Protein AF-A0A6B8M6V3-F1 (afdb_monomer)

Nearest PDB structures (foldseek):
  4bh6-assembly3_A  TM=4.498E-01  e=4.273E-04  Saccharomyces cerevisiae
  8a3t-assembly1_B  TM=7.143E-01  e=1.853E-02  Saccharomyces cerevisiae
  5a31-assembly1_R  TM=4.523E-01  e=7.810E-04  Homo sapiens
  8bbe-assembly1_C  TM=3.397E-01  e=4.102E-03  Homo sapiens
  7qpg-assembly1_S  TM=5.243E-01  e=2.427E+00  Homo sapiens

pLDDT: mean 83.76, std 19.43, range [22.36, 98.62]

Solvent-accessible surface area (backbone atoms only — not comparable to full-atom values): 31445 Å² total; per-residue (Å²): 130,92,88,88,79,87,88,83,91,80,87,81,81,86,75,100,62,63,67,64,57,51,52,56,55,55,66,57,63,73,73,74,65,47,73,68,54,50,51,48,51,47,52,52,53,49,47,57,59,53,76,52,43,63,66,49,54,49,29,54,52,47,33,52,50,43,44,69,69,32,22,70,58,40,26,48,44,11,51,34,47,33,56,59,65,45,72,85,42,62,65,36,50,56,36,59,47,63,71,95,80,58,51,72,69,55,42,55,52,33,40,59,54,43,50,58,39,51,42,43,41,69,93,39,71,32,34,34,42,36,27,10,55,68,28,45,29,22,23,74,61,60,37,80,54,63,46,70,42,44,38,72,84,71,59,77,49,31,36,54,28,73,43,59,31,67,73,59,34,78,51,28,38,41,33,16,14,62,48,11,33,30,37,18,72,65,65,41,48,42,32,40,81,52,20,52,77,71,38,37,20,45,24,54,30,47,24,27,50,59,48,28,31,31,34,22,41,64,21,43,41,46,32,39,25,42,69,95,41,46,62,65,56,44,74,49,75,61,51,58,64,51,76,90,55,46,62,63,56,45,36,41,46,57,50,46,48,25,48,56,60,15,43,35,56,32,59,46,69,62,15,32,52,51,41,33,52,28,12,48,45,38,23,51,40,23,54,33,50,52,46,57,66,42,48,76,49,53,51,60,50,42,62,69,69,72,47,89,67,79,53,75,64,54,52,51,48,53,53,51,48,37,47,38,52,30,52,68,41,50,48,52,74,42,36,69,46,46,44,52,45,29,54,33,46,48,58,58,73,31,41,88,80,46,35,70,60,27,62,69,40,70,40,52,52,92,77,55,40,63,36,59,60,53,80,53,48,65,68,50,40,47,18,45,42,42,35,71,78,39,67,45,25,36,36,41,16,14,74,79,17,35,36,37,23,65,62,48,29,65,52,62,47,58,41,48,29,79,80,80,42,73,40,65,30,24,49,30,58,50,73,54,88,91,32,41,40,36,42,15,55,93,81,48,72,31,34,36,28,47,99,84,65,34,44,48,80,43,63,86,59,81,63,91,88,72,76,81,82,77,80,91,77,85,89,80,90,79,81,90,79,87,90,74,78,86,75,75,85,74,78,61,76,92,62,59,64,49,60,33,63,26,52,38,92,89,15,30,34,33,35,32,69,61,32,31,40,33,24,39,85,85,37,55,66,74,52,77,46,78,45,65,70,58,79,65,91,66,31,28,32,48,59,51,42,48,25,55,59,56,25,51,73,81,34,90,67,31,38,65,57,51,39,52,45,27,52,37,46,45,50,37,44,56,26,44,49,56,52,41,53,41,80,75,75,111

Foldseek 3Di:
DDDDDDDDDDDDDDDPDPVVVVVVVVVVVVPPCDPVNVVVVVVVVVCVVPVCPPVLVVLVVLLLVLLVVQLVLLLLLLVLLLVLLVVVDLQLFAPFDDPVLFDPVLQVLQQLVQFLEKAAQAVQCQWIWTFFSQAIWIGNGNQPDIDGFAEPVNDRWGFQEKAAQLQCGQQKIWTFTQAAIWIDRPNRNYIYHQADGNWRWNEKEAAADSQWIWTDTQLAWIWIDGNVRRNPIDTFDAAFADQVQADQKDQLLRQLVCQQSQLAAAHSVVSSVLSSLLSVLSSLLSVLSVCLVCVVVVVVVCVVVVHPDDDPVVVVVSNVVSCCSRQVPSLVVSLVVLLSNLVSLLVVLCCLPCVVVSRVDIDGPVRGHNSRSRRGSNSFFLYKYHDHNQPLWIWGDGQQAIWIDSHVNHHIDFDDAPVRHGGHQQNYWDQDPNKIWGQHPDLDFIWIQDPVRHIDGADQDDPPPPDPDDDDDDDDDDDDDDDDDPDPPSSDDPWAGFSYWYDYPQAIWTDTSQKIFTDHPRRHTDDIDGDNDDGDDRRRSSSSSVCSSSVVSPPPVCSVVSSSSSVSSNSNSVSSVVNSCVVVPD

Organism: NCBI:txid134

Secondary structure (DSSP, 8-state):
-----------PPPPTTHHHHHHHHHHHHTS---HHHHHHHHHHHHHHHHHTHHHHHHHHHHHHHHHHHHHHHHHHHHHHHHHHTTTT-HHHHHSBPPGGG--HHHHHHHHTTS-SEEEE-SS-TT-EEEEETTEEEEESSTTSS-EE-EETT---PPEEEEEEETTTEEEEEEEEETTEEEEESSSSSEEEEEE-TT--EEEEEE-SSTTEEEEEETTTEEEEEETT-GGGPEEP-PPPPPGGGS-SEEEHHHHHHHHHTT-SSSSHHHHHHHHHHHHHHHHHHHHHHHHHHHHHHHHHHHTTTT--PPPHHHHHHHHHHHHIIIIIIIHHHTHHHHHHHHHHHHHHHTHHHHHHHHHHPEEEGGG--GGGS--S-TT--SEEEE-TT-TT-EEEEETTEEEEESSSSSS-EEPB-TTS-B----S-EEEETTEEEE---SSPPEEEE-TTS-EEEE--PPPTT--TTPPP----------------S---SS-PPP-EEEEETTEEEEEETTEEEEE-SS--EEEEEE------SS-BHHHHHHHHHTSTTT-TTTHHHHHHHHHHHHHHHHHHHHHHHHHHH-

Sequence (586 aa):
MISAGRETVCARRPSMSSIDQILRRVVRRERDVTPA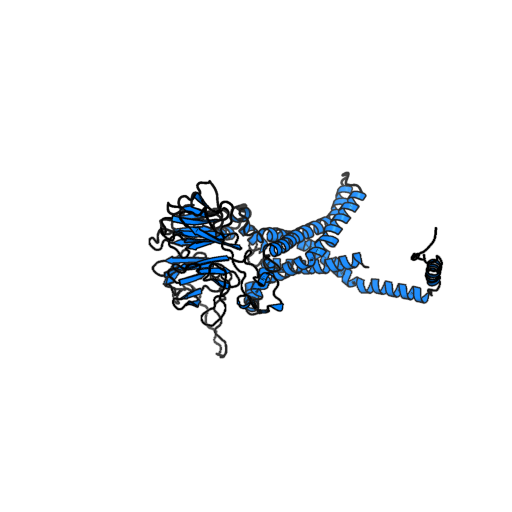EAAQGERRAQRRRSGSAPLYRWAFTIHKWAGLIGAGWLAILGLTGFFLNNDGWKSLQQGTAPHALVTQELEQNAARNVARYLQIDPDNASFRVAAGPRGLWRTTDAGAIWAPTRFEDGAHPQIFAVEPDPALGWGRLFIGSDNGVYVSTDRGETAHIAGLAGERVTALAAGAAQTEMLGVLGKSRVIRFDADMPGKAETLDLSPLPEEARPEDVRLHRFLRSLHFGRGLFDAPSSRLVNEAGGLAMFVLAMTGLTYWGFGKWWRMQAKAGVRGMSPEAKRSTTAWLYRTHAATIGVICSPILLYLAFTGVVIDHDREFGGWLRGVQMPKALLTPAFKLTSWEERIDSLIGYPGASGAFSVGNIFGMFTTADGGKSWAREEDGKGRPVNGINRMRRVGDRVVVISGNGAPALIRGDNFDFHEVTLAPPEGMGGGAHHMEAGKRSEAEGAAPRSAAQFSGGGSPSDVSAYEGGLLWRMGAKLVVTDLDGAPKKMLDATQPSEPGVPIFMWLRSIHTGTLFWKEWRWVNDVFATLALFLVLSGLVRWWRQKWM

Radius of gyration: 32.34 Å; Cα contacts (8 Å, |Δi|>4): 1089; chains: 1; bounding box: 93×119×83 Å

Mean predicted aligned error: 10.82 Å

InterPro domains:
  IPR005625 PepSY-associated TM protein [PF03929] (60-582)
  IPR005625 PepSY-associated TM protein [PTHR34219] (55-583)
  IPR015943 WD40/YVTN repeat-like-containing domain superfamily [G3DSA:2.130.10.10] (65-233)

Structure (mmCIF, N/CA/C/O backbone):
data_AF-A0A6B8M6V3-F1
#
_entry.id   AF-A0A6B8M6V3-F1
#
loop_
_atom_site.group_PDB
_atom_site.id
_atom_site.type_symbol
_atom_site.label_atom_id
_atom_site.label_alt_id
_atom_site.label_comp_id
_atom_site.label_asym_id
_atom_site.label_entity_id
_atom_site.label_seq_id
_atom_site.pdbx_PDB_ins_code
_atom_site.Cartn_x
_atom_site.Cartn_y
_atom_site.Cartn_z
_atom_site.occupancy
_atom_site.B_iso_or_equiv
_atom_site.auth_seq_id
_atom_site.auth_comp_id
_atom_site.auth_asym_id
_atom_site.auth_atom_id
_atom_site.pdbx_PDB_model_num
ATOM 1 N N . MET A 1 1 ? 55.430 72.656 12.386 1.00 35.25 1 MET A N 1
ATOM 2 C CA . MET A 1 1 ? 56.813 72.122 12.418 1.00 35.25 1 MET A CA 1
ATOM 3 C C . MET A 1 1 ? 56.755 70.660 12.853 1.00 35.25 1 MET A C 1
ATOM 5 O O . MET A 1 1 ? 55.894 70.398 13.673 1.00 35.25 1 MET A O 1
ATOM 9 N N . ILE A 1 2 ? 57.626 69.790 12.303 1.00 35.88 2 ILE A N 1
ATOM 10 C CA . ILE A 1 2 ? 58.384 68.680 12.960 1.00 35.88 2 ILE A CA 1
ATOM 11 C C . ILE A 1 2 ? 57.605 67.716 13.909 1.00 35.88 2 ILE A C 1
ATOM 13 O O . ILE A 1 2 ? 56.929 68.192 14.804 1.00 35.88 2 ILE A O 1
ATOM 17 N N . SER A 1 3 ? 57.747 66.378 13.959 1.00 33.72 3 SER A N 1
ATOM 18 C CA . SER A 1 3 ? 58.347 65.255 13.175 1.00 33.72 3 SER A CA 1
ATOM 19 C C . SER A 1 3 ? 58.310 64.023 14.130 1.00 33.72 3 SER A C 1
ATOM 21 O O . SER A 1 3 ? 58.486 64.251 15.322 1.00 33.72 3 SER A O 1
ATOM 23 N N . ALA A 1 4 ? 58.171 62.722 13.828 1.00 37.44 4 ALA A N 1
ATOM 24 C CA . ALA A 1 4 ? 57.768 61.832 12.714 1.00 37.44 4 ALA A CA 1
ATOM 25 C C . ALA A 1 4 ? 57.555 60.417 13.367 1.00 37.44 4 ALA A C 1
ATOM 27 O O . ALA A 1 4 ? 57.800 60.284 14.561 1.00 37.44 4 ALA A O 1
ATOM 28 N N . GLY A 1 5 ? 57.145 59.296 12.750 1.00 33.06 5 GLY A N 1
ATOM 29 C CA . GLY A 1 5 ? 56.831 58.885 11.372 1.00 33.06 5 GLY A CA 1
ATOM 30 C C . GLY A 1 5 ? 56.857 57.336 11.263 1.00 33.06 5 GLY A C 1
ATOM 31 O O . GLY A 1 5 ? 57.033 56.672 12.281 1.00 33.06 5 GLY A O 1
ATOM 32 N N . ARG A 1 6 ? 56.789 56.779 10.034 1.00 33.69 6 ARG A N 1
ATOM 33 C CA . ARG A 1 6 ? 56.752 55.322 9.693 1.00 33.69 6 ARG A CA 1
ATOM 34 C C . ARG A 1 6 ? 55.451 54.591 10.116 1.00 33.69 6 ARG A C 1
ATOM 36 O O . ARG A 1 6 ? 54.747 55.065 10.992 1.00 33.69 6 ARG A O 1
ATOM 43 N N . GLU A 1 7 ? 55.029 53.481 9.497 1.00 30.66 7 GLU A N 1
ATOM 44 C CA . GLU A 1 7 ? 55.618 52.640 8.430 1.00 30.66 7 GLU A CA 1
ATOM 45 C C . GLU A 1 7 ? 54.742 52.565 7.158 1.00 30.66 7 GLU A C 1
ATOM 47 O O . GLU A 1 7 ? 53.553 52.866 7.183 1.00 30.66 7 GLU A O 1
ATOM 52 N N . THR A 1 8 ? 55.323 52.125 6.031 1.00 36.03 8 THR A N 1
ATOM 53 C CA . THR A 1 8 ? 54.586 51.777 4.798 1.00 36.03 8 THR A CA 1
ATOM 54 C C . THR A 1 8 ? 55.097 50.458 4.215 1.00 36.03 8 THR A C 1
ATOM 56 O O . THR A 1 8 ? 56.272 50.332 3.873 1.00 36.03 8 THR A O 1
ATOM 59 N N . VAL A 1 9 ? 54.214 49.464 4.071 1.00 34.06 9 VAL A N 1
ATOM 60 C CA . VAL A 1 9 ? 54.543 48.172 3.446 1.00 34.06 9 VAL A CA 1
ATOM 61 C C . VAL A 1 9 ? 54.189 48.224 1.960 1.00 34.06 9 VAL A C 1
ATOM 63 O O . VAL A 1 9 ? 53.020 48.292 1.590 1.00 34.06 9 VAL A O 1
ATOM 66 N N . CYS A 1 10 ? 55.205 48.189 1.095 1.00 32.06 10 CYS A N 1
ATOM 67 C CA . CYS A 1 10 ? 55.037 48.245 -0.359 1.00 32.06 10 CYS A CA 1
ATOM 68 C C . CYS A 1 10 ? 55.214 46.855 -0.995 1.00 32.06 10 CYS A C 1
ATOM 70 O O . CYS A 1 10 ? 56.283 46.245 -0.902 1.00 32.06 10 CYS A O 1
ATOM 72 N N . ALA A 1 11 ? 54.172 46.347 -1.658 1.00 35.88 11 ALA A N 1
ATOM 73 C CA . ALA A 1 11 ? 54.180 45.022 -2.276 1.00 35.88 11 ALA A CA 1
ATOM 74 C C . ALA A 1 11 ? 55.010 44.996 -3.577 1.00 35.88 11 ALA A C 1
ATOM 76 O O . ALA A 1 11 ? 54.652 45.615 -4.582 1.00 35.88 11 ALA A O 1
ATOM 77 N N . ARG A 1 12 ? 56.113 44.235 -3.587 1.00 33.59 12 ARG A N 1
ATOM 78 C CA . ARG A 1 12 ? 56.942 44.029 -4.788 1.00 33.59 12 ARG A CA 1
ATOM 79 C C . ARG A 1 12 ? 56.227 43.139 -5.813 1.00 33.59 12 ARG A C 1
ATOM 81 O O . ARG A 1 12 ? 55.849 42.013 -5.499 1.00 33.59 12 ARG A O 1
ATOM 88 N N . ARG A 1 13 ? 56.136 43.596 -7.067 1.00 37.19 13 ARG A N 1
ATOM 89 C CA . ARG A 1 13 ? 55.800 42.734 -8.217 1.00 37.19 13 ARG A CA 1
ATOM 90 C C . ARG A 1 13 ? 56.985 41.807 -8.556 1.00 37.19 13 ARG A C 1
ATOM 92 O O . ARG A 1 13 ? 58.114 42.300 -8.595 1.00 37.19 13 ARG A O 1
ATOM 99 N N . PRO A 1 14 ? 56.763 40.517 -8.873 1.00 36.25 14 PRO A N 1
ATOM 100 C CA . PRO A 1 14 ? 57.764 39.677 -9.536 1.00 36.25 14 PRO A CA 1
ATOM 101 C C . PRO A 1 14 ? 58.048 40.157 -10.970 1.00 36.25 14 PRO A C 1
ATOM 103 O O . PRO A 1 14 ? 57.191 40.770 -11.608 1.00 36.25 14 PRO A O 1
ATOM 106 N N . SER A 1 15 ? 59.241 39.867 -11.494 1.00 41.34 15 SER A N 1
ATOM 107 C CA . SER A 1 15 ? 59.690 40.308 -12.822 1.00 41.34 15 SER A CA 1
ATOM 108 C C . SER A 1 15 ? 59.348 39.325 -13.955 1.00 41.34 15 SER A C 1
ATOM 110 O O . SER A 1 15 ? 59.276 38.107 -13.773 1.00 41.34 15 SER A O 1
ATOM 112 N N . MET A 1 16 ? 59.167 39.859 -15.168 1.00 43.28 16 MET A N 1
ATOM 113 C CA . MET A 1 16 ? 58.868 39.093 -16.387 1.00 43.28 16 MET A CA 1
ATOM 114 C C . MET A 1 16 ? 60.111 38.382 -16.963 1.00 43.28 16 MET A C 1
ATOM 116 O O . MET A 1 16 ? 60.620 38.764 -18.011 1.00 43.28 16 MET A O 1
ATOM 120 N N . SER A 1 17 ? 60.604 37.331 -16.301 1.00 53.81 17 SER A N 1
ATOM 121 C CA . SER A 1 17 ? 61.653 36.453 -16.869 1.00 53.81 17 SER A CA 1
ATOM 122 C C . SER A 1 17 ? 61.397 34.946 -16.721 1.00 53.81 17 SER A C 1
ATOM 124 O O . SER A 1 17 ? 61.997 34.151 -17.442 1.00 53.81 17 SER A O 1
ATOM 126 N N . SER A 1 18 ? 60.477 34.530 -15.842 1.00 55.06 18 SER A N 1
ATOM 127 C CA . SER A 1 18 ? 60.210 33.106 -15.575 1.00 55.06 18 SER A CA 1
ATOM 128 C C . SER A 1 18 ? 59.437 32.400 -16.702 1.00 55.06 18 SER A C 1
ATOM 130 O O . SER A 1 18 ? 59.823 31.314 -17.135 1.00 55.06 18 SER A O 1
ATOM 132 N N . ILE A 1 19 ? 58.371 33.023 -17.222 1.00 49.50 19 ILE A N 1
ATOM 133 C CA . ILE A 1 19 ? 57.445 32.383 -18.179 1.00 49.50 19 ILE A CA 1
ATOM 134 C C . ILE A 1 19 ? 58.143 32.035 -19.503 1.00 49.50 19 ILE A C 1
ATOM 136 O O . ILE A 1 19 ? 57.951 30.942 -20.034 1.00 49.50 19 ILE A O 1
ATOM 140 N N . ASP A 1 20 ? 59.005 32.919 -20.006 1.00 48.16 20 ASP A N 1
ATOM 141 C CA . ASP A 1 20 ? 59.667 32.722 -21.299 1.00 48.16 20 ASP A CA 1
ATOM 142 C C . ASP A 1 20 ? 60.720 31.594 -21.258 1.00 48.16 20 ASP A C 1
ATOM 144 O O . ASP A 1 20 ? 60.889 30.853 -22.227 1.00 48.16 20 ASP A O 1
ATOM 148 N N . GLN A 1 21 ? 61.361 31.361 -20.103 1.00 50.75 21 GLN A N 1
ATOM 149 C CA . GLN A 1 21 ? 62.217 30.183 -19.904 1.00 50.75 21 GLN A CA 1
ATOM 150 C C . GLN A 1 21 ? 61.416 28.872 -19.849 1.00 50.75 21 GLN A C 1
ATOM 152 O O . GLN A 1 21 ? 61.891 27.841 -20.333 1.00 50.75 21 GLN A O 1
ATOM 157 N N . ILE A 1 22 ? 60.202 28.894 -19.287 1.00 53.28 22 ILE A N 1
ATOM 158 C CA . ILE A 1 22 ? 59.321 27.719 -19.218 1.00 53.28 22 ILE A CA 1
ATOM 159 C C . ILE A 1 22 ? 58.813 27.353 -20.618 1.00 53.28 22 ILE A C 1
ATOM 161 O O . ILE A 1 22 ? 58.948 26.200 -21.028 1.00 53.28 22 ILE A O 1
ATOM 165 N N . LEU A 1 23 ? 58.322 28.326 -21.393 1.00 46.16 23 LEU A N 1
ATOM 166 C CA . LEU A 1 23 ? 57.854 28.096 -22.765 1.00 46.16 23 LEU A CA 1
ATOM 167 C C . LEU A 1 23 ? 58.978 27.575 -23.674 1.00 46.16 23 LEU A C 1
ATOM 169 O O . LEU A 1 23 ? 58.787 26.580 -24.376 1.00 46.16 23 LEU A O 1
ATOM 173 N N . ARG A 1 24 ? 60.188 28.149 -23.591 1.00 47.41 24 ARG A N 1
ATOM 174 C CA . ARG A 1 24 ? 61.359 27.642 -24.332 1.00 47.41 24 ARG A CA 1
ATOM 175 C C . ARG A 1 24 ? 61.756 26.215 -23.926 1.00 47.41 24 ARG A C 1
ATOM 177 O O . ARG A 1 24 ? 62.228 25.470 -24.781 1.00 47.41 24 ARG A O 1
ATOM 184 N N . ARG A 1 25 ? 61.545 25.794 -22.669 1.00 47.97 25 ARG A N 1
ATOM 185 C CA . ARG A 1 25 ? 61.767 24.397 -22.235 1.00 47.97 25 ARG A CA 1
ATOM 186 C C . ARG A 1 25 ? 60.716 23.420 -22.767 1.00 47.97 25 ARG A C 1
ATOM 188 O O . ARG A 1 25 ? 61.078 22.283 -23.054 1.00 47.97 25 ARG A O 1
ATOM 195 N N . VAL A 1 26 ? 59.459 23.840 -22.925 1.00 46.84 26 VAL A N 1
ATOM 196 C CA . VAL A 1 26 ? 58.407 22.999 -23.529 1.00 46.84 26 VAL A CA 1
ATOM 197 C C . VAL A 1 26 ? 58.666 22.816 -25.026 1.00 46.84 26 VAL A C 1
ATOM 199 O O . VAL A 1 26 ? 58.812 21.685 -25.477 1.00 46.84 26 VAL A O 1
ATOM 202 N N . VAL A 1 27 ? 58.851 23.912 -25.771 1.00 44.59 27 VAL A N 1
ATOM 203 C CA . VAL A 1 27 ? 59.052 23.888 -27.236 1.00 44.59 27 VAL A CA 1
ATOM 204 C C . VAL A 1 27 ? 60.324 23.133 -27.653 1.00 44.59 27 VAL A C 1
ATOM 206 O O . VAL A 1 27 ? 60.369 22.542 -28.732 1.00 44.59 27 VAL A O 1
ATOM 209 N N . ARG A 1 28 ? 61.365 23.087 -26.806 1.00 39.72 28 ARG A N 1
ATOM 210 C CA . ARG A 1 28 ? 62.561 22.274 -27.093 1.00 39.72 28 ARG A CA 1
ATOM 211 C C . ARG A 1 28 ? 62.322 20.769 -26.919 1.00 39.72 28 ARG A C 1
ATOM 213 O O . ARG A 1 28 ? 63.009 19.986 -27.559 1.00 39.72 28 ARG A O 1
ATOM 220 N N . ARG A 1 29 ? 61.345 20.356 -26.101 1.00 42.12 29 ARG A N 1
ATOM 221 C CA . ARG A 1 29 ? 61.081 18.940 -25.786 1.00 42.12 29 ARG A CA 1
ATOM 222 C C . ARG A 1 29 ? 60.281 18.200 -26.865 1.00 42.12 29 ARG A C 1
ATOM 224 O O . ARG A 1 29 ? 60.205 16.979 -26.819 1.00 42.12 29 ARG A O 1
ATOM 231 N N . GLU A 1 30 ? 59.718 18.918 -27.835 1.00 43.47 30 GLU A N 1
ATOM 232 C CA . GLU A 1 30 ? 58.977 18.340 -28.968 1.00 43.47 30 GLU A CA 1
ATOM 233 C C . GLU A 1 30 ? 59.859 18.033 -30.193 1.00 43.47 30 GLU A C 1
ATOM 235 O O . GLU A 1 30 ? 59.379 17.419 -31.143 1.00 43.47 30 GLU A O 1
ATOM 240 N N . ARG A 1 31 ? 61.144 18.430 -30.196 1.00 48.16 31 ARG A N 1
ATOM 241 C CA . ARG A 1 31 ? 62.065 18.179 -31.326 1.00 48.16 31 ARG A CA 1
ATOM 242 C C . ARG A 1 31 ? 62.944 16.936 -31.178 1.00 48.16 31 ARG A C 1
ATOM 244 O O . ARG A 1 31 ? 63.398 16.419 -32.191 1.00 48.16 31 ARG A O 1
ATOM 251 N N . ASP A 1 32 ? 63.117 16.438 -29.955 1.00 51.97 32 ASP A N 1
ATOM 252 C CA . ASP A 1 32 ? 64.005 15.309 -29.641 1.00 51.97 32 ASP A CA 1
ATOM 253 C C . ASP A 1 32 ? 63.234 14.000 -29.356 1.00 51.97 32 ASP A C 1
ATOM 255 O O . ASP A 1 32 ? 63.733 13.116 -28.665 1.00 51.97 32 ASP A O 1
ATOM 259 N N . VAL A 1 33 ? 62.008 13.851 -29.879 1.00 56.00 33 VAL A N 1
ATOM 260 C CA . VAL A 1 33 ? 61.307 12.553 -29.880 1.00 56.00 33 VAL A CA 1
ATOM 261 C C . VAL A 1 33 ? 61.895 11.705 -31.003 1.00 56.00 33 VAL A C 1
ATOM 263 O O . VAL A 1 33 ? 61.651 11.975 -32.181 1.00 56.00 33 VAL A O 1
ATOM 266 N N . THR A 1 34 ? 62.669 10.673 -30.667 1.00 69.56 34 THR A N 1
ATOM 267 C CA . THR A 1 34 ? 63.275 9.822 -31.700 1.00 69.56 34 THR A CA 1
ATOM 268 C C . THR A 1 34 ? 62.199 9.076 -32.506 1.00 69.56 34 THR A C 1
ATOM 270 O O . THR A 1 34 ? 61.134 8.752 -31.969 1.00 69.56 34 THR A O 1
ATOM 273 N N . PRO A 1 35 ? 62.459 8.696 -33.775 1.00 67.25 35 PRO A N 1
ATOM 274 C CA . PRO A 1 35 ? 61.527 7.870 -34.548 1.00 67.25 35 PRO A CA 1
ATOM 275 C C . PRO A 1 35 ? 61.162 6.549 -33.849 1.00 67.25 35 PRO A C 1
ATOM 277 O O . PRO A 1 35 ? 60.059 6.037 -34.028 1.00 67.25 35 PRO A O 1
ATOM 280 N N . ALA A 1 36 ? 62.058 6.018 -33.007 1.00 68.25 36 ALA A N 1
ATOM 281 C CA . ALA A 1 36 ? 61.803 4.845 -32.178 1.00 68.25 36 ALA A CA 1
ATOM 282 C C . ALA A 1 36 ? 60.799 5.124 -31.044 1.00 68.25 36 ALA A C 1
ATOM 284 O O . ALA A 1 36 ? 59.922 4.298 -30.798 1.00 68.25 36 ALA A O 1
ATOM 285 N N . GLU A 1 37 ? 60.880 6.277 -30.377 1.00 67.25 37 GLU A N 1
ATOM 286 C CA . GLU A 1 37 ? 59.930 6.685 -29.332 1.00 67.25 37 GLU A CA 1
ATOM 287 C C . GLU A 1 37 ? 58.574 7.085 -29.910 1.00 67.25 37 GLU A C 1
ATOM 289 O O . GLU A 1 37 ? 57.546 6.684 -29.363 1.00 67.25 37 GLU A O 1
ATOM 294 N N . ALA A 1 38 ? 58.553 7.779 -31.053 1.00 64.56 38 ALA A N 1
ATOM 295 C CA . ALA A 1 38 ? 57.331 8.033 -31.811 1.00 64.56 38 ALA A CA 1
ATOM 296 C C . ALA A 1 38 ? 56.651 6.705 -32.191 1.00 64.56 38 ALA A C 1
ATOM 298 O O . ALA A 1 38 ? 55.491 6.481 -31.844 1.00 64.56 38 ALA A O 1
ATOM 299 N N . ALA A 1 39 ? 57.401 5.761 -32.775 1.00 67.25 39 ALA A N 1
ATOM 300 C CA . ALA A 1 39 ? 56.896 4.431 -33.103 1.00 67.25 39 ALA A CA 1
ATOM 301 C C . ALA A 1 39 ? 56.506 3.600 -31.863 1.00 67.25 39 ALA A C 1
ATOM 303 O O . ALA A 1 39 ? 55.588 2.787 -31.948 1.00 67.25 39 ALA A O 1
ATOM 304 N N . GLN A 1 40 ? 57.139 3.778 -30.696 1.00 69.19 40 GLN A N 1
ATOM 305 C CA . GLN A 1 40 ? 56.679 3.160 -29.444 1.00 69.19 40 GLN A CA 1
ATOM 306 C C . GLN A 1 40 ? 55.391 3.804 -28.917 1.00 69.19 40 GLN A C 1
ATOM 308 O O . GLN A 1 40 ? 54.516 3.086 -28.426 1.00 69.19 40 GLN A O 1
ATOM 313 N N . GLY A 1 41 ? 55.247 5.125 -29.035 1.00 67.62 41 GLY A N 1
ATOM 314 C CA . GLY A 1 41 ? 54.029 5.867 -28.716 1.00 67.62 41 GLY A CA 1
ATOM 315 C C . GLY A 1 41 ? 52.860 5.407 -29.582 1.00 67.62 41 GLY A C 1
ATOM 316 O O . GLY A 1 41 ? 51.819 5.008 -29.053 1.00 67.62 41 GLY A O 1
ATOM 317 N N . GLU A 1 42 ? 53.066 5.337 -30.897 1.00 59.06 42 GLU A N 1
ATOM 318 C CA . GLU A 1 42 ? 52.104 4.776 -31.843 1.00 59.06 42 GLU A CA 1
ATOM 319 C C . GLU A 1 42 ? 51.810 3.305 -31.551 1.00 59.06 42 GLU A C 1
ATOM 321 O O . GLU A 1 42 ? 50.645 2.954 -31.400 1.00 59.06 42 GLU A O 1
ATOM 326 N N . ARG A 1 43 ? 52.815 2.438 -31.356 1.00 59.34 43 ARG A N 1
ATOM 327 C CA . ARG A 1 43 ? 52.588 1.020 -31.008 1.00 59.34 43 ARG A CA 1
ATOM 328 C C . ARG A 1 43 ? 51.851 0.853 -29.674 1.00 59.34 43 ARG A C 1
ATOM 330 O O . ARG A 1 43 ? 51.049 -0.073 -29.547 1.00 59.34 43 ARG A O 1
ATOM 337 N N . ARG A 1 44 ? 52.040 1.744 -28.689 1.00 58.06 44 ARG A N 1
ATOM 338 C CA . ARG A 1 44 ? 51.248 1.784 -27.440 1.00 58.06 44 ARG A CA 1
ATOM 339 C C . ARG A 1 44 ? 49.812 2.255 -27.687 1.00 58.06 44 ARG A C 1
ATOM 341 O O . ARG A 1 44 ? 48.884 1.628 -27.174 1.00 58.06 44 ARG A O 1
ATOM 348 N N . ALA A 1 45 ? 49.601 3.296 -28.491 1.00 55.88 45 ALA A N 1
ATOM 349 C CA . ALA A 1 45 ? 48.270 3.775 -28.869 1.00 55.88 45 ALA A CA 1
ATOM 350 C C . ALA A 1 45 ? 47.502 2.739 -29.714 1.00 55.88 45 ALA A C 1
ATOM 352 O O . ALA A 1 45 ? 46.318 2.494 -29.489 1.00 55.88 45 ALA A O 1
ATOM 353 N N . GLN A 1 46 ? 48.190 2.064 -30.632 1.00 53.78 46 GLN A N 1
ATOM 354 C CA . GLN A 1 46 ? 47.672 1.011 -31.498 1.00 53.78 46 GLN A CA 1
ATOM 355 C C . GLN A 1 46 ? 47.375 -0.268 -30.700 1.00 53.78 46 GLN A C 1
ATOM 357 O O . GLN A 1 46 ? 46.309 -0.847 -30.895 1.00 53.78 46 GLN A O 1
ATOM 362 N N . ARG A 1 47 ? 48.214 -0.647 -29.715 1.00 53.03 47 ARG A N 1
ATOM 363 C CA . ARG A 1 47 ? 47.891 -1.701 -28.726 1.00 53.03 47 ARG A CA 1
ATOM 364 C C . ARG A 1 47 ? 46.680 -1.342 -27.852 1.00 53.03 47 ARG A C 1
ATOM 366 O O . ARG A 1 47 ? 45.825 -2.19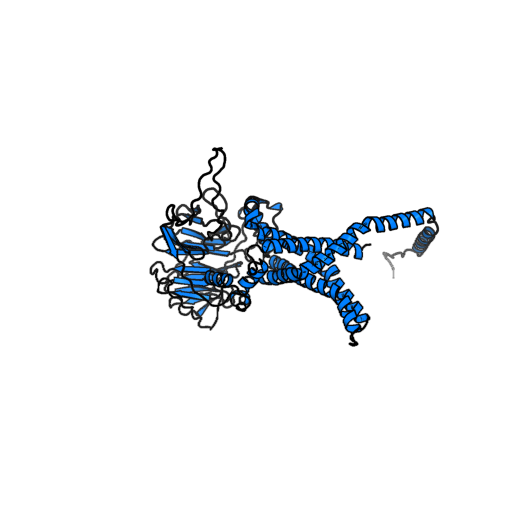7 -27.642 1.00 53.03 47 ARG A O 1
ATOM 373 N N . ARG A 1 48 ? 46.542 -0.090 -27.389 1.00 53.47 48 ARG A N 1
ATOM 374 C CA . ARG A 1 48 ? 45.328 0.380 -26.679 1.00 53.47 48 ARG A CA 1
ATOM 375 C C . ARG A 1 48 ? 44.075 0.311 -27.568 1.00 53.47 48 ARG A C 1
ATOM 377 O O . ARG A 1 48 ? 43.011 -0.114 -27.111 1.00 53.47 48 ARG A O 1
ATOM 384 N N . ARG A 1 49 ? 44.200 0.672 -28.850 1.00 51.16 49 ARG A N 1
ATOM 385 C CA . ARG A 1 49 ? 43.122 0.573 -29.850 1.00 51.16 49 ARG A CA 1
ATOM 386 C C . ARG A 1 49 ? 42.753 -0.877 -30.192 1.00 51.16 49 ARG A C 1
ATOM 388 O O . ARG A 1 49 ? 41.569 -1.137 -30.391 1.00 51.16 49 ARG A O 1
ATOM 395 N N . SER A 1 50 ? 43.710 -1.811 -30.229 1.00 51.47 50 SER A N 1
ATOM 396 C CA . SER A 1 50 ? 43.457 -3.220 -30.573 1.00 51.47 50 SER A CA 1
ATOM 397 C C . SER A 1 50 ? 42.951 -4.057 -29.394 1.00 51.47 50 SER A C 1
ATOM 399 O O . SER A 1 50 ? 41.933 -4.732 -29.536 1.00 51.47 50 SER A O 1
ATOM 401 N N . GLY A 1 51 ? 43.575 -3.967 -28.213 1.00 52.94 51 GLY A N 1
ATOM 402 C CA . GLY A 1 51 ? 43.195 -4.763 -27.035 1.00 52.94 51 GLY A CA 1
ATOM 403 C C . GLY A 1 51 ? 41.773 -4.493 -26.526 1.00 52.94 51 GLY A C 1
ATOM 404 O O . GLY A 1 51 ? 41.137 -5.368 -25.951 1.00 52.94 51 GLY A O 1
ATOM 405 N N . SER A 1 52 ? 41.232 -3.302 -26.802 1.00 56.50 52 SER A N 1
ATOM 406 C CA . SER A 1 52 ? 39.857 -2.910 -26.458 1.00 56.50 52 SER A CA 1
ATOM 407 C C . SER A 1 52 ? 38.822 -3.195 -27.560 1.00 56.50 52 SER A C 1
ATOM 409 O O . SER A 1 52 ? 37.639 -2.888 -27.386 1.00 56.50 52 SER A O 1
ATOM 411 N N . ALA A 1 53 ? 39.227 -3.721 -28.722 1.00 67.00 53 ALA A N 1
ATOM 412 C CA . ALA A 1 53 ? 38.339 -3.880 -29.875 1.00 67.00 53 ALA A CA 1
ATOM 413 C C . ALA A 1 53 ? 37.289 -5.007 -29.730 1.00 67.00 53 ALA A C 1
ATOM 415 O O . ALA A 1 53 ? 36.135 -4.749 -30.088 1.00 67.00 53 ALA A O 1
ATOM 416 N N . PRO A 1 54 ? 37.603 -6.213 -29.201 1.00 80.38 54 PRO A N 1
ATOM 417 C CA . PRO A 1 54 ? 36.624 -7.302 -29.108 1.00 80.38 54 PRO A CA 1
ATOM 418 C C . PRO A 1 54 ? 35.469 -6.974 -28.155 1.00 80.38 54 PRO A C 1
ATOM 420 O O . PRO A 1 54 ? 34.310 -6.997 -28.566 1.00 80.38 54 PRO A O 1
ATOM 423 N N . LEU A 1 55 ? 35.786 -6.569 -26.918 1.00 78.62 55 LEU A N 1
ATOM 424 C CA . LEU A 1 55 ? 34.801 -6.259 -25.874 1.00 78.62 55 LEU A CA 1
ATOM 425 C C . LEU A 1 55 ? 33.826 -5.151 -26.299 1.00 78.62 55 LEU A C 1
ATOM 427 O O . LEU A 1 55 ? 32.627 -5.254 -26.060 1.00 78.62 55 LEU A O 1
ATOM 431 N N . TYR A 1 56 ? 34.312 -4.110 -26.983 1.00 82.19 56 TYR A N 1
ATOM 432 C CA . TYR A 1 56 ? 33.444 -3.039 -27.476 1.00 82.19 56 TYR A CA 1
ATOM 433 C C . TYR A 1 56 ? 32.554 -3.480 -28.649 1.00 82.19 56 TYR A C 1
ATOM 435 O O . TYR A 1 56 ? 31.382 -3.110 -28.685 1.00 82.19 56 TYR A O 1
ATOM 443 N N . ARG A 1 57 ? 33.065 -4.290 -29.590 1.00 85.25 57 ARG A N 1
ATOM 444 C CA . ARG A 1 57 ? 32.251 -4.857 -30.685 1.00 85.25 57 ARG A CA 1
ATOM 445 C C . ARG A 1 57 ? 31.151 -5.773 -30.142 1.00 85.25 57 ARG A C 1
ATOM 447 O O . ARG A 1 57 ? 30.011 -5.686 -30.598 1.00 85.25 57 ARG A O 1
ATOM 454 N N . TRP A 1 58 ? 31.477 -6.586 -29.139 1.00 87.75 58 TRP A N 1
ATOM 455 C CA . TRP A 1 58 ? 30.534 -7.420 -28.393 1.00 87.75 58 TRP A CA 1
ATOM 456 C C . TRP A 1 58 ? 29.473 -6.564 -27.683 1.00 87.75 58 TRP A C 1
ATOM 458 O O . TRP A 1 58 ? 28.286 -6.707 -27.972 1.00 87.75 58 TRP A O 1
ATOM 468 N N . ALA A 1 59 ? 29.888 -5.584 -26.872 1.00 87.12 59 ALA A N 1
ATOM 469 C CA . ALA A 1 59 ? 28.982 -4.695 -26.140 1.00 87.12 59 ALA A CA 1
ATOM 470 C C . ALA A 1 59 ? 28.072 -3.874 -27.070 1.00 87.12 59 ALA A C 1
ATOM 472 O O . ALA A 1 59 ? 26.883 -3.742 -26.803 1.00 87.12 59 ALA A O 1
ATOM 473 N N . PHE A 1 60 ? 28.589 -3.360 -28.192 1.00 88.50 60 PHE A N 1
ATOM 474 C CA . PHE A 1 60 ? 27.785 -2.684 -29.216 1.00 88.50 60 PHE A CA 1
ATOM 475 C C . PHE A 1 60 ? 26.732 -3.616 -29.833 1.00 88.50 60 PHE A C 1
ATOM 477 O O . PHE A 1 60 ? 25.581 -3.217 -30.013 1.00 88.50 60 PHE A O 1
ATOM 484 N N . THR A 1 61 ? 27.117 -4.856 -30.141 1.00 90.50 61 THR A N 1
ATOM 485 C CA . THR A 1 61 ? 26.242 -5.843 -30.787 1.00 90.50 61 THR A CA 1
ATOM 486 C C . THR A 1 61 ? 25.133 -6.305 -29.847 1.00 90.50 61 THR A C 1
ATOM 488 O O . THR A 1 61 ? 23.966 -6.280 -30.241 1.00 90.50 61 THR A O 1
ATOM 491 N N . ILE A 1 62 ? 25.471 -6.650 -28.600 1.00 90.38 62 ILE A N 1
ATOM 492 C CA . ILE A 1 62 ? 24.488 -7.039 -27.582 1.00 90.38 62 ILE A CA 1
ATOM 493 C C . ILE A 1 62 ? 23.579 -5.868 -27.239 1.00 90.38 62 ILE A C 1
ATOM 495 O O . ILE A 1 62 ? 22.372 -6.025 -27.347 1.00 90.38 62 ILE A O 1
ATOM 499 N N . HIS A 1 63 ? 24.109 -4.681 -26.927 1.00 95.00 63 HIS A N 1
ATOM 500 C CA . HIS A 1 63 ? 23.273 -3.527 -26.580 1.00 95.00 63 HIS A CA 1
ATOM 501 C C . HIS A 1 63 ? 22.255 -3.198 -27.682 1.00 95.00 63 HIS A C 1
ATOM 503 O O . HIS A 1 63 ? 21.093 -2.918 -27.404 1.00 95.00 63 HIS A O 1
ATOM 509 N N . LYS A 1 64 ? 22.673 -3.268 -28.953 1.00 93.69 64 LYS A N 1
ATOM 510 C CA . LYS A 1 64 ? 21.774 -3.085 -30.097 1.00 93.69 64 LYS A CA 1
ATOM 511 C C . LYS A 1 64 ? 20.661 -4.138 -30.111 1.00 93.69 64 LYS A C 1
ATOM 513 O O . LYS A 1 64 ? 19.500 -3.771 -30.247 1.00 93.69 64 LYS A O 1
ATOM 518 N N . TRP A 1 65 ? 20.988 -5.428 -30.032 1.00 94.38 65 TRP A N 1
ATOM 519 C CA . TRP A 1 65 ? 19.986 -6.487 -30.192 1.00 94.38 65 TRP A CA 1
ATOM 520 C C . TRP A 1 65 ? 19.127 -6.696 -28.941 1.00 94.38 65 TRP A C 1
ATOM 522 O O . TRP A 1 65 ? 17.909 -6.733 -29.072 1.00 94.38 65 TRP A O 1
ATOM 532 N N . ALA A 1 66 ? 19.719 -6.708 -27.745 1.00 93.75 66 ALA A N 1
ATOM 533 C CA . ALA A 1 66 ? 18.996 -6.686 -26.473 1.00 93.75 66 ALA A CA 1
ATOM 534 C C . ALA A 1 66 ? 18.055 -5.476 -26.378 1.00 93.75 66 ALA A C 1
ATOM 536 O O . ALA A 1 66 ? 16.934 -5.612 -25.907 1.00 93.75 66 ALA A O 1
ATOM 537 N N . GLY A 1 67 ? 18.472 -4.310 -26.887 1.00 94.81 67 GLY A N 1
ATOM 538 C CA . GLY A 1 67 ? 17.639 -3.109 -26.926 1.00 94.81 67 GLY A CA 1
ATOM 539 C C . GLY A 1 67 ? 16.455 -3.247 -27.881 1.00 94.81 67 GLY A C 1
ATOM 540 O O . GLY A 1 67 ? 15.336 -2.915 -27.514 1.00 94.81 67 GLY A O 1
ATOM 541 N N . LEU A 1 68 ? 16.671 -3.780 -29.087 1.00 94.88 68 LEU A N 1
ATOM 542 C CA . LEU A 1 68 ? 15.599 -3.972 -30.075 1.00 94.88 68 LEU A CA 1
ATOM 543 C C . LEU A 1 68 ? 14.599 -5.064 -29.679 1.00 94.88 68 LEU A C 1
ATOM 545 O O . LEU A 1 68 ? 13.415 -4.916 -29.961 1.00 94.88 68 LEU A O 1
ATOM 549 N N . ILE A 1 69 ? 15.068 -6.136 -29.037 1.00 94.75 69 ILE A N 1
ATOM 550 C CA . ILE A 1 69 ? 14.224 -7.217 -28.511 1.00 94.75 69 ILE A CA 1
ATOM 551 C C . ILE A 1 69 ? 13.490 -6.739 -27.248 1.00 94.75 69 ILE A C 1
ATOM 553 O O . ILE A 1 69 ? 12.290 -6.948 -27.108 1.00 94.75 69 ILE A O 1
ATOM 557 N N . GLY A 1 70 ? 14.204 -6.069 -26.340 1.00 95.25 70 GLY A N 1
ATOM 558 C CA . GLY A 1 70 ? 13.710 -5.689 -25.019 1.00 95.25 70 GLY A CA 1
ATOM 559 C C . GLY A 1 70 ? 12.816 -4.456 -24.974 1.00 95.25 70 GLY A C 1
ATOM 560 O O . GLY A 1 70 ? 11.926 -4.404 -24.133 1.00 95.25 70 GLY A O 1
ATOM 561 N N . ALA A 1 71 ? 13.014 -3.460 -25.843 1.00 95.94 71 ALA A N 1
ATOM 562 C CA . ALA A 1 71 ? 12.420 -2.134 -25.647 1.00 95.94 71 ALA A CA 1
ATOM 563 C C . ALA A 1 71 ? 10.884 -2.121 -25.558 1.00 95.94 71 ALA A C 1
ATOM 565 O O . ALA A 1 71 ? 10.349 -1.329 -24.790 1.00 95.94 71 ALA A O 1
ATOM 566 N N . GLY A 1 72 ? 10.173 -2.998 -26.276 1.00 96.31 72 GLY A N 1
ATOM 567 C CA . GLY A 1 72 ? 8.712 -3.093 -26.158 1.00 96.31 72 GLY A CA 1
ATOM 568 C C . GLY A 1 72 ? 8.265 -3.471 -24.742 1.00 96.31 72 GLY A C 1
ATOM 569 O O . GLY A 1 72 ? 7.459 -2.769 -24.136 1.00 96.31 72 GLY A O 1
ATOM 570 N N . TRP A 1 73 ? 8.841 -4.537 -24.179 1.00 97.00 73 TRP A N 1
ATOM 571 C CA . TRP A 1 73 ? 8.488 -4.997 -22.835 1.00 97.00 73 TRP A CA 1
ATOM 572 C C . TRP A 1 73 ? 9.110 -4.140 -21.726 1.00 97.00 73 TRP A C 1
ATOM 574 O O . TRP A 1 73 ? 8.456 -3.862 -20.730 1.00 97.00 73 TRP A O 1
ATOM 584 N N . LEU A 1 74 ? 10.330 -3.628 -21.911 1.00 97.62 74 LEU A N 1
ATOM 585 C CA . LEU A 1 74 ? 10.964 -2.704 -20.962 1.00 97.62 74 LEU A CA 1
ATOM 586 C C . LEU A 1 74 ? 10.222 -1.360 -20.873 1.00 97.62 74 LEU A C 1
ATOM 588 O O . LEU A 1 74 ? 10.147 -0.776 -19.794 1.00 97.62 74 LEU A O 1
ATOM 592 N N . ALA A 1 75 ? 9.613 -0.890 -21.967 1.00 98.19 75 ALA A N 1
ATOM 593 C CA . ALA A 1 75 ? 8.701 0.250 -21.919 1.00 98.19 75 ALA A CA 1
ATOM 594 C C . ALA A 1 75 ? 7.442 -0.066 -21.091 1.00 98.19 75 ALA A C 1
ATOM 596 O O . ALA A 1 75 ? 7.038 0.754 -20.267 1.00 98.19 75 ALA A O 1
ATOM 597 N N . ILE A 1 76 ? 6.863 -1.260 -21.260 1.00 97.81 76 ILE A N 1
ATOM 598 C CA . ILE A 1 76 ? 5.710 -1.723 -20.475 1.00 97.81 76 ILE A CA 1
ATOM 599 C C . ILE A 1 76 ? 6.071 -1.839 -18.987 1.00 97.81 76 ILE A C 1
ATOM 601 O O . ILE A 1 76 ? 5.395 -1.227 -18.164 1.00 97.81 76 ILE A O 1
ATOM 605 N N . LEU A 1 77 ? 7.147 -2.546 -18.624 1.00 97.31 77 LEU A N 1
ATOM 606 C CA . LEU A 1 77 ? 7.595 -2.701 -17.233 1.00 97.31 77 LEU A CA 1
ATOM 607 C C . LEU A 1 77 ? 7.909 -1.353 -16.572 1.00 97.31 77 LEU A C 1
ATOM 609 O O . LEU A 1 77 ? 7.460 -1.107 -15.454 1.00 97.31 77 LEU A O 1
ATOM 613 N N . GLY A 1 78 ? 8.613 -0.456 -17.269 1.00 97.75 78 GLY A N 1
ATOM 614 C CA . GLY A 1 78 ? 8.938 0.877 -16.760 1.00 97.75 78 GLY A CA 1
ATOM 615 C C . GLY A 1 78 ? 7.702 1.738 -16.487 1.00 97.75 78 GLY A C 1
ATOM 616 O O . GLY A 1 78 ? 7.564 2.307 -15.403 1.00 97.75 78 GLY A O 1
ATOM 617 N N . LEU A 1 79 ? 6.774 1.794 -17.449 1.00 97.94 79 LEU A N 1
ATOM 618 C CA . LEU A 1 79 ? 5.557 2.601 -17.340 1.00 97.94 79 LEU A CA 1
ATOM 619 C C . LEU A 1 79 ? 4.567 2.027 -16.316 1.00 97.94 79 LEU A C 1
ATOM 621 O O . LEU A 1 79 ? 4.019 2.769 -15.505 1.00 97.94 79 LEU A O 1
ATOM 625 N N . THR A 1 80 ? 4.358 0.708 -16.313 1.00 97.62 80 THR A N 1
ATOM 626 C CA . THR A 1 80 ? 3.496 0.051 -15.315 1.00 97.62 80 THR A CA 1
ATOM 627 C C . THR A 1 80 ? 4.093 0.142 -13.909 1.00 97.62 80 THR A C 1
ATOM 629 O O . THR A 1 80 ? 3.360 0.444 -12.973 1.00 97.62 80 THR A O 1
ATOM 632 N N . GLY A 1 81 ? 5.412 -0.017 -13.752 1.00 96.00 81 GLY A N 1
ATOM 633 C CA . GLY A 1 81 ? 6.104 0.125 -12.467 1.00 96.00 81 GLY A CA 1
ATOM 634 C C . GLY A 1 81 ? 5.950 1.519 -11.849 1.00 96.00 81 GLY A C 1
ATOM 635 O O . GLY A 1 81 ? 5.683 1.630 -10.655 1.00 96.00 81 GLY A O 1
ATOM 636 N N . PHE A 1 82 ? 6.021 2.581 -12.662 1.00 97.12 82 PHE A N 1
ATOM 637 C CA . PHE A 1 82 ? 5.756 3.957 -12.218 1.00 97.12 82 PHE A CA 1
ATOM 638 C C . PHE A 1 82 ? 4.361 4.113 -11.578 1.00 97.12 82 PHE A C 1
ATOM 640 O O . PHE A 1 82 ? 4.243 4.632 -10.466 1.00 97.12 82 PHE A O 1
ATOM 647 N N . PHE A 1 83 ? 3.310 3.609 -12.235 1.00 96.81 83 PHE A N 1
ATOM 648 C CA . PHE A 1 83 ? 1.949 3.648 -11.685 1.00 96.81 83 PHE A CA 1
ATOM 649 C C . PHE A 1 83 ? 1.766 2.716 -10.476 1.00 96.81 83 PHE A C 1
ATOM 651 O O . PHE A 1 83 ? 1.031 3.051 -9.552 1.00 96.81 83 PHE A O 1
ATOM 658 N N . LEU A 1 84 ? 2.435 1.559 -10.442 1.00 94.38 84 LEU A N 1
ATOM 659 C CA . LEU A 1 84 ? 2.300 0.586 -9.349 1.00 94.38 84 LEU A CA 1
ATOM 660 C C . LEU A 1 84 ? 2.987 1.022 -8.046 1.00 94.38 84 LEU A C 1
ATOM 662 O O . LEU A 1 84 ? 2.524 0.637 -6.974 1.00 94.38 84 LEU A O 1
ATOM 666 N N . ASN A 1 85 ? 4.013 1.877 -8.115 1.00 92.44 85 ASN A N 1
ATOM 667 C CA . ASN A 1 85 ? 4.567 2.563 -6.937 1.00 92.44 85 ASN A CA 1
ATOM 668 C C . ASN A 1 85 ? 3.568 3.550 -6.298 1.00 92.44 85 ASN A C 1
ATOM 670 O O . ASN A 1 85 ? 3.720 3.915 -5.135 1.00 92.44 85 ASN A O 1
ATOM 674 N N . ASN A 1 86 ? 2.532 3.952 -7.040 1.00 91.81 86 ASN A N 1
ATOM 675 C CA . ASN A 1 86 ? 1.500 4.900 -6.627 1.00 91.81 86 ASN A CA 1
ATOM 676 C C . ASN A 1 86 ? 0.188 4.198 -6.228 1.00 91.81 86 ASN A C 1
ATOM 678 O O . ASN A 1 86 ? -0.915 4.635 -6.559 1.00 91.81 86 ASN A O 1
ATOM 682 N N . ASP A 1 87 ? 0.308 3.104 -5.469 1.00 85.81 87 ASP A N 1
ATOM 683 C CA . ASP A 1 87 ? -0.814 2.264 -5.023 1.00 85.81 87 ASP A CA 1
ATOM 684 C C . ASP A 1 87 ? -1.930 3.024 -4.270 1.00 85.81 87 ASP A C 1
ATOM 686 O O . ASP A 1 87 ? -3.086 2.602 -4.307 1.00 85.81 87 ASP A O 1
ATOM 690 N N . GLY A 1 88 ? -1.629 4.172 -3.658 1.00 86.75 88 GLY A N 1
ATOM 691 C CA . GLY A 1 88 ? -2.600 5.039 -2.986 1.00 86.75 88 GLY A CA 1
ATOM 692 C C . GLY A 1 88 ? -3.449 5.960 -3.882 1.00 86.75 88 GLY A C 1
ATOM 693 O O . GLY A 1 88 ? -4.329 6.638 -3.336 1.00 86.75 88 GLY A O 1
ATOM 694 N N . TRP A 1 89 ? -3.201 6.029 -5.200 1.00 93.00 89 TRP A N 1
ATOM 695 C CA . TRP A 1 89 ? -3.931 6.909 -6.129 1.00 93.00 89 TRP A CA 1
ATOM 696 C C . TRP A 1 89 ? -5.362 6.422 -6.393 1.00 93.00 89 TRP A C 1
ATOM 698 O O . TRP A 1 89 ? -5.588 5.349 -6.957 1.00 93.00 89 TRP A O 1
ATOM 708 N N . LYS A 1 90 ? -6.333 7.284 -6.075 1.00 93.44 90 LYS A N 1
ATOM 709 C CA . LYS A 1 90 ? -7.776 7.045 -6.227 1.00 93.44 90 LYS A CA 1
ATOM 710 C C . LYS A 1 90 ? -8.174 6.592 -7.635 1.00 93.44 90 LYS A C 1
ATOM 712 O O . LYS A 1 90 ? -8.870 5.594 -7.792 1.00 93.44 90 LYS A O 1
ATOM 717 N N . SER A 1 91 ? -7.651 7.263 -8.662 1.00 94.88 91 SER A N 1
ATOM 718 C CA . SER A 1 91 ? -7.907 6.952 -10.075 1.00 94.88 91 SER A CA 1
ATOM 719 C C . SER A 1 91 ? -7.447 5.553 -10.498 1.00 94.88 91 SER A C 1
ATOM 721 O O . SER A 1 91 ? -8.086 4.947 -11.353 1.00 94.88 91 SER A O 1
ATOM 723 N N . LEU A 1 92 ? -6.389 5.005 -9.887 1.00 94.88 92 LEU A N 1
ATOM 724 C CA . LEU A 1 92 ? -5.926 3.643 -10.169 1.00 94.88 92 LEU A CA 1
ATOM 725 C C . LEU A 1 92 ? -6.781 2.585 -9.452 1.00 94.88 92 LEU A C 1
ATOM 727 O O . LEU A 1 92 ? -6.937 1.478 -9.963 1.00 94.88 92 LEU A O 1
ATOM 731 N N . GLN A 1 93 ? -7.326 2.902 -8.276 1.00 92.88 93 GLN A N 1
ATOM 732 C CA . GLN A 1 93 ? -8.126 1.963 -7.483 1.00 92.88 93 GLN A CA 1
ATOM 733 C C . GLN A 1 93 ? -9.619 1.947 -7.863 1.00 92.88 93 GLN A C 1
ATOM 735 O O . GLN A 1 93 ? -10.259 0.907 -7.724 1.00 92.88 93 GLN A O 1
ATOM 740 N N . GLN A 1 94 ? -10.162 3.075 -8.334 1.00 92.81 94 GLN A N 1
ATOM 741 C CA . GLN A 1 94 ? -11.585 3.245 -8.668 1.00 92.81 94 GLN A CA 1
ATOM 742 C C . GLN A 1 94 ? -11.854 3.287 -10.177 1.00 92.81 94 GLN A C 1
ATOM 744 O O . GLN A 1 94 ? -12.896 2.822 -10.629 1.00 92.81 94 GLN A O 1
ATOM 749 N N . GLY A 1 95 ? -10.914 3.801 -10.978 1.00 94.12 95 GLY A N 1
ATOM 750 C CA . GLY A 1 95 ? -11.022 3.736 -12.433 1.00 94.12 95 GLY A CA 1
ATOM 751 C C . GLY A 1 95 ? -10.926 2.289 -12.916 1.00 94.12 95 GLY A C 1
ATOM 752 O O . GLY A 1 95 ? -10.059 1.536 -12.466 1.00 94.12 95 GLY A O 1
ATOM 753 N N . THR A 1 96 ? -11.804 1.896 -13.837 1.00 95.75 96 THR A N 1
ATOM 754 C CA . THR A 1 96 ? -11.867 0.533 -14.381 1.00 95.75 96 THR A CA 1
ATOM 755 C C . THR A 1 96 ? -11.104 0.397 -15.698 1.00 95.75 96 THR A C 1
ATOM 757 O O . THR A 1 96 ? -11.167 1.273 -16.561 1.00 95.75 96 THR A O 1
ATOM 760 N N . ALA A 1 97 ? -10.414 -0.727 -15.887 1.00 96.19 97 ALA A N 1
ATOM 761 C CA . ALA A 1 97 ? -9.790 -1.084 -17.156 1.00 96.19 97 ALA A CA 1
ATOM 762 C C . ALA A 1 97 ? -10.854 -1.401 -18.233 1.00 96.19 97 ALA A C 1
ATOM 764 O O . ALA A 1 97 ? -11.910 -1.945 -17.896 1.00 96.19 97 ALA A O 1
ATOM 765 N N . PRO A 1 98 ? -10.601 -1.112 -19.526 1.00 94.50 98 PRO A N 1
ATOM 766 C CA . PRO A 1 98 ? -11.539 -1.439 -20.599 1.00 94.50 98 PRO A CA 1
ATOM 767 C C . PRO A 1 98 ? -11.828 -2.944 -20.657 1.00 94.50 98 PRO A C 1
ATOM 769 O O . PRO A 1 98 ? -10.899 -3.745 -20.736 1.00 94.50 98 PRO A O 1
ATOM 772 N N . HIS A 1 99 ? -13.107 -3.330 -20.689 1.00 90.81 99 HIS A N 1
ATOM 773 C CA . HIS A 1 99 ? -13.541 -4.738 -20.666 1.00 90.81 99 HIS A CA 1
ATOM 774 C C . HIS A 1 99 ? -12.905 -5.590 -21.785 1.00 90.81 99 HIS A C 1
ATOM 776 O O . HIS A 1 99 ? -12.612 -6.764 -21.584 1.00 90.81 99 HIS A O 1
ATOM 782 N N . ALA A 1 100 ? -12.625 -5.006 -22.955 1.00 93.75 100 ALA A N 1
ATOM 783 C CA . ALA A 1 100 ? -11.948 -5.691 -24.063 1.00 93.75 100 ALA A CA 1
ATOM 784 C C . ALA A 1 100 ? -10.467 -6.052 -23.790 1.00 93.75 100 ALA A C 1
ATOM 786 O O . ALA A 1 100 ? -9.852 -6.744 -24.596 1.00 93.75 100 ALA A O 1
ATOM 787 N N . LEU A 1 101 ? -9.884 -5.575 -22.684 1.00 94.19 101 LEU A N 1
ATOM 788 C CA . LEU A 1 101 ? -8.492 -5.803 -22.271 1.00 94.19 101 LEU A CA 1
ATOM 789 C C . LEU A 1 101 ? -8.393 -6.597 -20.952 1.00 94.19 101 LEU A C 1
ATOM 791 O O . LEU A 1 101 ? -7.324 -6.646 -20.341 1.00 94.19 101 LEU A O 1
ATOM 795 N N . VAL A 1 102 ? -9.502 -7.187 -20.497 1.00 94.44 102 VAL A N 1
ATOM 796 C CA . VAL A 1 102 ? -9.644 -7.899 -19.219 1.00 94.44 102 VAL A CA 1
ATOM 797 C C . VAL A 1 102 ? -9.988 -9.368 -19.474 1.00 94.44 102 VAL A C 1
ATOM 799 O O . VAL A 1 102 ? -10.805 -9.682 -20.335 1.00 94.44 102 VAL A O 1
ATOM 802 N N . THR A 1 103 ? -9.381 -10.279 -18.709 1.00 92.38 103 THR A N 1
ATOM 803 C CA . THR A 1 103 ? -9.749 -11.703 -18.701 1.00 92.38 103 THR A CA 1
ATOM 804 C C . THR A 1 103 ? -10.770 -11.996 -17.600 1.00 92.38 103 THR A C 1
ATOM 806 O O . THR A 1 103 ? -10.761 -11.356 -16.548 1.00 92.38 103 THR A O 1
ATOM 809 N N . GLN A 1 104 ? -11.615 -13.013 -17.799 1.00 91.12 104 GLN A N 1
ATOM 810 C CA . GLN A 1 104 ? -12.601 -13.443 -16.798 1.00 91.12 104 GLN A CA 1
ATOM 811 C C . GLN A 1 104 ? -11.943 -13.824 -15.456 1.00 91.12 104 GLN A C 1
ATOM 813 O O . GLN A 1 104 ? -12.482 -13.534 -14.391 1.00 91.12 104 GLN A O 1
ATOM 818 N N . GLU A 1 105 ? -10.746 -14.421 -15.485 1.00 89.38 105 GLU A N 1
ATOM 819 C CA . GLU A 1 105 ? -9.971 -14.713 -14.272 1.00 89.38 105 GLU A CA 1
ATOM 820 C C . GLU A 1 105 ? -9.565 -13.427 -13.530 1.00 89.38 105 GLU A C 1
ATOM 822 O O . GLU A 1 105 ? -9.661 -13.361 -12.302 1.00 89.38 105 GLU A O 1
ATOM 827 N N . LEU A 1 106 ? -9.134 -12.387 -14.252 1.00 90.56 106 LEU A N 1
ATOM 828 C CA . LEU A 1 106 ? -8.774 -11.100 -13.659 1.00 90.56 106 LEU A CA 1
ATOM 829 C C . LEU A 1 106 ? -10.003 -10.372 -13.087 1.00 90.56 106 LEU A C 1
ATOM 831 O O . LEU A 1 106 ? -9.898 -9.766 -12.021 1.00 90.56 106 LEU A O 1
ATOM 835 N N . GLU A 1 107 ? -11.164 -10.482 -13.734 1.00 90.31 107 GLU A N 1
ATOM 836 C CA . GLU A 1 107 ? -12.436 -9.950 -13.231 1.00 90.31 107 GLU A CA 1
ATOM 837 C C . GLU A 1 107 ? -12.903 -10.660 -11.954 1.00 90.31 107 GLU A C 1
ATOM 839 O O . GLU A 1 107 ? -13.154 -10.007 -10.940 1.00 90.31 107 GLU A O 1
ATOM 844 N N . GLN A 1 108 ? -12.907 -11.996 -11.936 1.00 86.69 108 GLN A N 1
ATOM 845 C CA . GLN A 1 108 ? -13.188 -12.764 -10.719 1.00 86.69 108 GLN A CA 1
ATOM 846 C C . GLN A 1 108 ? -12.187 -12.451 -9.593 1.0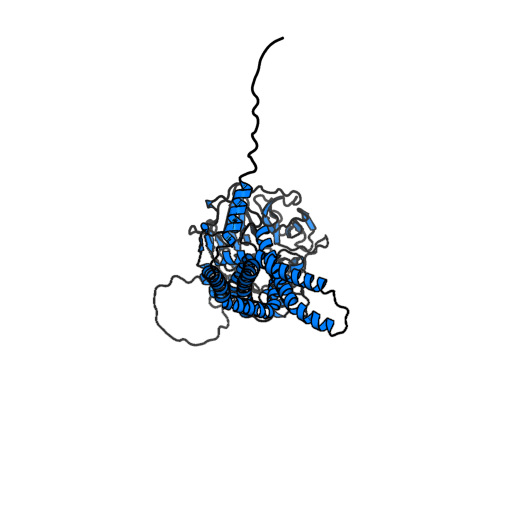0 86.69 108 GLN A C 1
ATOM 848 O O . GLN A 1 108 ? -12.558 -12.386 -8.419 1.00 86.69 108 GLN A O 1
ATOM 853 N N . ASN A 1 109 ? -10.910 -12.238 -9.927 1.00 84.62 109 ASN A N 1
ATOM 854 C CA . ASN A 1 109 ? -9.905 -11.801 -8.962 1.00 84.62 109 ASN A CA 1
ATOM 855 C C . ASN A 1 109 ? -10.169 -10.380 -8.446 1.00 84.62 109 ASN A C 1
ATOM 857 O O . ASN A 1 109 ? -9.941 -10.138 -7.262 1.00 84.62 109 ASN A O 1
ATOM 861 N N . ALA A 1 110 ? -10.662 -9.458 -9.275 1.00 87.25 110 ALA A N 1
ATOM 862 C CA . ALA A 1 110 ? -11.060 -8.122 -8.836 1.00 87.25 110 ALA A CA 1
ATOM 863 C C . ALA A 1 110 ? -12.272 -8.170 -7.898 1.00 87.25 110 ALA A C 1
ATOM 865 O O . ALA A 1 110 ? -12.198 -7.597 -6.813 1.00 87.25 110 ALA A O 1
ATOM 866 N N . ALA A 1 111 ? -13.318 -8.929 -8.243 1.00 83.56 111 ALA A N 1
ATOM 867 C CA . ALA A 1 111 ? -14.496 -9.128 -7.394 1.00 83.56 111 ALA A CA 1
ATOM 868 C C . ALA A 1 111 ? -14.114 -9.630 -5.985 1.00 83.56 111 ALA A C 1
ATOM 870 O O . ALA A 1 111 ? -14.505 -9.035 -4.984 1.00 83.56 111 ALA A O 1
ATOM 871 N N . ARG A 1 112 ? -13.229 -10.638 -5.892 1.00 79.62 112 ARG A N 1
ATOM 872 C CA . ARG A 1 112 ? -12.681 -11.163 -4.618 1.00 79.62 112 ARG A CA 1
ATOM 873 C C . ARG A 1 112 ? -11.801 -10.173 -3.823 1.00 79.62 112 ARG A C 1
ATOM 875 O O . ARG A 1 112 ? -11.316 -10.520 -2.745 1.00 79.62 112 ARG A O 1
ATOM 882 N N . ASN A 1 113 ? -11.542 -8.972 -4.343 1.00 79.38 113 ASN A N 1
ATOM 883 C CA . ASN A 1 113 ? -10.683 -7.950 -3.731 1.00 79.38 113 ASN A CA 1
ATOM 884 C C . ASN A 1 113 ? -11.339 -6.554 -3.631 1.00 79.38 113 ASN A C 1
ATOM 886 O O . ASN A 1 113 ? -10.652 -5.603 -3.249 1.00 79.38 113 ASN A O 1
ATOM 890 N N . VAL A 1 114 ? -12.643 -6.427 -3.924 1.00 84.69 114 VAL A N 1
ATOM 891 C CA . VAL A 1 114 ? -13.430 -5.198 -3.683 1.00 84.69 114 VAL A CA 1
ATOM 892 C C . VAL A 1 114 ? -13.421 -4.867 -2.186 1.00 84.69 114 VAL A C 1
ATOM 894 O O . VAL A 1 114 ? -12.967 -3.795 -1.780 1.00 84.69 114 VAL A O 1
ATOM 897 N N . ALA A 1 115 ? -13.819 -5.837 -1.358 1.00 87.88 115 ALA A N 1
ATOM 898 C CA . ALA A 1 115 ? -13.695 -5.766 0.092 1.00 87.88 115 ALA A CA 1
ATOM 899 C C . ALA A 1 115 ? -12.252 -6.073 0.542 1.00 87.88 115 ALA A C 1
ATOM 901 O O . ALA A 1 115 ? -11.742 -7.179 0.350 1.00 87.88 115 ALA A O 1
ATOM 902 N N . ARG A 1 116 ? -11.600 -5.100 1.188 1.00 85.75 116 ARG A N 1
ATOM 903 C CA . ARG A 1 116 ? -10.343 -5.266 1.949 1.00 85.75 116 ARG A CA 1
ATOM 904 C C . ARG A 1 116 ? -10.564 -5.308 3.463 1.00 85.75 116 ARG A C 1
ATOM 906 O O . ARG A 1 116 ? -9.637 -5.642 4.202 1.00 85.75 116 ARG A O 1
ATOM 913 N N . TYR A 1 117 ? -11.763 -4.958 3.909 1.00 89.19 117 TYR A N 1
ATOM 914 C CA . TYR A 1 117 ? -12.209 -4.982 5.297 1.00 89.19 117 TYR A CA 1
ATOM 915 C C . TYR A 1 117 ? -13.587 -5.646 5.337 1.00 89.19 117 TYR A C 1
ATOM 917 O O . TYR A 1 117 ? -14.371 -5.469 4.401 1.00 89.19 117 TYR A O 1
ATOM 925 N N . LEU A 1 118 ? -13.864 -6.415 6.386 1.00 90.94 118 LEU A N 1
ATOM 926 C CA . LEU A 1 118 ? -15.144 -7.081 6.624 1.00 90.94 118 LEU A CA 1
ATOM 927 C C . LEU A 1 118 ? -15.363 -7.188 8.131 1.00 90.94 118 LEU A C 1
ATOM 929 O O . LEU A 1 118 ? -14.571 -7.823 8.822 1.00 90.94 118 LEU A O 1
ATOM 933 N N . GLN A 1 119 ? -16.447 -6.593 8.613 1.00 91.75 119 GLN A N 1
ATOM 934 C CA . GLN A 1 119 ? -16.812 -6.570 10.025 1.00 91.75 119 GLN A CA 1
ATOM 935 C C . GLN A 1 119 ? -18.275 -6.946 10.203 1.00 91.75 119 GLN A C 1
ATOM 937 O O . GLN A 1 119 ? -19.103 -6.688 9.328 1.00 91.75 119 GLN A O 1
ATOM 942 N N . ILE A 1 120 ? -18.576 -7.559 11.340 1.00 92.44 120 ILE A N 1
ATOM 943 C CA . ILE A 1 120 ? -19.896 -8.071 11.699 1.00 92.44 120 ILE A CA 1
ATOM 944 C C . ILE A 1 120 ? -20.276 -7.491 13.058 1.00 92.44 120 ILE A C 1
ATOM 946 O O . ILE A 1 120 ? -19.446 -7.478 13.967 1.00 92.44 120 ILE A O 1
ATOM 950 N N . ASP A 1 121 ? -21.522 -7.040 13.182 1.00 93.50 121 ASP A N 1
ATOM 951 C CA . ASP A 1 121 ? -22.105 -6.647 14.464 1.00 93.50 121 ASP A CA 1
ATOM 952 C C . ASP A 1 121 ? -22.198 -7.902 15.362 1.00 93.50 121 ASP A C 1
ATOM 954 O O . ASP A 1 121 ? -22.853 -8.877 14.976 1.00 93.50 121 ASP A O 1
ATOM 958 N N . PRO A 1 122 ? -21.496 -7.946 16.515 1.00 90.31 122 PRO A N 1
ATOM 959 C CA . PRO A 1 122 ? -21.439 -9.139 17.356 1.00 90.31 122 PRO A CA 1
ATOM 960 C C . PRO A 1 122 ? -22.801 -9.471 17.978 1.00 90.31 122 PRO A C 1
ATOM 962 O O . PRO A 1 122 ? -23.071 -10.646 18.226 1.00 90.31 122 PRO A O 1
ATOM 965 N N . ASP A 1 123 ? -23.660 -8.464 18.160 1.00 91.12 123 ASP A N 1
ATOM 966 C CA . ASP A 1 123 ? -25.013 -8.598 18.698 1.00 91.12 123 ASP A CA 1
ATOM 967 C C . ASP A 1 123 ? -26.039 -8.879 17.582 1.00 91.12 123 ASP A C 1
ATOM 969 O O . ASP A 1 123 ? -27.136 -9.381 17.836 1.00 91.12 123 ASP A O 1
ATOM 973 N N . ASN A 1 124 ? -25.681 -8.610 16.320 1.00 93.19 124 ASN A N 1
ATOM 974 C CA . ASN A 1 124 ? -26.493 -8.907 15.143 1.00 93.19 124 ASN A CA 1
ATOM 975 C C . ASN A 1 124 ? -25.653 -9.426 13.963 1.00 93.19 124 ASN A C 1
ATOM 977 O O . ASN A 1 124 ? -25.373 -8.707 13.005 1.00 93.19 124 ASN A O 1
ATOM 981 N N . ALA A 1 125 ? -25.369 -10.731 13.962 1.00 89.94 125 ALA A N 1
ATOM 982 C CA . ALA A 1 125 ? -24.608 -11.430 12.919 1.00 89.94 125 ALA A CA 1
ATOM 983 C C . ALA A 1 125 ? -25.132 -11.279 11.467 1.00 89.94 125 ALA A C 1
ATOM 985 O O . ALA A 1 125 ? -24.422 -11.641 10.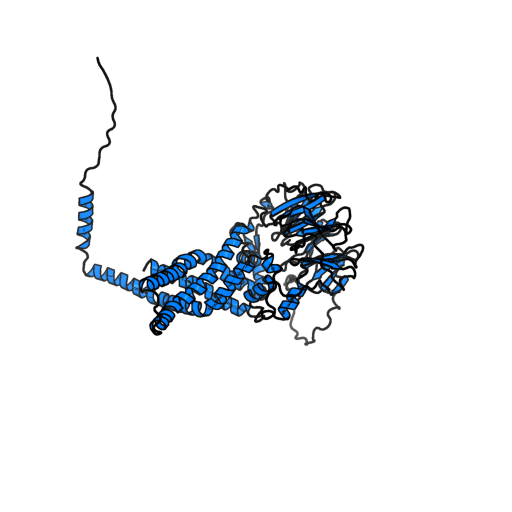512 1.00 89.94 125 ALA A O 1
ATOM 986 N N . SER A 1 126 ? -26.364 -10.784 11.292 1.00 92.50 126 SER A N 1
ATOM 987 C CA . SER A 1 126 ? -26.967 -10.467 9.991 1.00 92.50 126 SER A CA 1
ATOM 988 C C . SER A 1 126 ? -26.553 -9.088 9.475 1.00 92.50 126 SER A C 1
ATOM 990 O O . SER A 1 126 ? -26.493 -8.904 8.259 1.00 92.50 126 SER A O 1
ATOM 992 N N . PHE A 1 127 ? -26.232 -8.140 10.364 1.00 94.94 127 PHE A N 1
ATOM 993 C CA . PHE A 1 127 ? -25.668 -6.850 9.986 1.00 94.94 127 PHE A CA 1
ATOM 994 C C . PHE A 1 127 ? -24.147 -6.934 9.833 1.00 94.94 127 PHE A C 1
ATOM 996 O O . PHE A 1 127 ? -23.428 -7.393 10.723 1.00 94.94 127 PHE A O 1
ATOM 1003 N N . ARG A 1 128 ? -23.643 -6.501 8.673 1.00 94.44 128 ARG A N 1
ATOM 1004 C CA . ARG A 1 128 ? -22.208 -6.513 8.357 1.00 94.44 128 ARG A CA 1
ATOM 1005 C C . ARG A 1 128 ? -21.851 -5.309 7.501 1.00 94.44 128 ARG A C 1
ATOM 1007 O O . ARG A 1 128 ? -22.657 -4.866 6.681 1.00 94.44 128 ARG A O 1
ATOM 1014 N N . VAL A 1 129 ? -20.614 -4.845 7.633 1.00 95.62 129 VAL A N 1
ATOM 1015 C CA . VAL A 1 129 ? -20.020 -3.844 6.740 1.00 95.62 129 VAL A CA 1
ATOM 1016 C C . VAL A 1 129 ? -18.778 -4.407 6.067 1.00 95.62 129 VAL A C 1
ATOM 1018 O O . VAL A 1 129 ? -17.941 -5.058 6.694 1.00 95.62 129 VAL A O 1
ATOM 1021 N N . ALA A 1 130 ? -18.652 -4.149 4.773 1.00 94.56 130 ALA A N 1
ATOM 1022 C CA . ALA A 1 130 ? -17.480 -4.465 3.976 1.00 94.56 130 ALA A CA 1
ATOM 1023 C C . ALA A 1 130 ? -16.965 -3.173 3.350 1.00 94.56 130 ALA A C 1
ATOM 1025 O O . ALA A 1 130 ? -17.758 -2.342 2.919 1.00 94.56 130 ALA A O 1
ATOM 1026 N N . ALA A 1 131 ? -15.650 -2.983 3.298 1.00 94.44 131 ALA A N 1
ATOM 1027 C CA . ALA A 1 131 ? -15.069 -1.724 2.836 1.00 94.44 131 ALA A CA 1
ATOM 1028 C C . ALA A 1 131 ? -13.796 -1.934 2.019 1.00 94.44 131 ALA A C 1
ATOM 1030 O O . ALA A 1 131 ? -13.139 -2.975 2.114 1.00 94.44 131 ALA A O 1
ATOM 1031 N N . GLY A 1 132 ? -13.410 -0.926 1.242 1.00 93.12 132 GLY A N 1
ATOM 1032 C CA . GLY A 1 132 ? -12.160 -0.925 0.497 1.00 93.12 132 GLY A CA 1
ATOM 1033 C C . GLY A 1 132 ? -11.961 0.337 -0.345 1.00 93.12 132 GLY A C 1
ATOM 1034 O O . GLY A 1 132 ? -12.669 1.328 -0.180 1.00 93.12 132 GLY A O 1
ATOM 1035 N N . PRO A 1 133 ? -11.014 0.318 -1.298 1.00 92.50 133 PRO A N 1
ATOM 1036 C CA . PRO A 1 133 ? -10.689 1.491 -2.109 1.00 92.50 133 PRO A CA 1
ATOM 1037 C C . PRO A 1 133 ? -11.823 1.997 -3.006 1.00 92.50 133 PRO A C 1
ATOM 1039 O O . PRO A 1 133 ? -11.756 3.128 -3.474 1.00 92.50 133 PRO A O 1
ATOM 1042 N N . ARG A 1 134 ? -12.841 1.178 -3.287 1.00 91.62 134 ARG A N 1
ATOM 1043 C CA . ARG A 1 134 ? -13.975 1.588 -4.126 1.00 91.62 134 ARG A CA 1
ATOM 1044 C C . ARG A 1 134 ? -15.200 2.060 -3.333 1.00 91.62 134 ARG A C 1
ATOM 1046 O O . ARG A 1 134 ? -16.105 2.633 -3.924 1.00 91.62 134 ARG A O 1
ATOM 1053 N N . GLY A 1 135 ? -15.199 1.899 -2.006 1.00 94.06 135 GLY A N 1
ATOM 1054 C CA . GLY A 1 135 ? -16.253 2.422 -1.138 1.00 94.06 135 GLY A CA 1
ATOM 1055 C C . GLY A 1 135 ? -16.512 1.584 0.115 1.00 94.06 135 GLY A C 1
ATOM 1056 O O . GLY A 1 135 ? -15.642 0.856 0.606 1.00 94.06 135 GLY A O 1
ATOM 1057 N N . LEU A 1 136 ? -17.737 1.724 0.617 1.00 96.38 136 LEU A N 1
ATOM 1058 C CA . LEU A 1 136 ? -18.312 1.025 1.762 1.00 96.38 136 LEU A CA 1
ATOM 1059 C C . LEU A 1 136 ? -19.626 0.368 1.317 1.00 96.38 136 LEU A C 1
ATOM 1061 O O . LEU A 1 136 ? -20.379 0.956 0.539 1.00 96.38 136 LEU A O 1
ATOM 1065 N N . TRP A 1 137 ? -19.901 -0.833 1.817 1.00 96.81 137 TRP A N 1
ATOM 1066 C CA . TRP A 1 137 ? -21.157 -1.551 1.612 1.00 96.81 137 TRP A CA 1
ATOM 1067 C C . TRP A 1 137 ? -21.664 -2.102 2.938 1.00 96.81 137 TRP A C 1
ATOM 1069 O O . TRP A 1 137 ? -20.879 -2.603 3.748 1.00 96.81 137 TRP A O 1
ATOM 1079 N N . ARG A 1 138 ? -22.985 -2.089 3.114 1.00 96.06 138 ARG A N 1
ATOM 1080 C CA . ARG A 1 138 ? -23.685 -2.751 4.216 1.00 96.06 138 ARG A CA 1
ATOM 1081 C C . ARG A 1 138 ? -24.502 -3.943 3.728 1.00 96.06 138 ARG A C 1
ATOM 1083 O O . ARG A 1 138 ? -24.914 -4.008 2.571 1.00 96.06 138 ARG A O 1
ATOM 1090 N N . THR A 1 139 ? -24.801 -4.849 4.643 1.00 95.94 139 THR A N 1
ATOM 1091 C CA . THR A 1 139 ? -25.793 -5.920 4.489 1.00 95.94 139 THR A CA 1
ATOM 1092 C C . THR A 1 139 ? -26.599 -6.033 5.780 1.00 95.94 139 THR A C 1
ATOM 1094 O O . THR A 1 139 ? -26.106 -5.692 6.853 1.00 95.94 139 THR A O 1
ATOM 1097 N N . THR A 1 140 ? -27.843 -6.491 5.667 1.00 95.75 140 THR A N 1
ATOM 1098 C CA . THR A 1 140 ? -28.744 -6.817 6.787 1.00 95.75 140 THR A CA 1
ATOM 1099 C C . THR A 1 140 ? -29.215 -8.276 6.747 1.00 95.75 140 THR A C 1
ATOM 1101 O O . THR A 1 140 ? -30.074 -8.659 7.534 1.00 95.75 140 THR A O 1
ATOM 1104 N N . ASP A 1 141 ? -28.672 -9.088 5.835 1.00 94.44 141 ASP A N 1
ATOM 1105 C CA . ASP A 1 141 ? -29.091 -10.464 5.534 1.00 94.44 141 ASP A CA 1
ATOM 1106 C C . ASP A 1 141 ? -27.912 -11.455 5.567 1.00 94.44 141 ASP A C 1
ATOM 1108 O O . ASP A 1 141 ? -27.835 -12.408 4.793 1.00 94.44 141 ASP A O 1
ATOM 1112 N N . ALA A 1 142 ? -26.957 -11.204 6.469 1.00 90.50 142 ALA A N 1
ATOM 1113 C CA . ALA A 1 142 ? -25.712 -11.960 6.613 1.00 90.50 142 ALA A CA 1
ATOM 1114 C C . ALA A 1 142 ? -24.809 -11.944 5.358 1.00 90.50 142 ALA A C 1
ATOM 1116 O O . ALA A 1 142 ? -23.889 -12.755 5.233 1.00 90.50 142 ALA A O 1
ATOM 1117 N N . GLY A 1 143 ? -25.003 -10.973 4.464 1.00 90.75 143 GLY A N 1
ATOM 1118 C CA . GLY A 1 143 ? -24.215 -10.782 3.250 1.00 90.75 143 GLY A CA 1
ATOM 1119 C C . GLY A 1 143 ? -24.755 -11.512 2.029 1.00 90.75 143 GLY A C 1
ATOM 1120 O O . GLY A 1 143 ? -23.988 -11.688 1.084 1.00 90.75 143 GLY A O 1
ATOM 1121 N N . ALA A 1 144 ? -26.013 -11.958 2.024 1.00 91.06 144 ALA A N 1
ATOM 1122 C CA . ALA A 1 144 ? -26.645 -12.480 0.813 1.00 91.06 144 ALA A CA 1
ATOM 1123 C C . ALA A 1 144 ? -26.842 -11.363 -0.231 1.00 91.06 144 ALA A C 1
ATOM 1125 O O . ALA A 1 144 ? -26.597 -11.585 -1.418 1.00 91.06 144 ALA A O 1
ATOM 1126 N N . ILE A 1 145 ? -27.183 -10.149 0.215 1.00 93.12 145 ILE A N 1
ATOM 1127 C CA . ILE A 1 145 ? -27.258 -8.929 -0.592 1.00 93.12 145 ILE A CA 1
ATOM 1128 C C . ILE A 1 145 ? -26.417 -7.829 0.071 1.00 93.12 145 ILE A C 1
ATOM 1130 O O . ILE A 1 145 ? -26.429 -7.643 1.289 1.00 93.12 145 ILE A O 1
ATOM 1134 N N . TRP A 1 146 ? -25.687 -7.071 -0.751 1.00 95.12 146 TRP A N 1
ATOM 1135 C CA . TRP A 1 146 ? -24.866 -5.936 -0.328 1.00 95.12 146 TRP A CA 1
ATOM 1136 C C . TRP A 1 146 ? -25.355 -4.644 -0.985 1.00 95.12 146 TRP A C 1
ATOM 1138 O O . TRP A 1 146 ? -25.444 -4.568 -2.210 1.00 95.12 146 TRP A O 1
ATOM 1148 N N . ALA A 1 147 ? -25.625 -3.620 -0.177 1.00 95.81 147 ALA A N 1
ATOM 1149 C CA . ALA A 1 147 ? -25.997 -2.281 -0.630 1.00 95.81 147 ALA A CA 1
ATOM 1150 C C . ALA A 1 147 ? -24.815 -1.313 -0.415 1.00 95.81 147 ALA A C 1
ATOM 1152 O O . ALA A 1 147 ? -24.224 -1.337 0.667 1.00 95.81 147 ALA A O 1
ATOM 1153 N N . PRO A 1 148 ? -24.440 -0.471 -1.395 1.00 96.12 148 PRO A N 1
ATOM 1154 C CA . PRO A 1 148 ? -23.404 0.543 -1.202 1.00 96.12 148 PRO A CA 1
ATOM 1155 C C . PRO A 1 148 ? -23.891 1.659 -0.266 1.00 96.12 148 PRO A C 1
ATOM 1157 O O . PRO A 1 148 ? -25.052 2.062 -0.328 1.00 96.12 148 PRO A O 1
ATOM 1160 N N . THR A 1 149 ? -22.994 2.191 0.564 1.00 97.44 149 THR A N 1
ATOM 1161 C CA . THR A 1 149 ? -23.264 3.381 1.383 1.00 97.44 149 THR A CA 1
ATOM 1162 C C . THR A 1 149 ? -23.349 4.630 0.504 1.00 97.44 149 THR A C 1
ATOM 1164 O O . THR A 1 149 ? -22.513 4.856 -0.374 1.00 97.44 149 THR A O 1
ATOM 1167 N N . ARG A 1 150 ? -24.360 5.461 0.760 1.00 97.62 150 ARG A N 1
ATOM 1168 C CA . ARG A 1 150 ? -24.638 6.731 0.086 1.00 97.62 150 ARG A CA 1
ATOM 1169 C C . ARG A 1 150 ? -23.943 7.877 0.824 1.00 97.62 150 ARG A C 1
ATOM 1171 O O . ARG A 1 150 ? -24.445 8.363 1.834 1.00 97.62 150 ARG A O 1
ATOM 1178 N N . PHE A 1 151 ? -22.797 8.320 0.319 1.00 97.31 151 PHE A N 1
ATOM 1179 C CA . PHE A 1 151 ? -22.118 9.496 0.862 1.00 97.31 151 PHE A CA 1
ATOM 1180 C C . PHE A 1 151 ? -22.887 10.772 0.482 1.00 97.31 151 PHE A C 1
ATOM 1182 O O . PHE A 1 151 ? -23.207 10.991 -0.687 1.00 97.31 151 PHE A O 1
ATOM 1189 N N . GLU A 1 152 ? -23.240 11.585 1.478 1.00 97.06 152 GLU A N 1
ATOM 1190 C CA . GLU A 1 152 ? -24.181 12.712 1.331 1.00 97.06 152 GLU A CA 1
ATOM 1191 C C . GLU A 1 152 ? -23.585 13.912 0.576 1.00 97.06 152 GLU A C 1
ATOM 1193 O O . GLU A 1 152 ? -24.313 14.698 -0.024 1.00 97.06 152 GLU A O 1
ATOM 1198 N N . ASP A 1 153 ? -22.255 14.012 0.541 1.00 94.69 153 ASP A N 1
ATOM 1199 C CA . ASP A 1 153 ? -21.489 14.954 -0.283 1.00 94.69 153 ASP A CA 1
ATOM 1200 C C . ASP A 1 153 ? -21.360 14.509 -1.757 1.00 94.69 153 ASP A C 1
ATOM 1202 O O . ASP A 1 153 ? -20.749 15.207 -2.568 1.00 94.69 153 ASP A O 1
ATOM 1206 N N . GLY A 1 154 ? -21.912 13.343 -2.115 1.00 93.19 154 GLY A N 1
ATOM 1207 C CA . GLY A 1 154 ? -21.767 12.731 -3.436 1.00 93.19 154 GLY A CA 1
ATOM 1208 C C . GLY A 1 154 ? -20.369 12.163 -3.710 1.00 93.19 154 GLY A C 1
ATOM 1209 O O . GLY A 1 154 ? -20.048 11.863 -4.862 1.00 93.19 154 GLY A O 1
ATOM 1210 N N . ALA A 1 155 ? -19.514 12.027 -2.691 1.00 91.81 155 ALA A N 1
ATOM 1211 C CA . ALA A 1 155 ? -18.174 11.489 -2.863 1.00 91.81 155 ALA A CA 1
ATOM 1212 C C . ALA A 1 155 ? -18.165 9.957 -2.999 1.00 91.81 155 ALA A C 1
ATOM 1214 O O . ALA A 1 155 ? -19.005 9.232 -2.477 1.00 91.81 155 ALA A O 1
ATOM 1215 N N . HIS A 1 156 ? -17.111 9.448 -3.635 1.00 92.62 156 HIS A N 1
ATOM 1216 C CA . HIS A 1 156 ? -16.746 8.031 -3.593 1.00 92.62 156 HIS A CA 1
ATOM 1217 C C . HIS A 1 156 ? -15.383 7.887 -2.894 1.00 92.62 156 HIS A C 1
ATOM 1219 O O . HIS A 1 156 ? -14.351 7.806 -3.564 1.00 92.62 156 HIS A O 1
ATOM 1225 N N . PRO A 1 157 ? -15.300 7.977 -1.555 1.00 96.00 157 PRO A N 1
ATOM 1226 C CA . PRO A 1 157 ? -14.036 7.861 -0.826 1.00 96.00 157 PRO A CA 1
ATOM 1227 C C . PRO A 1 157 ? -13.394 6.465 -0.944 1.00 96.00 157 PRO A C 1
ATOM 1229 O O . PRO A 1 157 ? -14.083 5.447 -0.993 1.00 96.00 157 PRO A O 1
ATOM 1232 N N . GLN A 1 158 ? -12.058 6.404 -0.955 1.00 96.25 158 GLN A N 1
ATOM 1233 C CA . GLN A 1 158 ? -11.339 5.159 -0.655 1.00 96.25 158 GLN A CA 1
ATOM 1234 C C . GLN A 1 158 ? -11.413 4.923 0.854 1.00 96.25 158 GLN A C 1
ATOM 1236 O O . GLN A 1 158 ? -11.028 5.813 1.612 1.00 96.25 158 GLN A O 1
ATOM 1241 N N . ILE A 1 159 ? -11.848 3.742 1.297 1.00 97.00 159 ILE A N 1
ATOM 1242 C CA . ILE A 1 159 ? -11.954 3.424 2.727 1.00 97.00 159 ILE A CA 1
ATOM 1243 C C . ILE A 1 159 ? -10.737 2.626 3.206 1.00 97.00 159 ILE A C 1
ATOM 1245 O O . ILE A 1 159 ? -10.331 1.642 2.574 1.00 97.00 159 ILE A O 1
ATOM 1249 N N . PHE A 1 160 ? -10.170 3.050 4.339 1.00 95.19 160 PHE A N 1
ATOM 1250 C CA . PHE A 1 160 ? -9.006 2.436 4.994 1.00 95.19 160 PHE A CA 1
ATOM 1251 C C . PHE A 1 160 ? -9.288 1.964 6.425 1.00 95.19 160 PHE A C 1
ATOM 1253 O O . PHE A 1 160 ? -8.563 1.110 6.933 1.00 95.19 160 PHE A O 1
ATOM 1260 N N . ALA A 1 161 ? -10.337 2.484 7.060 1.00 95.56 161 ALA A N 1
ATOM 1261 C CA . ALA A 1 161 ? -10.849 1.994 8.332 1.00 95.56 161 ALA A CA 1
ATOM 1262 C C . ALA A 1 161 ? -12.364 2.192 8.412 1.00 95.56 161 ALA A C 1
ATOM 1264 O O . ALA A 1 161 ? -12.911 3.124 7.825 1.00 95.56 161 ALA A O 1
ATOM 1265 N N . VAL A 1 162 ? -13.019 1.333 9.180 1.00 96.50 162 VAL A N 1
ATOM 1266 C CA . VAL A 1 162 ? -14.374 1.539 9.697 1.00 96.50 162 VAL A CA 1
ATOM 1267 C C . VAL A 1 162 ? -14.312 1.059 11.133 1.00 96.50 162 VAL A C 1
ATOM 1269 O O . VAL A 1 162 ? -13.811 -0.037 11.331 1.00 96.50 162 VAL A O 1
ATOM 1272 N N . GLU A 1 163 ? -14.779 1.815 12.113 1.00 95.62 163 GLU A N 1
ATOM 1273 C CA . GLU A 1 163 ? -14.835 1.352 13.504 1.00 95.62 163 GLU A CA 1
ATOM 1274 C C . GLU A 1 163 ? -16.177 1.769 14.129 1.00 95.62 163 GLU A C 1
ATOM 1276 O O . GLU A 1 163 ? -16.638 2.890 13.870 1.00 95.62 163 GLU A O 1
ATOM 1281 N N . PRO A 1 164 ? -16.832 0.894 14.915 1.00 95.31 164 PRO A N 1
ATOM 1282 C CA . PRO A 1 164 ? -17.989 1.270 15.719 1.00 95.31 164 PRO A CA 1
ATOM 1283 C C . PRO A 1 164 ? -17.634 2.328 16.765 1.00 95.31 164 PRO A C 1
ATOM 1285 O O . PRO A 1 164 ? -16.484 2.453 17.188 1.00 95.31 164 PRO A O 1
ATOM 1288 N N . ASP A 1 165 ? -18.638 3.074 17.205 1.00 96.31 165 ASP A N 1
ATOM 1289 C CA . ASP A 1 165 ? -18.479 4.084 18.241 1.00 96.31 165 ASP A CA 1
ATOM 1290 C C . ASP A 1 165 ? -18.187 3.455 19.623 1.00 96.31 165 ASP A C 1
ATOM 1292 O O . ASP A 1 165 ? -18.829 2.467 19.990 1.00 96.31 165 ASP A O 1
ATOM 1296 N N . PRO A 1 166 ? -17.256 4.008 20.421 1.00 94.12 166 PRO A N 1
ATOM 1297 C CA . PRO A 1 166 ? -16.881 3.435 21.715 1.00 94.12 166 PRO A CA 1
ATOM 1298 C C . PRO A 1 166 ? -17.969 3.525 22.806 1.00 94.12 166 PRO A C 1
ATOM 1300 O O . PRO A 1 166 ? -17.898 2.761 23.769 1.00 94.12 166 PRO A O 1
ATOM 1303 N N . ALA A 1 167 ? -18.986 4.384 22.651 1.00 95.31 167 ALA A N 1
ATOM 1304 C CA . ALA A 1 167 ? -20.131 4.510 23.561 1.00 95.31 167 ALA A CA 1
ATOM 1305 C C . ALA A 1 167 ? -21.455 4.012 22.945 1.00 95.31 167 ALA A C 1
ATOM 1307 O O . ALA A 1 167 ? -22.273 3.410 23.638 1.00 95.31 167 ALA A O 1
ATOM 1308 N N . LEU A 1 168 ? -21.678 4.259 21.649 1.00 95.56 168 LEU A N 1
ATOM 1309 C CA . LEU A 1 168 ? -22.909 3.924 20.916 1.00 95.56 168 LEU A CA 1
ATOM 1310 C C . LEU A 1 168 ? -22.816 2.610 20.120 1.00 95.56 168 LEU A C 1
ATOM 1312 O O . LEU A 1 168 ? -23.800 2.186 19.505 1.00 95.56 168 LEU A O 1
ATOM 1316 N N . GLY A 1 169 ? -21.643 1.971 20.096 1.00 93.94 169 GLY A N 1
ATOM 1317 C CA . GLY A 1 169 ? -21.391 0.725 19.379 1.00 93.94 169 GLY A CA 1
ATOM 1318 C C . GLY A 1 169 ? -21.782 0.816 17.905 1.00 93.94 169 GLY A C 1
ATOM 1319 O O . GLY A 1 169 ? -21.543 1.811 17.225 1.00 93.94 169 GLY A O 1
ATOM 1320 N N . TRP A 1 170 ? -22.457 -0.219 17.410 1.00 94.75 170 TRP A N 1
ATOM 1321 C CA . TRP A 1 170 ? -22.940 -0.301 16.028 1.00 94.75 170 TRP A CA 1
ATOM 1322 C C . TRP A 1 170 ? -24.131 0.626 15.705 1.00 94.75 170 TRP A C 1
ATOM 1324 O O . TRP A 1 170 ? -24.689 0.542 14.610 1.00 94.75 170 TRP A O 1
ATOM 1334 N N . GLY A 1 171 ? -24.530 1.514 16.625 1.00 94.38 171 GLY A N 1
ATOM 1335 C CA . GLY A 1 171 ? -25.457 2.615 16.350 1.00 94.38 171 GLY A CA 1
ATOM 1336 C C . GLY A 1 171 ? -24.810 3.797 15.615 1.00 94.38 171 GLY A C 1
ATOM 1337 O O . GLY A 1 171 ? -25.494 4.492 14.866 1.00 94.38 171 GLY A O 1
ATOM 1338 N N . ARG A 1 172 ? -23.494 4.004 15.773 1.00 97.38 172 ARG A N 1
ATOM 1339 C CA . ARG A 1 172 ? -22.719 5.039 15.067 1.00 97.38 172 ARG A CA 1
ATOM 1340 C C . ARG A 1 172 ? -21.407 4.441 14.555 1.00 97.38 172 ARG A C 1
ATOM 1342 O O . ARG A 1 172 ? -20.704 3.771 15.297 1.00 97.38 172 ARG A O 1
ATOM 1349 N N . LEU A 1 173 ? -21.081 4.652 13.281 1.00 98.06 173 LEU A N 1
ATOM 1350 C CA . LEU A 1 173 ? -19.874 4.113 12.644 1.00 98.06 173 LEU A CA 1
ATOM 1351 C C . LEU A 1 173 ? -18.976 5.253 12.162 1.00 98.06 173 LEU A C 1
ATOM 1353 O O . LEU A 1 173 ? -19.429 6.100 11.390 1.00 98.06 173 LEU A O 1
ATOM 1357 N N . PHE A 1 174 ? -17.701 5.242 12.552 1.00 98.25 174 PHE A N 1
ATOM 1358 C CA . PHE A 1 174 ? -16.677 6.124 11.989 1.00 98.25 174 PHE A CA 1
ATOM 1359 C C . PHE A 1 174 ? -15.959 5.449 10.828 1.00 98.25 174 PHE A C 1
ATOM 1361 O O . PHE A 1 174 ? -15.670 4.256 10.866 1.00 98.25 174 PHE A O 1
ATOM 1368 N N . ILE A 1 175 ? -15.657 6.220 9.788 1.00 98.44 175 ILE A N 1
ATOM 1369 C CA . ILE A 1 175 ? -15.148 5.727 8.508 1.00 98.44 175 ILE A CA 1
ATOM 1370 C C . ILE A 1 175 ? -13.906 6.550 8.136 1.00 98.44 175 ILE A C 1
ATOM 1372 O O . ILE A 1 175 ? -14.002 7.724 7.775 1.00 98.44 175 ILE A O 1
ATOM 1376 N N . GLY A 1 176 ? -12.726 5.933 8.236 1.00 98.12 176 GLY A N 1
ATOM 1377 C CA . GLY A 1 176 ? -11.437 6.537 7.891 1.00 98.12 176 GLY A CA 1
ATOM 1378 C C . GLY A 1 176 ? -11.143 6.393 6.398 1.00 98.12 176 GLY A C 1
ATOM 1379 O O . GLY A 1 176 ? -11.156 5.276 5.867 1.00 98.12 176 GLY A O 1
ATOM 1380 N N . SER A 1 177 ? -10.906 7.517 5.714 1.00 97.81 177 SER A N 1
ATOM 1381 C CA . SER A 1 177 ? -10.919 7.587 4.248 1.00 97.81 177 SER A CA 1
ATOM 1382 C C . SER A 1 177 ? -9.758 8.367 3.610 1.00 97.81 177 SER A C 1
ATOM 1384 O O . SER A 1 177 ? -8.895 8.917 4.295 1.00 97.81 177 SER A O 1
ATOM 1386 N N . ASP A 1 178 ? -9.748 8.458 2.273 1.00 96.75 178 ASP A N 1
ATOM 1387 C CA . ASP A 1 178 ? -8.869 9.368 1.522 1.00 96.75 178 ASP A CA 1
ATOM 1388 C C . ASP A 1 178 ? -9.297 10.846 1.506 1.00 96.75 178 ASP A C 1
ATOM 1390 O O . ASP A 1 178 ? -8.643 11.634 0.828 1.00 96.75 178 ASP A O 1
ATOM 1394 N N . ASN A 1 179 ? -10.345 11.222 2.250 1.00 96.06 179 ASN A N 1
ATOM 1395 C CA . ASN A 1 179 ? -10.865 12.593 2.321 1.00 96.06 179 ASN A CA 1
ATOM 1396 C C . ASN A 1 179 ? -11.277 13.040 3.746 1.00 96.06 179 ASN A C 1
ATOM 1398 O O . ASN A 1 179 ? -11.952 14.054 3.891 1.00 96.06 179 ASN A O 1
ATOM 1402 N N . GLY A 1 180 ? -10.893 12.302 4.793 1.00 97.25 180 GLY A N 1
ATOM 1403 C CA . GLY A 1 180 ? -11.181 12.626 6.196 1.00 97.25 180 GLY A CA 1
ATOM 1404 C C . GLY A 1 180 ? -11.888 11.509 6.964 1.00 97.25 180 GLY A C 1
ATOM 1405 O O . GLY A 1 180 ? -11.836 10.336 6.571 1.00 97.25 180 GLY A O 1
ATOM 1406 N N . VAL A 1 181 ? -12.550 11.881 8.064 1.00 98.38 181 VAL A N 1
ATOM 1407 C CA . VAL A 1 181 ? -13.455 11.002 8.824 1.00 98.38 181 VAL A CA 1
ATOM 1408 C C . VAL A 1 181 ? -14.889 11.273 8.384 1.00 98.38 181 VAL A C 1
ATOM 1410 O O . VAL A 1 181 ? -15.409 12.373 8.585 1.00 98.38 181 VAL A O 1
ATOM 1413 N N . TYR A 1 182 ? -15.536 10.254 7.828 1.00 98.62 182 TYR A N 1
ATOM 1414 C CA . TYR A 1 182 ? -16.987 10.227 7.657 1.00 98.62 182 TYR A CA 1
ATOM 1415 C C . TYR A 1 182 ? -17.635 9.538 8.864 1.00 98.62 182 TYR A C 1
ATOM 1417 O O . TYR A 1 182 ? -17.010 8.694 9.511 1.00 98.62 182 TYR A O 1
ATOM 1425 N N . VAL A 1 183 ? -18.886 9.880 9.155 1.00 98.38 183 VAL A N 1
ATOM 1426 C CA . VAL A 1 183 ? -19.709 9.216 10.170 1.00 98.38 183 VAL A CA 1
ATOM 1427 C C . VAL A 1 183 ? -21.029 8.760 9.557 1.00 98.38 183 VAL A C 1
ATOM 1429 O O . VAL A 1 183 ? -21.561 9.405 8.654 1.00 98.38 183 VAL A O 1
ATOM 1432 N N . SER A 1 184 ? -21.552 7.645 10.057 1.00 98.25 184 SER A N 1
ATOM 1433 C CA . SER A 1 184 ? -22.900 7.152 9.780 1.00 98.25 184 SER A CA 1
ATOM 1434 C C . SER A 1 184 ? -23.623 6.881 11.096 1.00 98.25 184 SER A C 1
ATOM 1436 O O . SER A 1 184 ? -23.036 6.310 12.015 1.00 98.25 184 SER A O 1
ATOM 1438 N N . THR A 1 185 ? -24.894 7.268 11.181 1.00 97.31 185 THR A N 1
ATOM 1439 C CA . THR A 1 185 ? -25.787 7.042 12.334 1.00 97.31 185 THR A CA 1
ATOM 1440 C C . THR A 1 185 ? -26.990 6.154 11.986 1.00 97.31 185 THR A C 1
ATOM 1442 O O . THR A 1 185 ? -27.893 5.975 12.798 1.00 97.31 185 THR A O 1
ATOM 1445 N N . ASP A 1 186 ? -27.002 5.577 10.780 1.00 96.31 186 ASP A N 1
ATOM 1446 C CA . ASP A 1 186 ? -28.093 4.768 10.222 1.00 96.31 186 ASP A CA 1
ATOM 1447 C C . ASP A 1 186 ? -27.634 3.353 9.816 1.00 96.31 186 ASP A C 1
ATOM 1449 O O . ASP A 1 186 ? -28.231 2.699 8.960 1.00 96.31 186 ASP A O 1
ATOM 1453 N N . ARG A 1 187 ? -26.559 2.868 10.456 1.00 93.88 187 ARG A N 1
ATOM 1454 C CA . ARG A 1 187 ? -25.890 1.590 10.148 1.00 93.88 187 ARG A CA 1
ATOM 1455 C C . ARG A 1 187 ? -25.362 1.523 8.707 1.00 93.88 187 ARG A C 1
ATOM 1457 O O . ARG A 1 187 ? -25.483 0.509 8.020 1.00 93.88 187 ARG A O 1
ATOM 1464 N N . GLY A 1 188 ? -24.709 2.593 8.265 1.00 95.12 188 GLY A N 1
ATOM 1465 C CA . GLY A 1 188 ? -23.970 2.651 7.006 1.00 95.12 188 GLY A CA 1
ATOM 1466 C C . GLY A 1 188 ? -24.852 2.720 5.764 1.00 95.12 188 GLY A C 1
ATOM 1467 O O . GLY A 1 188 ? -24.405 2.279 4.703 1.00 95.12 188 GLY A O 1
ATOM 1468 N N . GLU A 1 189 ? -26.094 3.208 5.864 1.00 96.56 189 GLU A N 1
ATOM 1469 C CA . GLU A 1 189 ? -26.875 3.528 4.668 1.00 96.56 189 GLU A CA 1
ATOM 1470 C C . GLU A 1 189 ? -26.436 4.873 4.088 1.00 96.56 189 GLU A C 1
ATOM 1472 O O . GLU A 1 189 ? -26.065 4.909 2.913 1.00 96.56 189 GLU A O 1
ATOM 1477 N N . THR A 1 190 ? -26.406 5.940 4.886 1.00 98.06 190 THR A N 1
ATOM 1478 C CA . THR A 1 190 ? -25.731 7.192 4.539 1.00 98.06 190 THR A CA 1
ATOM 1479 C C . THR A 1 190 ? -24.464 7.401 5.352 1.00 98.06 190 THR A C 1
ATOM 1481 O O . THR A 1 190 ? -24.228 6.764 6.381 1.00 98.06 190 THR A O 1
ATOM 1484 N N . ALA A 1 191 ? -23.607 8.288 4.852 1.00 98.44 191 ALA A N 1
ATOM 1485 C CA . ALA A 1 191 ? -22.494 8.822 5.615 1.00 98.44 191 ALA A CA 1
ATOM 1486 C C . ALA A 1 191 ? -22.203 10.266 5.192 1.00 98.44 191 ALA A C 1
ATOM 1488 O O . ALA A 1 191 ? -22.174 10.578 4.000 1.00 98.44 191 ALA A O 1
ATOM 1489 N N . HIS A 1 192 ? -21.918 11.133 6.158 1.00 97.75 192 HIS A N 1
ATOM 1490 C CA . HIS A 1 192 ? -21.484 12.511 5.920 1.00 97.75 192 HIS A CA 1
ATOM 1491 C C . HIS A 1 192 ? -20.126 12.771 6.566 1.00 97.75 192 HIS A C 1
ATOM 1493 O O . HIS A 1 192 ? -19.675 12.033 7.444 1.00 97.75 192 HIS A O 1
ATOM 1499 N N . ILE A 1 193 ? -19.441 13.813 6.101 1.00 97.38 193 ILE A N 1
ATOM 1500 C CA . ILE A 1 193 ? -18.117 14.166 6.604 1.00 97.38 193 ILE A CA 1
ATOM 1501 C C . ILE A 1 193 ? -18.228 14.821 7.988 1.00 97.38 193 ILE A C 1
ATOM 1503 O O . ILE A 1 193 ? -18.965 15.785 8.174 1.00 97.38 193 ILE A O 1
ATOM 1507 N N . ALA A 1 194 ? -17.510 14.271 8.967 1.00 96.75 194 ALA A N 1
ATOM 1508 C CA . ALA A 1 194 ? -17.615 14.651 10.378 1.00 96.75 194 ALA A CA 1
ATOM 1509 C C . ALA A 1 194 ? -16.389 15.437 10.874 1.00 96.75 194 ALA A C 1
ATOM 1511 O O . ALA A 1 194 ? -16.478 16.238 11.805 1.00 96.75 194 ALA A O 1
ATOM 1512 N N . GLY A 1 195 ? -15.231 15.233 10.242 1.00 96.44 195 GLY A N 1
ATOM 1513 C CA . GLY A 1 195 ? -14.003 15.952 10.559 1.00 96.44 195 GLY A CA 1
ATOM 1514 C C . GLY A 1 195 ? -12.869 15.643 9.587 1.00 96.44 195 GLY A C 1
ATOM 1515 O O . GLY A 1 195 ? -12.967 14.735 8.760 1.00 96.44 195 GLY A O 1
ATOM 1516 N N . LEU A 1 196 ? -11.768 16.390 9.722 1.00 96.56 196 LEU A N 1
ATOM 151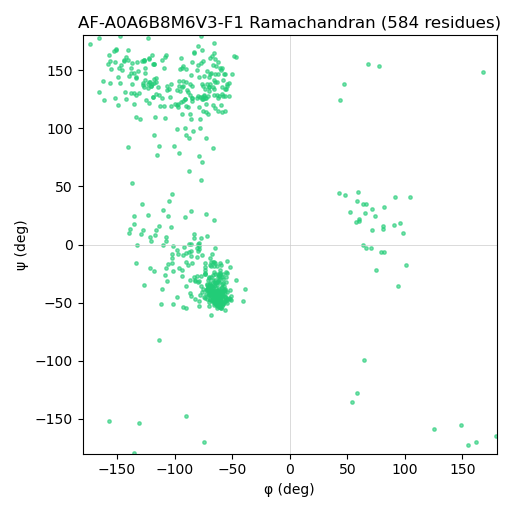7 C CA . LEU A 1 196 ? -10.501 16.134 9.019 1.00 96.56 196 LEU A CA 1
ATOM 1518 C C . LEU A 1 196 ? -10.626 16.139 7.481 1.00 96.56 196 LEU A C 1
ATOM 1520 O O . LEU A 1 196 ? -9.983 15.351 6.793 1.00 96.56 196 LEU A O 1
ATOM 1524 N N . ALA A 1 197 ? -11.461 17.024 6.931 1.00 96.12 197 ALA A N 1
ATOM 1525 C CA . ALA A 1 197 ? -11.704 17.099 5.492 1.00 96.12 197 ALA A CA 1
ATOM 1526 C C . ALA A 1 197 ? -10.411 17.313 4.682 1.00 96.12 197 ALA A C 1
ATOM 1528 O O . ALA A 1 197 ? -9.639 18.231 4.956 1.00 96.12 197 ALA A O 1
ATOM 1529 N N . GLY A 1 198 ? -10.184 16.453 3.686 1.00 94.38 198 GLY A N 1
ATOM 1530 C CA . GLY A 1 198 ? -8.976 16.441 2.853 1.00 94.38 198 GLY A CA 1
ATOM 1531 C C . GLY A 1 198 ? -7.753 15.732 3.459 1.00 94.38 198 GLY A C 1
ATOM 1532 O O . GLY A 1 198 ? -6.762 15.547 2.754 1.00 94.38 198 GLY A O 1
ATOM 1533 N N . GLU A 1 199 ? -7.797 15.291 4.721 1.00 96.75 199 GLU A N 1
ATOM 1534 C CA . GLU A 1 199 ? -6.734 14.477 5.330 1.00 96.75 199 GLU A CA 1
ATOM 1535 C C . GLU A 1 199 ? -6.923 12.980 5.030 1.00 96.75 199 GLU A C 1
ATOM 1537 O O . GLU A 1 199 ? -8.037 12.457 4.981 1.00 96.75 199 GLU A O 1
ATOM 1542 N N . ARG A 1 200 ? -5.818 12.244 4.865 1.00 96.94 200 ARG A N 1
ATOM 1543 C CA . ARG A 1 200 ? -5.861 10.803 4.564 1.00 96.94 200 ARG A CA 1
ATOM 1544 C C . ARG A 1 200 ? -5.855 9.981 5.856 1.00 96.94 200 ARG A C 1
ATOM 1546 O O . ARG A 1 200 ? -4.784 9.665 6.372 1.00 96.94 200 ARG A O 1
ATOM 1553 N N . VAL A 1 201 ? -7.026 9.599 6.355 1.00 98.06 201 VAL A N 1
ATOM 1554 C CA . VAL A 1 201 ? -7.194 8.839 7.607 1.00 98.06 201 VAL A CA 1
ATOM 1555 C C . VAL A 1 201 ? -7.028 7.340 7.337 1.00 98.06 201 VAL A C 1
ATOM 1557 O O . VAL A 1 201 ? -7.944 6.669 6.869 1.00 98.06 201 VAL A O 1
ATOM 1560 N N . THR A 1 202 ? -5.833 6.800 7.588 1.00 96.62 202 THR A N 1
ATOM 1561 C CA . THR A 1 202 ? -5.441 5.437 7.182 1.00 96.62 202 THR A CA 1
ATOM 1562 C C . THR A 1 202 ? -5.739 4.339 8.201 1.00 96.62 202 THR A C 1
ATOM 1564 O O . THR A 1 202 ? -5.705 3.170 7.831 1.00 96.62 202 THR A O 1
ATOM 1567 N N . ALA A 1 203 ? -6.022 4.695 9.455 1.00 97.00 203 ALA A N 1
ATOM 1568 C CA . ALA A 1 203 ? -6.508 3.789 10.495 1.00 97.00 203 ALA A CA 1
ATOM 1569 C C . ALA A 1 203 ? -7.361 4.565 11.515 1.00 97.00 203 ALA A C 1
ATOM 1571 O O . ALA A 1 203 ? -7.193 5.780 11.651 1.00 97.00 203 ALA A O 1
ATOM 1572 N N . LEU A 1 204 ? -8.238 3.855 12.225 1.00 97.56 204 LEU A N 1
ATOM 1573 C CA . LEU A 1 204 ? -9.033 4.324 13.364 1.00 97.56 204 LEU A CA 1
ATOM 1574 C C . LEU A 1 204 ? -9.016 3.245 14.457 1.00 97.56 204 LEU A C 1
ATOM 1576 O O . LEU A 1 204 ? -8.811 2.074 14.141 1.00 97.56 204 LEU A O 1
ATOM 1580 N N . ALA A 1 205 ? -9.238 3.636 15.711 1.00 96.69 205 ALA A N 1
ATOM 1581 C CA . ALA A 1 205 ? -9.487 2.737 16.837 1.00 96.69 205 ALA A CA 1
ATOM 1582 C C . ALA A 1 205 ? -10.226 3.476 17.965 1.00 96.69 205 ALA A C 1
ATOM 1584 O O . ALA A 1 205 ? -10.068 4.687 18.113 1.00 96.69 205 ALA A O 1
ATOM 1585 N N . ALA A 1 206 ? -10.954 2.746 18.812 1.00 95.56 206 ALA A N 1
ATOM 1586 C CA . ALA A 1 206 ? -11.353 3.256 20.124 1.00 95.56 206 ALA A CA 1
ATOM 1587 C C . ALA A 1 206 ? -10.113 3.524 21.003 1.00 95.56 206 ALA A C 1
ATOM 1589 O O . ALA A 1 206 ? -9.155 2.744 20.980 1.00 95.56 206 ALA A O 1
ATOM 1590 N N . GLY A 1 207 ? -10.142 4.623 21.757 1.00 95.06 207 GLY A N 1
ATOM 1591 C CA . GLY A 1 207 ? -9.111 5.038 22.707 1.00 95.06 207 GLY A CA 1
ATOM 1592 C C . GLY A 1 207 ? -9.334 4.497 24.122 1.00 95.06 207 GLY A C 1
ATOM 1593 O O . GLY A 1 207 ? -9.839 3.389 24.315 1.00 95.06 207 GLY A O 1
ATOM 1594 N N . ALA A 1 208 ? -8.927 5.287 25.115 1.00 94.62 208 ALA A N 1
ATOM 1595 C CA . ALA A 1 208 ? -8.986 4.937 26.529 1.00 94.62 208 ALA A CA 1
ATOM 1596 C C . ALA A 1 208 ? -10.297 5.349 27.223 1.00 94.62 208 ALA A C 1
ATOM 1598 O O . ALA A 1 208 ? -10.770 4.628 28.104 1.00 94.62 208 ALA A O 1
ATOM 1599 N N . ALA A 1 209 ? -10.888 6.490 26.855 1.00 95.12 209 ALA A N 1
ATOM 1600 C CA . ALA A 1 209 ? -12.168 6.952 27.406 1.00 95.12 209 ALA A CA 1
ATOM 1601 C C . ALA A 1 209 ? -13.363 6.536 26.528 1.00 95.12 209 ALA A C 1
ATOM 1603 O O . ALA A 1 209 ? -13.202 6.246 25.346 1.00 95.12 209 ALA A O 1
ATOM 1604 N N . GLN A 1 210 ? -14.574 6.545 27.098 1.00 94.31 210 GLN A N 1
ATOM 1605 C CA . GLN A 1 210 ? -15.798 6.054 26.438 1.00 94.31 210 GLN A CA 1
ATOM 1606 C C . GLN A 1 210 ? -16.165 6.787 25.137 1.00 94.31 210 GLN A C 1
ATOM 1608 O O . GLN A 1 210 ? -16.827 6.199 24.294 1.00 94.31 210 GLN A O 1
ATOM 1613 N N . THR A 1 211 ? -15.730 8.036 24.954 1.00 96.19 211 THR A N 1
ATOM 1614 C CA . THR A 1 211 ? -15.897 8.819 23.716 1.00 96.19 211 THR A CA 1
ATOM 1615 C C . THR A 1 211 ? -14.574 9.044 22.976 1.00 96.19 211 THR A C 1
ATOM 1617 O O . THR A 1 211 ? -14.567 9.682 21.928 1.00 96.19 211 THR A O 1
ATOM 1620 N N . GLU A 1 212 ? -13.436 8.554 23.482 1.00 97.12 212 GLU A N 1
ATOM 1621 C CA . GLU A 1 212 ? -12.135 8.812 22.855 1.00 97.12 212 GLU A CA 1
ATOM 1622 C C . GLU A 1 212 ? -11.944 7.910 21.634 1.00 97.12 212 GLU A C 1
ATOM 1624 O O . GLU A 1 212 ? -12.026 6.684 21.714 1.00 97.12 212 GLU A O 1
ATOM 1629 N N . MET A 1 213 ? -11.632 8.530 20.503 1.00 97.94 213 MET A N 1
ATOM 1630 C CA . MET A 1 213 ? -11.229 7.874 19.269 1.00 97.94 213 MET A CA 1
ATOM 1631 C C . MET A 1 213 ? -9.793 8.260 18.932 1.00 97.94 213 MET A C 1
ATOM 1633 O O . MET A 1 213 ? -9.388 9.419 19.043 1.00 97.94 213 MET A O 1
ATOM 1637 N N . LEU A 1 214 ? -9.027 7.282 18.467 1.00 98.38 214 LEU A N 1
ATOM 1638 C CA . LEU A 1 214 ? -7.691 7.469 17.923 1.00 98.38 214 LEU A CA 1
ATOM 1639 C C . LEU A 1 214 ? -7.716 7.233 16.409 1.00 98.38 214 LEU A C 1
ATOM 1641 O O . LEU A 1 214 ? -8.513 6.449 15.892 1.00 98.38 214 LEU A O 1
ATOM 1645 N N . GLY A 1 215 ? -6.816 7.887 15.681 1.00 98.06 215 GLY A N 1
ATOM 1646 C CA . GLY A 1 215 ? -6.690 7.724 14.235 1.00 98.06 215 GLY A CA 1
ATOM 1647 C C . GLY A 1 215 ? -5.273 7.950 13.729 1.00 98.06 215 GLY A C 1
ATOM 1648 O O . GLY A 1 215 ? -4.418 8.460 14.447 1.00 98.06 215 GLY A O 1
ATOM 1649 N N . VAL A 1 216 ? -5.018 7.579 12.475 1.00 98.56 216 VAL A N 1
ATOM 1650 C CA . VAL A 1 216 ? -3.708 7.755 11.826 1.00 98.56 216 VAL A CA 1
ATOM 1651 C C . VAL A 1 216 ? -3.856 8.596 10.567 1.00 98.56 216 VAL A C 1
ATOM 1653 O O . VAL A 1 216 ? -4.562 8.196 9.644 1.00 98.56 216 VAL A O 1
ATOM 1656 N N . LEU A 1 217 ? -3.149 9.725 10.492 1.00 97.94 217 LEU A N 1
ATOM 1657 C CA . LEU A 1 217 ? -3.085 10.566 9.296 1.00 97.94 217 LEU A CA 1
ATOM 1658 C C . LEU A 1 217 ? -1.861 10.207 8.450 1.00 97.94 217 LEU A C 1
ATOM 1660 O O . LEU A 1 217 ? -0.721 10.266 8.920 1.00 97.94 217 LEU A O 1
ATOM 1664 N N . GLY A 1 218 ? -2.100 9.848 7.188 1.00 95.06 218 GLY A N 1
ATOM 1665 C CA . GLY A 1 218 ? -1.076 9.632 6.164 1.00 95.06 218 GLY A CA 1
ATOM 1666 C C . GLY A 1 218 ? -0.060 8.528 6.476 1.00 95.06 218 GLY A C 1
ATOM 1667 O O . GLY A 1 218 ? 1.036 8.573 5.933 1.00 95.06 218 GLY A O 1
ATOM 1668 N N . LYS A 1 219 ? -0.390 7.572 7.358 1.00 95.56 219 LYS A N 1
ATOM 1669 C CA . LYS A 1 219 ? 0.563 6.625 7.979 1.00 95.56 219 LYS A CA 1
ATOM 1670 C C . LYS A 1 219 ? 1.720 7.272 8.767 1.00 95.56 219 LYS A C 1
ATOM 1672 O O . LYS A 1 219 ? 2.725 6.604 8.995 1.00 95.56 219 LYS A O 1
ATOM 1677 N N . SER A 1 220 ? 1.598 8.537 9.176 1.00 96.19 220 SER A N 1
ATOM 1678 C CA . SER A 1 220 ? 2.716 9.328 9.728 1.00 96.19 220 SER A CA 1
ATOM 1679 C C . SER A 1 220 ? 2.447 9.958 11.094 1.00 96.19 220 SER A C 1
ATOM 1681 O O . SER A 1 220 ? 3.367 10.085 11.894 1.00 96.19 220 SER A O 1
ATOM 1683 N N . ARG A 1 221 ? 1.206 10.385 11.359 1.00 97.25 221 ARG A N 1
ATOM 1684 C CA . ARG A 1 221 ? 0.807 11.076 12.598 1.00 97.25 221 ARG A CA 1
ATOM 1685 C C . ARG A 1 221 ? -0.318 10.301 13.271 1.00 97.25 221 ARG A C 1
ATOM 1687 O O . ARG A 1 221 ? -1.238 9.885 12.570 1.00 97.25 221 ARG A O 1
ATOM 1694 N N . VAL A 1 222 ? -0.286 10.156 14.595 1.00 98.50 222 VAL A N 1
ATOM 1695 C CA . VAL A 1 222 ? -1.468 9.725 15.359 1.00 98.50 222 VAL A CA 1
ATOM 1696 C C . VAL A 1 222 ? -2.254 10.962 15.780 1.00 98.50 222 VAL A C 1
ATOM 1698 O O . VAL A 1 222 ? -1.677 11.983 16.155 1.00 98.50 222 VAL A O 1
ATOM 1701 N N . ILE A 1 223 ? -3.573 10.866 15.695 1.00 98.25 223 ILE A N 1
ATOM 1702 C CA . ILE A 1 223 ? -4.520 11.857 16.193 1.00 98.25 223 ILE A CA 1
ATOM 1703 C C . ILE A 1 223 ? -5.410 11.249 17.272 1.00 98.25 223 ILE A C 1
ATOM 1705 O O . ILE A 1 223 ? -5.657 10.042 17.278 1.00 98.25 223 ILE A O 1
ATOM 1709 N N . ARG A 1 224 ? -5.936 12.117 18.129 1.00 97.94 224 ARG A N 1
ATOM 1710 C CA . ARG A 1 224 ? -6.998 11.840 19.092 1.00 97.94 224 ARG A CA 1
ATOM 1711 C C . ARG A 1 224 ? -8.174 12.773 18.824 1.00 97.94 224 ARG A C 1
ATOM 1713 O O . ARG A 1 224 ? -7.967 13.955 18.570 1.00 97.94 224 ARG A O 1
ATOM 1720 N N . PHE A 1 225 ? -9.399 12.278 18.926 1.00 97.75 225 PHE A N 1
ATOM 1721 C CA . PHE A 1 225 ? -10.606 13.101 18.927 1.00 97.75 225 PHE A CA 1
ATOM 1722 C C . PHE A 1 225 ? -11.662 12.532 19.874 1.00 97.75 225 PHE A C 1
ATOM 1724 O O . PHE A 1 225 ? -11.635 11.352 20.213 1.00 97.75 225 PHE A O 1
ATOM 1731 N N . ASP A 1 226 ? -12.593 13.382 20.294 1.00 97.44 226 ASP A N 1
ATOM 1732 C CA . ASP A 1 226 ? -13.826 12.937 20.936 1.00 97.44 226 ASP A CA 1
ATOM 1733 C C . ASP A 1 226 ? -14.857 12.581 19.851 1.00 97.44 226 ASP A C 1
ATOM 1735 O O . ASP A 1 226 ? -14.997 13.308 18.863 1.00 97.44 226 ASP A O 1
ATOM 1739 N N . ALA A 1 227 ? -15.557 11.462 20.018 1.00 97.12 227 ALA A N 1
ATOM 1740 C CA . ALA A 1 227 ? -16.522 10.908 19.074 1.00 97.12 227 ALA A CA 1
ATOM 1741 C C . ALA A 1 227 ? -17.714 11.841 18.774 1.00 97.12 227 ALA A C 1
ATOM 1743 O O . ALA A 1 227 ? -18.251 11.807 17.665 1.00 97.12 227 ALA A O 1
ATOM 1744 N N . ASP A 1 228 ? -18.094 12.722 19.703 1.00 96.69 228 ASP A N 1
ATOM 1745 C CA . ASP A 1 228 ? -19.123 13.744 19.480 1.00 96.69 228 ASP A CA 1
ATOM 1746 C C . ASP A 1 228 ? -18.550 15.025 18.840 1.00 96.69 228 ASP A C 1
ATOM 1748 O O . ASP A 1 228 ? -19.296 15.900 18.396 1.00 96.69 228 ASP A O 1
ATOM 1752 N N . MET A 1 229 ? -17.219 15.151 18.754 1.00 96.19 229 MET A N 1
ATOM 1753 C CA . MET A 1 229 ? -16.516 16.302 18.171 1.00 96.19 229 MET A CA 1
ATOM 1754 C C . MET A 1 229 ? -15.322 15.913 17.259 1.00 96.19 229 MET A C 1
ATOM 1756 O O . MET A 1 229 ? -14.234 16.477 17.417 1.00 96.19 229 MET A O 1
ATOM 1760 N N . PRO A 1 230 ? -15.488 15.035 16.245 1.00 93.38 230 PRO A N 1
ATOM 1761 C CA . PRO A 1 230 ? -14.396 14.576 15.368 1.00 93.38 230 PRO A CA 1
ATOM 1762 C C . PRO A 1 230 ? -13.699 15.693 14.573 1.00 93.38 230 PRO A C 1
ATOM 1764 O O . PRO A 1 230 ? -12.542 15.554 14.178 1.00 93.38 230 PRO A O 1
ATOM 1767 N N . GLY A 1 231 ? -14.358 16.840 14.376 1.00 93.69 231 GLY A N 1
ATOM 1768 C CA . GLY A 1 231 ? -13.743 18.048 13.817 1.00 93.69 231 GLY A CA 1
ATOM 1769 C C . GLY A 1 231 ? -12.711 18.741 14.726 1.00 93.69 231 GLY A C 1
ATOM 1770 O O . GLY A 1 231 ? -11.997 19.618 14.249 1.00 93.69 231 GLY A O 1
ATOM 1771 N N . LYS A 1 232 ? -12.603 18.366 16.011 1.00 96.69 232 LYS A N 1
ATOM 1772 C CA . LYS A 1 232 ? -11.662 18.934 17.000 1.00 96.69 232 LYS A CA 1
ATOM 1773 C C . LYS A 1 232 ? -10.485 17.994 17.306 1.00 96.69 232 LYS A C 1
ATOM 1775 O O . LYS A 1 232 ? -10.055 17.890 18.451 1.00 96.69 232 LYS A O 1
ATOM 1780 N N . ALA A 1 233 ? -9.988 17.284 16.296 1.00 97.38 233 ALA A N 1
ATOM 1781 C CA . ALA A 1 233 ? -8.900 16.328 16.468 1.00 97.38 233 ALA A CA 1
ATOM 1782 C C . ALA A 1 233 ? -7.568 16.996 16.870 1.00 97.38 233 ALA A C 1
ATOM 1784 O O . ALA A 1 233 ? -7.076 17.909 16.206 1.00 97.38 233 ALA A O 1
ATOM 1785 N N . GLU A 1 234 ? -6.959 16.486 17.936 1.00 97.00 234 GLU A N 1
ATOM 1786 C CA . GLU A 1 234 ? -5.608 16.796 18.395 1.00 97.00 234 GLU A CA 1
ATOM 1787 C C . GLU A 1 234 ? -4.600 15.888 17.672 1.00 97.00 234 GLU A C 1
ATOM 1789 O O . GLU A 1 234 ? -4.838 14.691 17.523 1.00 97.00 234 GLU A O 1
ATOM 1794 N N . THR A 1 235 ? -3.455 16.423 17.239 1.00 98.06 235 THR A N 1
ATOM 1795 C CA . THR A 1 235 ? -2.328 15.595 16.768 1.00 98.06 235 THR A CA 1
ATOM 1796 C C . THR A 1 235 ? -1.406 15.282 17.936 1.00 98.06 235 THR A C 1
ATOM 1798 O O . THR A 1 235 ? -0.910 16.201 18.583 1.00 98.06 235 THR A O 1
ATOM 1801 N N . LEU A 1 236 ? -1.144 13.997 18.178 1.00 97.81 236 LEU A N 1
ATOM 1802 C CA . LEU A 1 236 ? -0.205 13.571 19.209 1.00 97.81 236 LEU A CA 1
ATOM 1803 C C . LEU A 1 236 ? 1.235 13.780 18.720 1.00 97.81 236 LEU A C 1
ATOM 1805 O O . LEU A 1 236 ? 1.622 13.311 17.649 1.00 97.81 236 LEU A O 1
ATOM 1809 N N . ASP A 1 237 ? 2.030 14.490 19.518 1.00 96.25 237 ASP A N 1
ATOM 1810 C CA . ASP A 1 237 ? 3.464 14.686 19.293 1.00 96.25 237 ASP A CA 1
ATOM 1811 C C . ASP A 1 237 ? 4.228 13.422 19.726 1.00 96.25 237 ASP A C 1
ATOM 1813 O O . ASP A 1 237 ? 4.417 13.181 20.921 1.00 96.25 237 ASP A O 1
ATOM 1817 N N . LEU A 1 238 ? 4.606 12.588 18.754 1.00 96.75 238 LEU A N 1
ATOM 1818 C CA . LEU A 1 238 ? 5.220 11.280 18.985 1.00 96.75 238 LEU A CA 1
ATOM 1819 C C . LEU A 1 238 ? 6.750 11.374 19.000 1.00 96.75 238 LEU A C 1
ATOM 1821 O O . LEU A 1 238 ? 7.365 11.735 17.993 1.00 96.75 238 LEU A O 1
ATOM 1825 N N . SER A 1 239 ? 7.373 10.926 20.089 1.00 95.56 239 SER A N 1
ATOM 1826 C CA . SER A 1 239 ? 8.810 10.644 20.119 1.00 95.56 239 SER A CA 1
ATOM 1827 C C . SER A 1 239 ? 9.186 9.617 19.040 1.00 95.56 239 SER A C 1
ATOM 1829 O O . SER A 1 239 ? 8.400 8.700 18.766 1.00 95.56 239 SER A O 1
ATOM 1831 N N . PRO A 1 240 ? 10.391 9.695 18.445 1.00 93.00 240 PRO A N 1
ATOM 1832 C CA . PRO A 1 240 ? 10.920 8.609 17.625 1.00 93.00 240 PRO A CA 1
ATOM 1833 C C . PRO A 1 240 ? 11.164 7.357 18.484 1.00 93.00 240 PRO A C 1
ATOM 1835 O O . PRO A 1 240 ? 11.345 7.453 19.698 1.00 93.00 240 PRO A O 1
ATOM 1838 N N . LEU A 1 241 ? 11.235 6.181 17.853 1.00 92.56 241 LEU A N 1
ATOM 1839 C CA . LEU A 1 241 ? 11.617 4.953 18.558 1.00 92.56 241 LEU A CA 1
ATOM 1840 C C . LEU A 1 241 ? 13.021 5.092 19.180 1.00 92.56 241 LEU A C 1
ATOM 1842 O O . LEU A 1 241 ? 13.932 5.549 18.471 1.00 92.56 241 LEU A O 1
ATOM 1846 N N . PRO A 1 242 ? 13.235 4.669 20.442 1.00 91.75 242 PRO A N 1
ATOM 1847 C CA . PRO A 1 242 ? 14.570 4.578 21.038 1.00 91.75 242 PRO A CA 1
ATOM 1848 C C . PRO A 1 242 ? 15.404 3.505 20.310 1.00 91.75 242 PRO A C 1
ATOM 1850 O O . PRO A 1 242 ? 14.859 2.743 19.509 1.00 91.75 242 PRO A O 1
ATOM 1853 N N . GLU A 1 243 ? 16.730 3.472 20.480 1.00 89.25 243 GLU A N 1
ATOM 1854 C CA . GLU A 1 243 ? 17.571 2.644 19.596 1.00 89.25 243 GLU A CA 1
ATOM 1855 C C . GLU A 1 243 ? 17.380 1.140 19.826 1.00 89.25 243 GLU A C 1
ATOM 1857 O O . GLU A 1 243 ? 17.261 0.387 18.864 1.00 89.25 243 GLU A O 1
ATOM 1862 N N . GLU A 1 244 ? 17.248 0.736 21.081 1.00 88.50 244 GLU A N 1
ATOM 1863 C CA . GLU A 1 244 ? 16.938 -0.611 21.550 1.00 88.50 244 GLU A CA 1
ATOM 1864 C C . GLU A 1 244 ? 15.606 -1.166 21.009 1.00 88.50 244 GLU A C 1
ATOM 1866 O O . GLU A 1 244 ? 15.461 -2.375 20.849 1.00 88.50 244 GLU A O 1
ATOM 1871 N N . ALA A 1 245 ? 14.652 -0.299 20.649 1.00 88.12 245 ALA A N 1
ATOM 1872 C CA . ALA A 1 245 ? 13.387 -0.701 20.033 1.00 88.12 245 ALA A CA 1
ATOM 1873 C C . ALA A 1 245 ? 13.474 -0.844 18.499 1.00 88.12 245 ALA A C 1
ATOM 1875 O O . ALA A 1 245 ? 12.500 -1.252 17.864 1.00 88.12 245 ALA A O 1
ATOM 1876 N N . ARG A 1 246 ? 14.597 -0.494 17.858 1.00 88.81 246 ARG A N 1
ATOM 1877 C CA . ARG A 1 246 ? 14.726 -0.527 16.389 1.00 88.81 246 ARG A CA 1
ATOM 1878 C C . ARG A 1 246 ? 15.081 -1.936 15.872 1.00 88.81 246 ARG A C 1
ATOM 1880 O O . ARG A 1 246 ? 15.455 -2.824 16.635 1.00 88.81 246 ARG A O 1
ATOM 1887 N N . PRO A 1 247 ? 14.947 -2.191 14.557 1.00 83.25 247 PRO A N 1
ATOM 1888 C CA . PRO A 1 247 ? 15.354 -3.462 13.962 1.00 83.25 247 PRO A CA 1
ATOM 1889 C C . PRO A 1 247 ? 16.885 -3.598 13.880 1.00 83.25 247 PRO A C 1
ATOM 1891 O O . PRO A 1 247 ? 17.534 -2.895 13.105 1.00 83.25 247 PRO A O 1
ATOM 1894 N N . GLU A 1 248 ? 17.455 -4.548 14.627 1.00 83.00 248 GLU A N 1
ATOM 1895 C CA . GLU A 1 248 ? 18.868 -4.950 14.491 1.00 83.00 248 GLU A CA 1
ATOM 1896 C C . GLU A 1 248 ? 19.136 -5.778 13.219 1.00 83.00 248 GLU A C 1
ATOM 1898 O O . GLU A 1 248 ? 20.247 -5.772 12.680 1.00 83.00 248 GLU A O 1
ATOM 1903 N N . ASP A 1 249 ? 18.114 -6.457 12.692 1.00 86.50 249 ASP A N 1
ATOM 1904 C CA . ASP A 1 249 ? 18.166 -7.123 11.394 1.00 86.50 249 ASP A CA 1
ATOM 1905 C C . ASP A 1 249 ? 16.858 -6.986 10.598 1.00 86.50 249 ASP A C 1
ATOM 1907 O O . ASP A 1 249 ? 15.823 -6.536 11.100 1.00 86.50 249 ASP A O 1
ATOM 1911 N N . VAL A 1 250 ? 16.933 -7.342 9.312 1.00 88.56 250 VAL A N 1
ATOM 1912 C CA . VAL A 1 250 ? 15.781 -7.464 8.408 1.00 88.56 250 VAL A CA 1
ATOM 1913 C C . VAL A 1 250 ? 16.008 -8.646 7.461 1.00 88.56 250 VAL A C 1
ATOM 1915 O O . VAL A 1 250 ? 17.049 -8.723 6.812 1.00 88.56 250 VAL A O 1
ATOM 1918 N N . ARG A 1 251 ? 15.024 -9.539 7.295 1.00 89.00 251 ARG A N 1
ATOM 1919 C CA . ARG A 1 251 ? 15.114 -10.669 6.342 1.00 89.00 251 ARG A CA 1
ATOM 1920 C C . ARG A 1 251 ? 15.433 -10.189 4.921 1.00 89.00 251 ARG A C 1
ATOM 1922 O O . ARG A 1 251 ? 14.820 -9.236 4.436 1.00 89.00 251 ARG A O 1
ATOM 1929 N N . LEU A 1 252 ? 16.316 -10.882 4.204 1.00 91.56 252 LEU A N 1
ATOM 1930 C CA . LEU A 1 252 ? 16.752 -10.518 2.848 1.00 91.56 252 LEU A CA 1
ATOM 1931 C C . LEU A 1 252 ? 15.570 -10.383 1.866 1.00 91.56 252 LEU A C 1
ATOM 1933 O O . LEU A 1 252 ? 15.509 -9.431 1.088 1.00 91.56 252 LEU A O 1
ATOM 1937 N N . HIS A 1 253 ? 14.574 -11.269 1.972 1.00 88.44 253 HIS A N 1
ATOM 1938 C CA . HIS A 1 253 ? 13.276 -11.178 1.286 1.00 88.44 253 HIS A CA 1
ATOM 1939 C C . HIS A 1 253 ? 12.591 -9.819 1.476 1.00 88.44 253 HIS A C 1
ATOM 1941 O O . HIS A 1 253 ? 12.126 -9.202 0.515 1.00 88.44 253 HIS A O 1
ATOM 1947 N N . ARG A 1 254 ? 12.538 -9.344 2.725 1.00 86.69 254 ARG A N 1
ATOM 1948 C CA . ARG A 1 254 ? 11.897 -8.082 3.099 1.00 86.69 254 ARG A CA 1
ATOM 1949 C C . ARG A 1 254 ? 12.688 -6.898 2.553 1.00 86.69 254 ARG A C 1
ATOM 1951 O O . ARG A 1 254 ? 12.070 -5.992 1.996 1.00 86.69 254 ARG A O 1
ATOM 1958 N N . PHE A 1 255 ? 14.016 -6.942 2.666 1.00 92.19 255 PHE A N 1
ATOM 1959 C CA . PHE A 1 255 ? 14.938 -5.921 2.164 1.00 92.19 255 PHE A CA 1
ATOM 1960 C C . PHE A 1 255 ? 14.809 -5.726 0.644 1.00 92.19 255 PHE A C 1
ATOM 1962 O O . PHE A 1 255 ? 14.494 -4.627 0.185 1.00 92.19 255 PHE A O 1
ATOM 1969 N N . LEU A 1 256 ? 14.948 -6.804 -0.139 1.00 93.25 256 LEU A N 1
ATOM 1970 C CA . LEU A 1 256 ? 14.881 -6.754 -1.606 1.00 93.25 256 LEU A CA 1
ATOM 1971 C C . LEU A 1 256 ? 13.489 -6.345 -2.119 1.00 93.25 256 LEU A C 1
ATOM 1973 O O . LEU A 1 256 ? 13.389 -5.582 -3.079 1.00 93.25 256 LEU A O 1
ATOM 1977 N N . ARG A 1 257 ? 12.407 -6.755 -1.440 1.00 90.94 257 ARG A N 1
ATOM 1978 C CA . ARG A 1 257 ? 11.048 -6.277 -1.758 1.00 90.94 257 ARG A CA 1
ATOM 1979 C C . ARG A 1 257 ? 10.865 -4.795 -1.458 1.00 90.94 257 ARG A C 1
ATOM 1981 O O . ARG A 1 257 ? 10.283 -4.088 -2.273 1.00 90.94 257 ARG A O 1
ATOM 1988 N N . SER A 1 258 ? 11.358 -4.304 -0.323 1.00 91.25 258 SER A N 1
ATOM 1989 C CA . SER A 1 258 ? 11.275 -2.875 -0.004 1.00 91.25 258 SER A CA 1
ATOM 1990 C C . SER A 1 258 ? 12.096 -2.019 -0.978 1.00 91.25 258 SER A C 1
ATOM 1992 O O . SER A 1 258 ? 11.647 -0.931 -1.331 1.00 91.25 258 SER A O 1
ATOM 1994 N N . LEU A 1 259 ? 13.231 -2.514 -1.489 1.00 94.69 259 LEU A N 1
ATOM 1995 C CA . LEU A 1 259 ? 13.954 -1.870 -2.595 1.00 94.69 259 LEU A CA 1
ATOM 1996 C C . LEU A 1 259 ? 13.112 -1.795 -3.877 1.00 94.69 259 LEU A C 1
ATOM 1998 O O . LEU A 1 259 ? 13.039 -0.733 -4.486 1.00 94.69 259 LEU A O 1
ATOM 2002 N N . HIS A 1 260 ? 12.450 -2.881 -4.281 1.00 95.44 260 HIS A N 1
ATOM 2003 C CA . HIS A 1 260 ? 11.663 -2.914 -5.520 1.00 95.44 260 HIS A CA 1
ATOM 2004 C C . HIS A 1 260 ? 10.396 -2.043 -5.476 1.00 95.44 260 HIS A C 1
ATOM 2006 O O . HIS A 1 260 ? 10.068 -1.380 -6.456 1.00 95.44 260 HIS A O 1
ATOM 2012 N N . PHE A 1 261 ? 9.706 -1.995 -4.332 1.00 91.81 261 PHE A N 1
ATOM 2013 C CA . PHE A 1 261 ? 8.463 -1.229 -4.148 1.00 91.81 261 PHE A CA 1
ATOM 2014 C C . PHE A 1 261 ? 8.679 0.209 -3.638 1.00 91.81 261 PHE A C 1
ATOM 2016 O O . PHE A 1 261 ? 7.792 0.760 -2.990 1.00 91.81 261 PHE A O 1
ATOM 2023 N N . GLY A 1 262 ? 9.857 0.805 -3.859 1.00 92.81 262 GLY A N 1
ATOM 2024 C CA . GLY A 1 262 ? 10.121 2.215 -3.543 1.00 92.81 262 GLY A CA 1
ATOM 2025 C C . GLY A 1 262 ? 10.044 2.561 -2.057 1.00 92.81 262 GLY A C 1
ATOM 2026 O O . GLY A 1 262 ? 9.584 3.638 -1.700 1.00 92.81 262 GLY A O 1
ATOM 2027 N N . ARG A 1 263 ? 10.454 1.645 -1.171 1.00 90.38 263 ARG A N 1
ATOM 2028 C CA . ARG A 1 263 ? 10.310 1.750 0.298 1.00 90.38 263 ARG A CA 1
ATOM 2029 C C . ARG A 1 263 ? 11.589 1.341 1.060 1.00 90.38 263 ARG A C 1
ATOM 2031 O O . ARG A 1 263 ? 11.514 0.997 2.238 1.00 90.38 263 ARG A O 1
ATOM 2038 N N . GLY A 1 264 ? 12.746 1.303 0.383 1.00 90.88 264 GLY A N 1
ATOM 2039 C CA . GLY A 1 264 ? 13.948 0.586 0.846 1.00 90.88 264 GLY A CA 1
ATOM 2040 C C . GLY A 1 264 ? 15.309 1.268 0.652 1.00 90.88 264 GLY A C 1
ATOM 2041 O O . GLY A 1 264 ? 16.323 0.607 0.864 1.00 90.88 264 GLY A O 1
ATOM 2042 N N . LEU A 1 265 ? 15.381 2.546 0.259 1.00 93.31 265 LEU A N 1
ATOM 2043 C CA . LEU A 1 265 ? 16.663 3.271 0.140 1.00 93.31 265 LEU A CA 1
ATOM 2044 C C . LEU A 1 265 ? 16.817 4.375 1.191 1.00 93.31 265 LEU A C 1
ATOM 2046 O O . LEU A 1 265 ? 17.817 4.420 1.902 1.00 93.31 265 LEU A O 1
ATOM 2050 N N . PHE A 1 266 ? 15.814 5.233 1.310 1.00 93.12 266 PHE A N 1
ATOM 2051 C CA . PHE A 1 266 ? 15.801 6.420 2.163 1.00 93.12 266 PHE A CA 1
ATOM 2052 C C . PHE A 1 266 ? 14.503 6.455 2.995 1.00 93.12 266 PHE A C 1
ATOM 2054 O O . PHE A 1 266 ? 13.880 5.421 3.239 1.00 93.12 266 PHE A O 1
ATOM 2061 N N . ASP A 1 267 ? 14.048 7.633 3.404 1.00 89.62 267 ASP A N 1
ATOM 2062 C CA . ASP A 1 267 ? 12.638 7.876 3.726 1.00 89.62 267 ASP A CA 1
ATOM 2063 C C . ASP A 1 267 ? 11.691 7.344 2.623 1.00 89.62 267 ASP A C 1
ATOM 2065 O O . ASP A 1 267 ? 12.106 7.027 1.499 1.00 89.62 267 ASP A O 1
ATOM 2069 N N . ALA A 1 268 ? 10.411 7.169 2.955 1.00 86.44 268 ALA A N 1
ATOM 2070 C CA . ALA A 1 268 ? 9.455 6.561 2.033 1.00 86.44 268 ALA A CA 1
ATOM 2071 C C . ALA A 1 268 ? 9.137 7.447 0.804 1.00 86.44 268 ALA A C 1
ATOM 2073 O O . ALA A 1 268 ? 9.157 6.898 -0.303 1.00 86.44 268 ALA A O 1
ATOM 2074 N N . PRO A 1 269 ? 8.953 8.782 0.922 1.00 90.75 269 PRO A N 1
ATOM 2075 C CA . PRO A 1 269 ? 8.804 9.664 -0.238 1.00 90.75 269 PRO A CA 1
ATOM 2076 C C . PRO A 1 269 ? 9.998 9.605 -1.206 1.00 90.75 269 PRO A C 1
ATOM 2078 O O . PRO A 1 269 ? 9.815 9.352 -2.399 1.00 90.75 269 PRO A O 1
ATOM 2081 N N . SER A 1 270 ? 11.230 9.753 -0.711 1.00 94.25 270 SER A N 1
ATOM 2082 C CA . SER A 1 270 ? 12.438 9.746 -1.549 1.00 94.25 270 SER A CA 1
ATOM 2083 C C . SER A 1 270 ? 12.725 8.366 -2.137 1.00 94.25 270 SER A C 1
ATOM 2085 O O . SER A 1 270 ? 13.130 8.263 -3.295 1.00 94.25 270 SER A O 1
ATOM 2087 N N . SER A 1 271 ? 12.468 7.284 -1.392 1.00 94.88 271 SER A N 1
ATOM 2088 C CA . SER A 1 271 ? 12.558 5.920 -1.933 1.00 94.88 271 SER A CA 1
ATOM 2089 C C . SER A 1 271 ? 11.585 5.703 -3.097 1.00 94.88 271 SER A C 1
ATOM 2091 O O . SER A 1 271 ? 11.951 5.075 -4.093 1.00 94.88 271 SER A O 1
ATOM 2093 N N . ARG A 1 272 ? 10.362 6.241 -3.001 1.00 94.38 272 ARG A N 1
ATOM 2094 C CA . ARG A 1 272 ? 9.345 6.134 -4.052 1.00 94.38 272 ARG A CA 1
ATOM 2095 C C . ARG A 1 272 ? 9.757 6.921 -5.290 1.00 94.38 272 ARG A C 1
ATOM 2097 O O . ARG A 1 272 ? 9.782 6.353 -6.379 1.00 94.38 272 ARG A O 1
ATOM 2104 N N . LEU A 1 273 ? 10.194 8.168 -5.104 1.00 96.19 273 LEU A N 1
ATOM 2105 C CA . LEU A 1 273 ? 10.677 9.049 -6.170 1.00 96.19 273 LEU A CA 1
ATOM 2106 C C . LEU A 1 273 ? 11.850 8.435 -6.958 1.00 96.19 273 LEU A C 1
ATOM 2108 O O . LEU A 1 273 ? 11.895 8.539 -8.183 1.00 96.19 273 LEU A O 1
ATOM 2112 N N . VAL A 1 274 ? 12.783 7.749 -6.286 1.00 97.25 274 VAL A N 1
ATOM 2113 C CA . VAL A 1 274 ? 13.896 7.051 -6.958 1.00 97.25 274 VAL A CA 1
ATOM 2114 C C . VAL A 1 274 ? 13.389 5.881 -7.816 1.00 97.25 274 VAL A C 1
ATOM 2116 O O . VAL A 1 274 ? 13.837 5.723 -8.954 1.00 97.25 274 VAL A O 1
ATOM 2119 N N . ASN A 1 275 ? 12.422 5.094 -7.335 1.00 97.12 275 ASN A N 1
ATOM 2120 C CA . ASN A 1 275 ? 11.836 3.997 -8.116 1.00 97.12 275 ASN A CA 1
ATOM 2121 C C . ASN A 1 275 ? 10.953 4.498 -9.274 1.00 97.12 275 ASN A C 1
ATOM 2123 O O . ASN A 1 275 ? 10.987 3.920 -10.361 1.00 97.12 275 ASN A O 1
ATOM 2127 N N . GLU A 1 276 ? 10.205 5.585 -9.081 1.00 96.88 276 GLU A N 1
ATOM 2128 C CA . GLU A 1 276 ? 9.447 6.277 -10.132 1.00 96.88 276 GLU A CA 1
ATOM 2129 C C . GLU A 1 276 ? 10.365 6.807 -11.235 1.00 96.88 276 GLU A C 1
ATOM 2131 O O . GLU A 1 276 ? 10.140 6.529 -12.415 1.00 96.88 276 GLU A O 1
ATOM 2136 N N . ALA A 1 277 ? 11.450 7.492 -10.857 1.00 97.31 277 ALA A N 1
ATOM 2137 C CA . ALA A 1 277 ? 12.486 7.928 -11.785 1.00 97.31 277 ALA A CA 1
ATOM 2138 C C . ALA A 1 277 ? 13.123 6.737 -12.520 1.00 97.31 277 ALA A C 1
ATOM 2140 O O . ALA A 1 277 ? 13.400 6.840 -13.713 1.00 97.31 277 ALA A O 1
ATOM 2141 N N . GLY A 1 278 ? 13.301 5.590 -11.854 1.00 97.44 278 GLY A N 1
ATOM 2142 C CA . GLY A 1 278 ? 13.749 4.340 -12.472 1.00 97.44 278 GLY A CA 1
ATOM 2143 C C . GLY A 1 278 ? 12.782 3.784 -13.522 1.00 97.44 278 GLY A C 1
ATOM 2144 O O . GLY A 1 278 ? 13.210 3.457 -14.630 1.00 97.44 278 GLY A O 1
ATOM 2145 N N . GLY A 1 279 ? 11.484 3.719 -13.213 1.00 97.38 279 GLY A N 1
ATOM 2146 C CA . GLY A 1 279 ? 10.447 3.254 -14.141 1.00 97.38 279 GLY A CA 1
ATOM 2147 C C . GLY A 1 279 ? 10.304 4.164 -15.365 1.00 97.38 279 GLY A C 1
ATOM 2148 O O . GLY A 1 279 ? 10.373 3.701 -16.508 1.00 97.38 279 GLY A O 1
ATOM 2149 N N . LEU A 1 280 ? 10.218 5.479 -15.141 1.00 97.88 280 LEU A N 1
ATOM 2150 C CA . LEU A 1 280 ? 10.180 6.474 -16.216 1.00 97.88 280 LEU A CA 1
ATOM 2151 C C . LEU A 1 280 ? 11.474 6.473 -17.043 1.00 97.88 280 LEU A C 1
ATOM 2153 O O . LEU A 1 280 ? 11.411 6.554 -18.270 1.00 97.88 280 LEU A O 1
ATOM 2157 N N . ALA A 1 281 ? 12.645 6.312 -16.419 1.00 97.88 281 ALA A N 1
ATOM 2158 C CA . ALA A 1 281 ? 13.906 6.162 -17.139 1.00 97.88 281 ALA A CA 1
ATOM 2159 C C . ALA A 1 281 ? 13.929 4.896 -18.002 1.00 97.88 281 ALA A C 1
ATOM 2161 O O . ALA A 1 281 ? 14.369 4.968 -19.145 1.00 97.88 281 ALA A O 1
ATOM 2162 N N . MET A 1 282 ? 13.425 3.758 -17.514 1.00 97.94 282 MET A N 1
ATOM 2163 C CA . MET A 1 282 ? 13.339 2.522 -18.301 1.00 97.94 282 MET A CA 1
ATOM 2164 C C . MET A 1 282 ? 12.472 2.721 -19.557 1.00 97.94 282 MET A C 1
ATOM 2166 O O . MET A 1 282 ? 12.905 2.382 -20.662 1.00 97.94 282 MET A O 1
ATOM 2170 N N . PHE A 1 283 ? 11.310 3.368 -19.410 1.00 98.06 283 PHE A N 1
ATOM 2171 C CA . PHE A 1 283 ? 10.436 3.739 -20.527 1.00 98.06 283 PHE A CA 1
ATOM 2172 C C . PHE A 1 283 ? 11.116 4.704 -21.514 1.00 98.06 283 PHE A C 1
ATOM 2174 O O . PHE A 1 283 ? 11.180 4.431 -22.716 1.00 98.06 283 PHE A O 1
ATOM 2181 N N . VAL A 1 284 ? 11.684 5.812 -21.027 1.00 97.56 284 VAL A N 1
ATOM 2182 C CA . VAL A 1 284 ? 12.344 6.811 -21.883 1.00 97.56 284 VAL A CA 1
ATOM 2183 C C . VAL A 1 284 ? 13.572 6.221 -22.580 1.00 97.56 284 VAL A C 1
ATOM 2185 O O . VAL A 1 284 ? 13.796 6.515 -23.755 1.00 97.56 284 VAL A O 1
ATOM 2188 N N . LEU A 1 285 ? 14.352 5.356 -21.927 1.00 97.56 285 LEU A N 1
ATOM 2189 C CA . LEU A 1 285 ? 15.500 4.682 -22.540 1.00 97.56 285 LEU A CA 1
ATOM 2190 C C . LEU A 1 285 ? 15.076 3.707 -23.638 1.00 97.56 285 LEU A C 1
ATOM 2192 O O . LEU A 1 285 ? 15.665 3.737 -24.720 1.00 97.56 285 LEU A O 1
ATOM 2196 N N . ALA A 1 286 ? 14.031 2.908 -23.416 1.00 97.31 286 ALA A N 1
ATOM 2197 C CA . ALA A 1 286 ? 13.464 2.039 -24.443 1.00 97.31 286 ALA A CA 1
ATOM 2198 C C . ALA A 1 286 ? 13.010 2.842 -25.680 1.00 97.31 286 ALA A C 1
ATOM 2200 O O . ALA A 1 286 ? 13.445 2.568 -26.804 1.00 97.31 286 ALA A O 1
ATOM 2201 N N . MET A 1 287 ? 12.217 3.897 -25.474 1.00 96.44 287 MET A N 1
ATOM 2202 C CA . MET A 1 287 ? 11.678 4.723 -26.561 1.00 96.44 287 MET A CA 1
ATOM 2203 C C . MET A 1 287 ? 12.759 5.538 -27.290 1.00 96.44 287 MET A C 1
ATOM 2205 O O . MET A 1 287 ? 12.758 5.608 -28.523 1.00 96.44 287 MET A O 1
ATOM 2209 N N . THR A 1 288 ? 13.729 6.113 -26.570 1.00 96.19 288 THR A N 1
ATOM 2210 C CA . THR A 1 288 ? 14.867 6.830 -27.183 1.00 96.19 288 THR A CA 1
ATOM 2211 C C . THR A 1 288 ? 15.823 5.887 -27.915 1.00 96.19 288 THR A C 1
ATOM 2213 O O . THR A 1 288 ? 16.355 6.260 -28.958 1.00 96.19 288 THR A O 1
ATOM 2216 N N . GLY A 1 289 ? 15.996 4.648 -27.444 1.00 95.06 289 GLY A N 1
ATOM 2217 C CA . GLY A 1 289 ? 16.797 3.624 -28.120 1.00 95.06 289 GLY A CA 1
ATOM 2218 C C . GLY A 1 289 ? 16.175 3.174 -29.447 1.00 95.06 289 GLY A C 1
ATOM 2219 O O . GLY A 1 289 ? 16.850 3.175 -30.483 1.00 95.06 289 GLY A O 1
ATOM 2220 N N . LEU A 1 290 ? 14.871 2.864 -29.441 1.00 94.81 290 LEU A N 1
ATOM 2221 C CA . LEU A 1 290 ? 14.109 2.523 -30.649 1.00 94.81 290 LEU A CA 1
ATOM 2222 C C . LEU A 1 290 ? 14.114 3.664 -31.671 1.00 94.81 290 LEU A C 1
ATOM 2224 O O . LEU A 1 290 ? 14.416 3.445 -32.847 1.00 94.81 290 LEU A O 1
ATOM 2228 N N . THR A 1 291 ? 13.822 4.892 -31.232 1.00 94.56 291 THR A N 1
ATOM 2229 C CA . THR A 1 291 ? 13.795 6.060 -32.126 1.00 94.56 291 THR A CA 1
ATOM 2230 C C . THR A 1 291 ? 15.185 6.407 -32.657 1.00 94.56 291 THR A C 1
ATOM 2232 O O . THR A 1 291 ? 15.308 6.641 -33.856 1.00 94.56 291 THR A O 1
ATOM 2235 N N . TYR A 1 292 ? 16.252 6.335 -31.853 1.00 93.88 292 TYR A N 1
ATOM 2236 C CA . TYR A 1 292 ? 17.633 6.522 -32.324 1.00 93.88 292 TYR A CA 1
ATOM 2237 C C . TYR A 1 292 ? 18.019 5.528 -33.432 1.00 93.88 292 TYR A C 1
ATOM 2239 O O . TYR A 1 292 ? 18.593 5.919 -34.452 1.00 93.88 292 TYR A O 1
ATOM 2247 N N . TRP A 1 293 ? 17.653 4.251 -33.286 1.00 93.50 293 TRP A N 1
ATOM 2248 C CA . TRP A 1 293 ? 17.880 3.229 -34.314 1.00 93.50 293 TRP A CA 1
ATOM 2249 C C . TRP A 1 293 ? 17.001 3.419 -35.563 1.00 93.50 293 TRP A C 1
ATOM 2251 O O . TRP A 1 293 ? 17.464 3.223 -36.693 1.00 93.50 293 TRP A O 1
ATOM 2261 N N . GLY A 1 294 ? 15.735 3.798 -35.375 1.00 92.94 294 GLY A N 1
ATOM 2262 C CA . GLY A 1 294 ? 14.753 3.962 -36.447 1.00 92.94 294 GLY A CA 1
ATOM 2263 C C . GLY A 1 294 ? 14.944 5.233 -37.280 1.00 92.94 294 GLY A C 1
ATOM 2264 O O . GLY A 1 294 ? 14.811 5.187 -38.505 1.00 92.94 294 GLY A O 1
ATOM 2265 N N . PHE A 1 295 ? 15.316 6.353 -36.655 1.00 92.62 295 PHE A N 1
ATOM 2266 C CA . PHE A 1 295 ? 15.365 7.688 -37.267 1.00 92.62 295 PHE A CA 1
ATOM 2267 C C . PHE A 1 295 ? 16.247 7.731 -38.524 1.00 92.62 295 PHE A C 1
ATOM 2269 O O . PHE A 1 295 ? 15.830 8.225 -39.572 1.00 92.62 295 PHE A O 1
ATOM 2276 N N . GLY A 1 296 ? 17.433 7.112 -38.480 1.00 87.12 296 GLY A N 1
ATOM 2277 C CA . GLY A 1 296 ? 18.344 7.018 -39.630 1.00 87.12 296 GLY A CA 1
ATOM 2278 C C . GLY A 1 296 ? 17.851 6.132 -40.789 1.00 87.12 296 GLY A C 1
ATOM 2279 O O . GLY A 1 296 ? 18.397 6.204 -41.895 1.00 87.12 296 GLY A O 1
ATOM 2280 N N . LYS A 1 297 ? 16.830 5.291 -40.570 1.00 90.00 297 LYS A N 1
ATOM 2281 C CA . LYS A 1 297 ? 16.121 4.541 -41.623 1.00 90.00 297 LYS A CA 1
ATOM 2282 C C . LYS A 1 297 ? 14.943 5.350 -42.156 1.00 90.00 297 LYS A C 1
ATOM 2284 O O . LYS A 1 297 ? 14.912 5.626 -43.351 1.00 90.00 297 LYS A O 1
ATOM 2289 N N . TRP A 1 298 ? 14.054 5.788 -41.263 1.00 88.62 298 TRP A N 1
ATOM 2290 C CA . TRP A 1 298 ? 12.881 6.614 -41.566 1.00 88.62 298 TRP A CA 1
ATOM 2291 C C . TRP A 1 298 ? 13.257 7.841 -42.407 1.00 88.62 298 TRP A C 1
ATOM 2293 O O . TRP A 1 298 ? 12.665 8.067 -43.458 1.00 88.62 298 TRP A O 1
ATOM 2303 N N . TRP A 1 299 ? 14.346 8.533 -42.053 1.00 85.25 299 TRP A N 1
ATOM 2304 C CA . TRP A 1 299 ? 14.898 9.637 -42.843 1.00 85.25 299 TRP A CA 1
ATOM 2305 C C . TRP A 1 299 ? 15.139 9.279 -44.313 1.00 85.25 299 TRP A C 1
ATOM 2307 O O . TRP A 1 299 ? 14.817 10.044 -45.217 1.00 85.25 299 TRP A O 1
ATOM 2317 N N . ARG A 1 300 ? 15.762 8.121 -44.564 1.00 86.12 300 ARG A N 1
ATOM 2318 C CA . ARG A 1 300 ? 16.112 7.669 -45.919 1.00 86.12 300 ARG A CA 1
ATOM 2319 C C . ARG A 1 300 ? 14.890 7.196 -46.703 1.00 86.12 300 ARG A C 1
ATOM 2321 O O . ARG A 1 300 ? 14.963 7.152 -47.923 1.00 86.12 300 ARG A O 1
ATOM 2328 N N . MET A 1 301 ? 13.793 6.863 -46.024 1.00 86.69 301 MET A N 1
ATOM 2329 C CA . MET A 1 301 ? 12.502 6.587 -46.655 1.00 86.69 301 MET A CA 1
ATOM 2330 C C . MET A 1 301 ? 11.794 7.899 -47.017 1.00 86.69 301 MET A C 1
ATOM 2332 O O . MET A 1 301 ? 11.433 8.072 -48.173 1.00 86.69 301 MET A O 1
ATOM 2336 N N . GLN A 1 302 ? 11.713 8.861 -46.090 1.00 84.06 302 GLN A N 1
ATOM 2337 C CA . GLN A 1 302 ? 11.146 10.196 -46.345 1.00 84.06 302 GLN A CA 1
ATOM 2338 C C . GLN A 1 302 ? 11.850 10.913 -47.507 1.00 84.06 302 GLN A C 1
ATOM 2340 O O . GLN A 1 302 ? 11.199 11.354 -48.449 1.00 84.06 302 GLN A O 1
ATOM 2345 N N . ALA A 1 303 ? 13.187 10.927 -47.509 1.00 82.12 303 ALA A N 1
ATOM 2346 C CA . ALA A 1 303 ? 13.978 11.520 -48.590 1.00 82.12 303 ALA A CA 1
ATOM 2347 C C . ALA A 1 303 ? 13.819 10.801 -49.947 1.00 82.12 303 ALA A C 1
ATOM 2349 O O . ALA A 1 303 ? 14.020 11.420 -50.986 1.00 82.12 303 ALA A O 1
ATOM 2350 N N . LYS A 1 304 ? 13.455 9.509 -49.957 1.00 84.94 304 LYS A N 1
ATOM 2351 C CA . LYS A 1 304 ? 13.104 8.768 -51.183 1.00 84.94 304 LYS A CA 1
ATOM 2352 C C . LYS A 1 304 ? 11.670 9.029 -51.648 1.00 84.94 304 LYS A C 1
ATOM 2354 O O . LYS A 1 304 ? 11.403 8.914 -52.835 1.00 84.94 304 LYS A O 1
ATOM 2359 N N . ALA A 1 305 ? 10.766 9.374 -50.734 1.00 84.12 305 ALA A N 1
ATOM 2360 C CA . ALA A 1 305 ? 9.353 9.631 -51.011 1.00 84.12 305 ALA A CA 1
ATOM 2361 C C . ALA A 1 305 ? 9.071 11.060 -51.523 1.00 84.12 305 ALA A C 1
ATOM 2363 O O . ALA A 1 305 ? 7.917 11.469 -51.581 1.00 84.12 305 ALA A O 1
ATOM 2364 N N . GLY A 1 306 ? 10.104 11.854 -51.837 1.00 78.81 306 GLY A N 1
ATOM 2365 C CA . GLY A 1 306 ? 9.964 13.239 -52.312 1.00 78.81 306 GLY A CA 1
ATOM 2366 C C . GLY A 1 306 ? 9.487 14.247 -51.255 1.00 78.81 306 GLY A C 1
ATOM 2367 O O . GLY A 1 306 ? 9.431 15.444 -51.530 1.00 78.81 306 GLY A O 1
ATOM 2368 N N . VAL A 1 307 ? 9.180 13.794 -50.036 1.00 77.94 307 VAL A N 1
ATOM 2369 C CA . VAL A 1 307 ? 8.754 14.651 -48.927 1.00 77.94 307 VAL A CA 1
ATOM 2370 C C . VAL A 1 307 ? 9.887 15.613 -48.564 1.00 77.94 307 VAL A C 1
ATOM 2372 O O . VAL A 1 307 ? 11.019 15.188 -48.314 1.00 77.94 307 VAL A O 1
ATOM 2375 N N . ARG A 1 308 ? 9.578 16.917 -48.485 1.00 64.06 308 ARG A N 1
ATOM 2376 C CA . ARG A 1 308 ? 10.485 17.947 -47.949 1.00 64.06 308 ARG A CA 1
ATOM 2377 C C . ARG A 1 308 ? 10.710 17.714 -46.451 1.00 64.06 308 ARG A C 1
ATOM 2379 O O . ARG A 1 308 ? 10.042 18.300 -45.606 1.00 64.06 308 ARG A O 1
ATOM 2386 N N . GLY A 1 309 ? 11.635 16.812 -46.137 1.00 65.19 309 GLY A N 1
ATOM 2387 C CA . GLY A 1 309 ? 12.069 16.541 -44.773 1.00 65.19 309 GLY A CA 1
ATOM 2388 C C . GLY A 1 309 ? 12.802 17.727 -44.135 1.00 65.19 309 GLY A C 1
ATOM 2389 O O . GLY A 1 309 ? 13.132 18.715 -44.787 1.00 65.19 309 GLY A O 1
ATOM 2390 N N . MET A 1 310 ? 13.089 17.581 -42.840 1.00 66.69 310 MET A N 1
ATOM 2391 C CA . MET A 1 310 ? 13.962 18.468 -42.060 1.00 66.69 310 MET A CA 1
ATOM 2392 C C . MET A 1 310 ? 15.294 18.795 -42.770 1.00 66.69 310 MET A C 1
ATOM 2394 O O . MET A 1 310 ? 15.776 18.041 -43.618 1.00 66.69 310 MET A O 1
ATOM 2398 N N . SER A 1 311 ? 15.962 19.868 -42.337 1.00 83.31 311 SER A N 1
ATOM 2399 C CA . SER A 1 311 ? 17.320 20.174 -42.800 1.00 83.31 311 SER A CA 1
ATOM 2400 C C . SER A 1 311 ? 18.366 19.159 -42.279 1.00 83.31 311 SER A C 1
ATOM 2402 O O . SER A 1 311 ? 18.129 18.466 -41.276 1.00 83.31 311 SER A O 1
ATOM 2404 N N . PRO A 1 312 ? 19.555 19.062 -42.908 1.00 84.56 312 PRO A N 1
ATOM 2405 C CA . PRO A 1 312 ? 20.660 18.240 -42.404 1.00 84.56 312 PRO A CA 1
ATOM 2406 C C . PRO A 1 312 ? 21.113 18.621 -40.982 1.00 84.56 312 PRO A C 1
ATOM 2408 O O . PRO A 1 312 ? 21.559 17.760 -40.221 1.00 84.56 312 PRO A O 1
ATOM 2411 N N . GLU A 1 313 ? 20.969 19.887 -40.599 1.00 88.00 313 GLU A N 1
ATOM 2412 C CA . GLU A 1 313 ? 21.299 20.438 -39.279 1.00 88.00 313 GLU A CA 1
ATOM 2413 C C . GLU A 1 313 ? 20.286 19.952 -38.246 1.00 88.00 313 GLU A C 1
ATOM 2415 O O . GLU A 1 313 ? 20.681 19.424 -37.207 1.00 88.00 313 GLU A O 1
ATOM 2420 N N . ALA A 1 314 ? 18.990 20.027 -38.565 1.00 86.19 314 ALA A N 1
ATOM 2421 C CA . ALA A 1 314 ? 17.933 19.464 -37.732 1.00 86.19 314 ALA A CA 1
ATOM 2422 C C . ALA A 1 314 ? 18.135 17.950 -37.536 1.00 86.19 314 ALA A C 1
ATOM 2424 O O . ALA A 1 314 ? 18.124 17.476 -36.402 1.00 86.19 314 ALA A O 1
ATOM 2425 N N . LYS A 1 315 ? 18.479 17.198 -38.594 1.00 88.19 315 LYS A N 1
ATOM 2426 C CA . LYS A 1 315 ? 18.851 15.773 -38.481 1.00 88.19 315 LYS A CA 1
ATOM 2427 C C . LYS A 1 315 ? 20.002 15.531 -37.506 1.00 88.19 315 LYS A C 1
ATOM 2429 O O . LYS A 1 315 ? 19.925 14.620 -36.676 1.00 88.19 315 LYS A O 1
ATOM 2434 N N . ARG A 1 316 ? 21.089 16.303 -37.629 1.00 90.12 316 ARG A N 1
ATOM 2435 C CA . ARG A 1 316 ? 22.262 16.216 -36.743 1.00 90.12 316 ARG A CA 1
ATOM 2436 C C . ARG A 1 316 ? 21.859 16.532 -35.301 1.00 90.12 316 ARG A C 1
ATOM 2438 O O . ARG A 1 316 ? 22.212 15.766 -34.409 1.00 90.12 316 ARG A O 1
ATOM 2445 N N . SER A 1 317 ? 21.064 17.583 -35.100 1.00 92.25 317 SER A N 1
ATOM 2446 C CA . SER A 1 317 ? 20.540 18.010 -33.800 1.00 92.25 317 SER A CA 1
ATOM 2447 C C . SER A 1 317 ? 19.687 16.922 -33.140 1.00 92.25 317 SER A C 1
ATOM 2449 O O . SER A 1 317 ? 20.034 16.461 -32.056 1.00 92.25 317 SER A O 1
ATOM 2451 N N . THR A 1 318 ? 18.659 16.399 -33.820 1.00 91.75 318 THR A N 1
ATOM 2452 C CA . THR A 1 318 ? 17.813 15.303 -33.312 1.00 91.75 318 THR A CA 1
ATOM 2453 C C . THR A 1 318 ? 18.625 14.044 -33.006 1.00 91.75 318 THR A C 1
ATOM 2455 O O . THR A 1 318 ? 18.427 13.424 -31.964 1.00 91.75 318 THR A O 1
ATOM 2458 N N . THR A 1 319 ? 19.589 13.679 -33.861 1.00 92.25 319 THR A N 1
ATOM 2459 C CA . THR A 1 319 ? 20.457 12.508 -33.629 1.00 92.25 319 THR A CA 1
ATOM 2460 C C . THR A 1 319 ? 21.353 12.702 -32.399 1.00 92.25 319 THR A C 1
ATOM 2462 O O . THR A 1 319 ? 21.526 11.775 -31.607 1.00 92.25 319 THR A O 1
ATOM 2465 N N . ALA A 1 320 ? 21.909 13.905 -32.215 1.00 91.88 320 ALA A N 1
ATOM 2466 C CA . ALA A 1 320 ? 22.730 14.249 -31.059 1.00 91.88 320 ALA A CA 1
ATOM 2467 C C . ALA A 1 320 ? 21.905 14.345 -29.766 1.00 91.88 320 ALA A C 1
ATOM 2469 O O . ALA A 1 320 ? 22.375 13.895 -28.723 1.00 91.88 320 ALA A O 1
ATOM 2470 N N . TRP A 1 321 ? 20.681 14.877 -29.829 1.00 94.25 321 TRP A N 1
ATOM 2471 C CA . TRP A 1 321 ? 19.742 14.914 -28.707 1.00 94.25 321 TRP A CA 1
ATOM 2472 C C . TRP A 1 321 ? 19.350 13.499 -28.272 1.00 94.25 321 TRP A C 1
ATOM 2474 O O . TRP A 1 321 ? 19.564 13.153 -27.115 1.00 94.25 321 TRP A O 1
ATOM 2484 N N . LEU A 1 322 ? 18.902 12.646 -29.204 1.00 94.25 322 LEU A N 1
ATOM 2485 C CA . LEU A 1 322 ? 18.566 11.245 -28.924 1.00 94.25 322 LEU A CA 1
ATOM 2486 C C . LEU A 1 322 ? 19.739 10.500 -28.269 1.00 94.25 322 LEU A C 1
ATOM 2488 O O . LEU A 1 322 ? 19.550 9.851 -27.243 1.00 94.25 322 LEU A O 1
ATOM 2492 N N . TYR A 1 323 ? 20.959 10.644 -28.804 1.00 92.56 323 TYR A N 1
ATOM 2493 C CA . TYR A 1 323 ? 22.153 10.051 -28.193 1.00 92.56 323 TYR A CA 1
ATOM 2494 C C . TYR A 1 323 ? 22.443 10.608 -26.789 1.00 92.56 323 TYR A C 1
ATOM 2496 O O . TYR A 1 323 ? 22.751 9.833 -25.885 1.00 92.56 323 TYR A O 1
ATOM 2504 N N . ARG A 1 324 ? 22.360 11.932 -26.587 1.00 91.75 324 ARG A N 1
ATOM 2505 C CA . ARG A 1 324 ? 22.638 12.566 -25.287 1.00 91.75 324 ARG A CA 1
ATOM 2506 C C . ARG A 1 324 ? 21.645 12.099 -24.227 1.00 91.75 324 ARG A C 1
ATOM 2508 O O . ARG A 1 324 ? 22.073 11.544 -23.219 1.00 91.75 324 ARG A O 1
ATOM 2515 N N . THR A 1 325 ? 20.349 12.247 -24.497 1.00 93.19 325 THR A N 1
ATOM 2516 C CA . THR A 1 325 ? 19.256 11.832 -23.609 1.00 93.19 325 THR A CA 1
ATOM 2517 C C . THR A 1 325 ? 19.392 10.357 -23.234 1.00 93.19 325 THR A C 1
ATOM 2519 O O . THR A 1 325 ? 19.420 10.035 -22.048 1.00 93.19 325 THR A O 1
ATOM 2522 N N . HIS A 1 326 ? 19.569 9.478 -24.228 1.00 95.19 326 HIS A N 1
ATOM 2523 C CA . HIS A 1 326 ? 19.676 8.036 -24.018 1.00 95.19 326 HIS A CA 1
ATOM 2524 C C . HIS A 1 326 ? 20.971 7.629 -23.295 1.00 95.19 326 HIS A C 1
ATOM 2526 O O . HIS A 1 326 ? 20.930 7.047 -22.216 1.00 95.19 326 HIS A O 1
ATOM 2532 N N . ALA A 1 327 ? 22.136 7.928 -23.875 1.00 90.19 327 ALA A N 1
ATOM 2533 C CA . ALA A 1 327 ? 23.405 7.313 -23.481 1.00 90.19 327 ALA A CA 1
ATOM 2534 C C . ALA A 1 327 ? 24.301 8.184 -22.591 1.00 90.19 327 ALA A C 1
ATOM 2536 O O . ALA A 1 327 ? 25.169 7.637 -21.919 1.00 90.19 327 ALA A O 1
ATOM 2537 N N . ALA A 1 328 ? 24.154 9.514 -22.605 1.00 87.88 328 ALA A N 1
ATOM 2538 C CA . ALA A 1 328 ? 25.051 10.424 -21.881 1.00 87.88 328 ALA A CA 1
ATOM 2539 C C . ALA A 1 328 ? 24.426 11.069 -20.634 1.00 87.88 328 ALA A C 1
ATOM 2541 O O . ALA A 1 328 ? 25.170 11.524 -19.766 1.00 87.8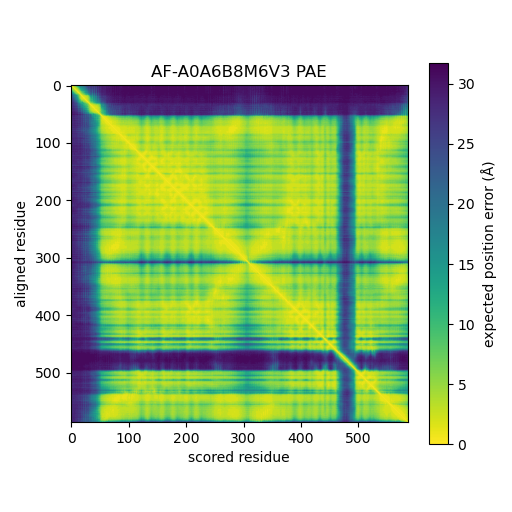8 328 ALA A O 1
ATOM 2542 N N . THR A 1 329 ? 23.094 11.097 -20.553 1.00 91.38 329 THR A N 1
ATOM 2543 C CA . THR A 1 329 ? 22.331 11.665 -19.437 1.00 91.38 329 THR A CA 1
ATOM 2544 C C . THR A 1 329 ? 21.575 10.563 -18.692 1.00 91.38 329 THR A C 1
ATOM 2546 O O . THR A 1 329 ? 22.089 10.056 -17.696 1.00 91.38 329 THR A O 1
ATOM 2549 N N . ILE A 1 330 ? 20.404 10.131 -19.178 1.00 94.81 330 ILE A N 1
ATOM 2550 C CA . ILE A 1 330 ? 19.507 9.233 -18.428 1.00 94.81 330 ILE A CA 1
ATOM 2551 C C . ILE A 1 330 ? 20.160 7.861 -18.213 1.00 94.81 330 ILE A C 1
ATOM 2553 O O . ILE A 1 330 ? 20.188 7.365 -17.090 1.00 94.81 330 ILE A O 1
ATOM 2557 N N . GLY A 1 331 ? 20.771 7.281 -19.251 1.00 93.31 331 GLY A N 1
ATOM 2558 C CA . GLY A 1 331 ? 21.410 5.963 -19.170 1.00 93.31 331 GLY A CA 1
ATOM 2559 C C . GLY A 1 331 ? 22.627 5.892 -18.242 1.00 93.31 331 GLY A C 1
ATOM 2560 O O . GLY A 1 331 ? 23.017 4.794 -17.859 1.00 93.31 331 GLY A O 1
ATOM 2561 N N . VAL A 1 332 ? 23.211 7.033 -17.854 1.00 94.31 332 VAL A N 1
ATOM 2562 C CA . VAL A 1 332 ? 24.277 7.091 -16.840 1.00 94.31 332 VAL A CA 1
ATOM 2563 C C . VAL A 1 332 ? 23.673 7.338 -15.461 1.00 94.31 332 VAL A C 1
ATOM 2565 O O . VAL A 1 332 ? 23.908 6.546 -14.552 1.00 94.31 332 VAL A O 1
ATOM 2568 N N . ILE A 1 333 ? 22.863 8.395 -15.318 1.00 95.56 333 ILE A N 1
ATOM 2569 C CA . ILE A 1 333 ? 22.277 8.834 -14.038 1.00 95.56 333 ILE A CA 1
ATOM 2570 C C . ILE A 1 333 ? 21.414 7.729 -13.421 1.00 95.56 333 ILE A C 1
ATOM 2572 O O . ILE A 1 333 ? 21.557 7.411 -12.245 1.00 95.56 333 ILE A O 1
ATOM 2576 N N . CYS A 1 334 ? 20.563 7.091 -14.224 1.00 96.69 334 CYS A N 1
ATOM 2577 C CA . CYS A 1 334 ? 19.653 6.052 -13.754 1.00 96.69 334 CYS A CA 1
ATOM 2578 C C . CYS A 1 334 ? 20.293 4.653 -13.731 1.00 96.69 334 CYS A C 1
ATOM 2580 O O . CYS A 1 334 ? 19.621 3.697 -13.350 1.00 96.69 334 CYS A O 1
ATOM 2582 N N . SER A 1 335 ? 21.571 4.497 -14.109 1.00 96.38 335 SER A N 1
ATOM 2583 C CA . SER A 1 335 ? 22.211 3.173 -14.164 1.00 96.38 335 SER A CA 1
ATOM 2584 C C . SER A 1 335 ? 22.203 2.393 -12.837 1.00 96.38 335 SER A C 1
ATOM 2586 O O . SER A 1 335 ? 21.888 1.204 -12.897 1.00 96.38 335 SER A O 1
ATOM 2588 N N . PRO A 1 336 ? 22.423 2.987 -11.641 1.00 96.62 336 PRO A N 1
ATOM 2589 C CA . PRO A 1 336 ? 22.347 2.230 -10.387 1.00 96.62 336 PRO A CA 1
ATOM 2590 C C . PRO A 1 336 ? 20.912 1.785 -10.080 1.00 96.62 336 PRO A C 1
ATOM 2592 O O . PRO A 1 336 ? 20.694 0.680 -9.587 1.00 96.62 336 PRO A O 1
ATOM 2595 N N . ILE A 1 337 ? 19.938 2.634 -10.428 1.00 97.12 337 ILE A N 1
ATOM 2596 C CA . ILE A 1 337 ? 18.508 2.414 -10.195 1.00 97.12 337 ILE A CA 1
ATOM 2597 C C . ILE A 1 337 ? 18.011 1.240 -11.042 1.00 97.12 337 ILE A C 1
ATOM 2599 O O . ILE A 1 337 ? 17.414 0.294 -10.536 1.00 97.12 337 ILE A O 1
ATOM 2603 N N . LEU A 1 338 ? 18.327 1.261 -12.337 1.00 97.50 338 LEU A N 1
ATOM 2604 C CA . LEU A 1 338 ? 17.936 0.218 -13.283 1.00 97.50 338 LEU A CA 1
ATOM 2605 C C . LEU A 1 338 ? 18.583 -1.137 -12.955 1.00 97.50 338 LEU A C 1
ATOM 2607 O O . LEU A 1 338 ? 17.944 -2.167 -13.155 1.00 97.50 338 LEU A O 1
ATOM 2611 N N . LEU A 1 339 ? 19.810 -1.148 -12.415 1.00 96.62 339 LEU A N 1
ATOM 2612 C CA . LEU A 1 339 ? 20.473 -2.377 -11.967 1.00 96.62 339 LEU A CA 1
ATOM 2613 C C . LEU A 1 339 ? 19.741 -3.031 -10.787 1.00 96.62 339 LEU A C 1
ATOM 2615 O O . LEU A 1 339 ? 19.440 -4.223 -10.869 1.00 96.62 339 LEU A O 1
ATOM 2619 N N . TYR A 1 340 ? 19.412 -2.290 -9.717 1.00 96.00 340 TYR A N 1
ATOM 2620 C CA . TYR A 1 340 ? 18.701 -2.909 -8.590 1.00 96.00 340 TYR A CA 1
ATOM 2621 C C . TYR A 1 340 ? 17.242 -3.227 -8.927 1.00 96.00 340 TYR A C 1
ATOM 2623 O O . TYR A 1 340 ? 16.750 -4.255 -8.469 1.00 96.00 340 TYR A O 1
ATOM 2631 N N . LEU A 1 341 ? 16.550 -2.419 -9.740 1.00 96.88 341 LEU A N 1
ATOM 2632 C CA . LEU A 1 341 ? 15.178 -2.723 -10.167 1.00 96.88 341 LEU A CA 1
ATOM 2633 C C . LEU A 1 341 ? 15.117 -4.024 -10.978 1.00 96.88 341 LEU A C 1
ATOM 2635 O O . LEU A 1 341 ? 14.298 -4.888 -10.674 1.00 96.88 341 LEU A O 1
ATOM 2639 N N . ALA A 1 342 ? 16.019 -4.201 -11.950 1.00 96.19 342 ALA A N 1
ATOM 2640 C CA . ALA A 1 342 ? 16.094 -5.430 -12.738 1.00 96.19 342 ALA A CA 1
ATOM 2641 C C . ALA A 1 342 ? 16.470 -6.648 -11.876 1.00 96.19 342 ALA A C 1
ATOM 2643 O O . ALA A 1 342 ? 15.819 -7.684 -11.972 1.00 96.19 342 ALA A O 1
ATOM 2644 N N . PHE A 1 343 ? 17.465 -6.522 -10.990 1.00 95.25 343 PHE A N 1
ATOM 2645 C CA . PHE A 1 343 ? 17.855 -7.611 -10.086 1.00 95.25 343 PHE A CA 1
ATOM 2646 C C . PHE A 1 343 ? 16.734 -7.996 -9.106 1.00 95.25 343 PHE A C 1
ATOM 2648 O O . PHE A 1 343 ? 16.428 -9.173 -8.940 1.00 95.25 343 PHE A O 1
ATOM 2655 N N . THR A 1 344 ? 16.093 -7.014 -8.467 1.00 94.75 344 THR A N 1
ATOM 2656 C CA . THR A 1 344 ? 15.025 -7.275 -7.487 1.00 94.75 344 THR A CA 1
ATOM 2657 C C . THR A 1 344 ? 13.742 -7.804 -8.123 1.00 94.75 344 THR A C 1
ATOM 2659 O O . THR A 1 344 ? 13.048 -8.570 -7.464 1.00 94.75 344 THR A O 1
ATOM 2662 N N . GLY A 1 345 ? 13.447 -7.468 -9.385 1.00 92.12 345 GLY A N 1
ATOM 2663 C CA . GLY A 1 345 ? 12.308 -8.033 -10.120 1.00 92.12 345 GLY A CA 1
ATOM 2664 C C . GLY A 1 345 ? 12.388 -9.558 -10.229 1.00 92.12 345 GLY A C 1
ATOM 2665 O O . GLY A 1 345 ? 11.486 -10.247 -9.758 1.00 92.12 345 GLY A O 1
ATOM 2666 N N . VAL A 1 346 ? 13.523 -10.077 -10.719 1.00 91.25 346 VAL A N 1
ATOM 2667 C CA . VAL A 1 346 ? 13.803 -11.528 -10.824 1.00 91.25 346 VAL A CA 1
ATOM 2668 C C . VAL A 1 346 ? 13.632 -12.238 -9.477 1.00 91.25 346 VAL A C 1
ATOM 2670 O O . VAL A 1 346 ? 13.064 -13.322 -9.383 1.00 91.25 346 VAL A O 1
ATOM 2673 N N . VAL A 1 347 ? 14.094 -11.610 -8.392 1.00 88.62 347 VAL A N 1
ATOM 2674 C CA . VAL A 1 347 ? 13.987 -12.176 -7.039 1.00 88.62 347 VAL A CA 1
ATOM 2675 C C . VAL A 1 347 ? 12.533 -12.241 -6.539 1.00 88.62 347 VAL A C 1
ATOM 2677 O O . VAL A 1 347 ? 12.205 -13.099 -5.719 1.00 88.62 347 VAL A O 1
ATOM 2680 N N . ILE A 1 348 ? 11.653 -11.353 -7.009 1.00 86.12 348 ILE A N 1
ATOM 2681 C CA . ILE A 1 348 ? 10.258 -11.245 -6.552 1.00 86.12 348 ILE A CA 1
ATOM 2682 C C . ILE A 1 348 ? 9.329 -12.180 -7.324 1.00 86.12 348 ILE A C 1
ATOM 2684 O O . ILE A 1 348 ? 8.505 -12.851 -6.697 1.00 86.12 348 ILE A O 1
ATOM 2688 N N . ASP A 1 349 ? 9.499 -12.277 -8.643 1.00 86.62 349 ASP A N 1
ATOM 2689 C CA . ASP A 1 349 ? 8.743 -13.202 -9.502 1.00 86.62 349 ASP A CA 1
ATOM 2690 C C . ASP A 1 349 ? 9.062 -14.691 -9.180 1.00 86.62 349 ASP A C 1
ATOM 2692 O O . ASP A 1 349 ? 8.283 -15.599 -9.497 1.00 86.62 349 ASP A O 1
ATOM 2696 N N . HIS A 1 350 ? 10.149 -14.934 -8.432 1.00 86.75 350 HIS A N 1
ATOM 2697 C CA . HIS A 1 350 ? 10.594 -16.236 -7.923 1.00 86.75 350 HIS A CA 1
ATOM 2698 C C . HIS A 1 350 ? 10.474 -16.442 -6.398 1.00 86.75 350 HIS A C 1
ATOM 2700 O O . HIS A 1 350 ? 11.216 -17.236 -5.812 1.00 86.75 350 HIS A O 1
ATOM 2706 N N . ASP A 1 351 ? 9.509 -15.811 -5.713 1.00 81.56 351 ASP A N 1
ATOM 2707 C CA . ASP A 1 351 ? 9.288 -16.084 -4.277 1.00 81.56 351 ASP A CA 1
ATOM 2708 C C . ASP A 1 351 ? 8.972 -17.564 -3.972 1.00 81.56 351 ASP A C 1
ATOM 2710 O O . ASP A 1 351 ? 9.309 -18.061 -2.897 1.00 81.56 351 ASP A O 1
ATOM 2714 N N . ARG A 1 352 ? 8.376 -18.300 -4.919 1.00 81.88 352 ARG A N 1
ATOM 2715 C CA . ARG A 1 352 ? 8.115 -19.741 -4.760 1.00 81.88 352 ARG A CA 1
ATOM 2716 C C . ARG A 1 352 ? 9.411 -20.556 -4.723 1.00 81.88 352 ARG A C 1
ATOM 2718 O O . ARG A 1 352 ? 9.509 -21.498 -3.944 1.00 81.88 352 ARG A O 1
ATOM 2725 N N . GLU A 1 353 ? 10.386 -20.206 -5.560 1.00 86.94 353 GLU A N 1
ATOM 2726 C CA . GLU A 1 353 ? 11.654 -20.927 -5.696 1.00 86.94 353 GLU A CA 1
ATOM 2727 C C . GLU A 1 353 ? 12.705 -20.470 -4.668 1.00 86.94 353 GLU A C 1
ATOM 2729 O O . GLU A 1 353 ? 13.345 -21.306 -4.034 1.00 86.94 353 GLU A O 1
ATOM 2734 N N . PHE A 1 354 ? 12.865 -19.159 -4.454 1.00 84.00 354 PHE A N 1
ATOM 2735 C CA . PHE A 1 354 ? 13.905 -18.603 -3.575 1.00 84.00 354 PHE A CA 1
ATOM 2736 C C . PHE A 1 354 ? 13.387 -18.089 -2.228 1.00 84.00 354 PHE A C 1
ATOM 2738 O O . PHE A 1 354 ? 14.179 -17.907 -1.302 1.00 84.00 354 PHE A O 1
ATOM 2745 N N . GLY A 1 355 ? 12.079 -17.857 -2.074 1.00 82.19 355 GLY A N 1
ATOM 2746 C CA . GLY A 1 355 ? 11.505 -17.179 -0.905 1.00 82.19 355 GLY A CA 1
ATOM 2747 C C . GLY A 1 355 ? 11.815 -17.854 0.429 1.00 82.19 355 GLY A C 1
ATOM 2748 O O . GLY A 1 355 ? 12.022 -17.156 1.415 1.00 82.19 355 GLY A O 1
ATOM 2749 N N . GLY A 1 356 ? 11.925 -19.187 0.469 1.00 85.56 356 GLY A N 1
ATOM 2750 C CA . GLY A 1 356 ? 12.355 -19.919 1.668 1.00 85.56 356 GLY A CA 1
ATOM 2751 C C . GLY A 1 356 ? 13.767 -19.532 2.124 1.00 85.56 356 GLY A C 1
ATOM 2752 O O . GLY A 1 356 ? 13.962 -19.165 3.281 1.00 85.56 356 GLY A O 1
ATOM 2753 N N . TRP A 1 357 ? 14.734 -19.521 1.202 1.00 90.75 357 TRP A N 1
ATOM 2754 C CA . TRP A 1 357 ? 16.109 -19.084 1.473 1.00 90.75 357 TRP A CA 1
ATOM 2755 C C . TRP A 1 357 ? 16.172 -17.587 1.812 1.00 90.75 357 TRP A C 1
ATOM 2757 O O . TRP A 1 357 ? 16.737 -17.202 2.834 1.00 90.75 357 TRP A O 1
ATOM 2767 N N . LEU A 1 358 ? 15.498 -16.741 1.026 1.00 88.69 358 LEU A N 1
ATOM 2768 C CA . LEU A 1 358 ? 15.428 -15.290 1.246 1.00 88.69 358 LEU A CA 1
ATOM 2769 C C . LEU A 1 358 ? 14.774 -14.913 2.591 1.00 88.69 358 LEU A C 1
ATOM 2771 O O . LEU A 1 358 ? 15.049 -13.839 3.124 1.00 88.69 358 LEU A O 1
ATOM 2775 N N . ARG A 1 359 ? 13.891 -15.762 3.135 1.00 86.25 359 ARG A N 1
ATOM 2776 C CA . ARG A 1 359 ? 13.280 -15.604 4.468 1.00 86.25 359 ARG A CA 1
ATOM 2777 C C . ARG A 1 359 ? 14.144 -16.159 5.607 1.00 86.25 359 ARG A C 1
ATOM 2779 O O . ARG A 1 359 ? 13.864 -15.812 6.751 1.00 86.25 359 ARG A O 1
ATOM 2786 N N . GLY A 1 360 ? 15.153 -16.981 5.310 1.00 87.31 360 GLY A N 1
ATOM 2787 C CA . GLY A 1 360 ? 16.125 -17.507 6.277 1.00 87.31 360 GLY A CA 1
ATOM 2788 C C . GLY A 1 360 ? 17.410 -16.676 6.406 1.00 87.31 360 GLY A C 1
ATOM 2789 O O . GLY A 1 360 ? 18.070 -16.743 7.438 1.00 87.31 360 GLY A O 1
ATOM 2790 N N . VAL A 1 361 ? 17.765 -15.873 5.396 1.00 91.94 361 VAL A N 1
ATOM 2791 C CA . VAL A 1 361 ? 18.916 -14.954 5.458 1.00 91.94 361 VAL A CA 1
ATOM 2792 C C . VAL A 1 361 ? 18.515 -13.629 6.112 1.00 91.94 361 VAL A C 1
ATOM 2794 O O . VAL A 1 361 ? 17.596 -12.959 5.640 1.00 91.94 361 VAL A O 1
ATOM 2797 N N . GLN A 1 362 ? 19.249 -13.222 7.149 1.00 91.81 362 GLN A N 1
ATOM 2798 C CA . GLN A 1 362 ? 19.112 -11.924 7.819 1.00 91.81 362 GLN A CA 1
ATOM 2799 C C . GLN A 1 362 ? 20.128 -10.907 7.274 1.00 91.81 362 GLN A C 1
ATOM 2801 O O . GLN A 1 362 ? 21.303 -11.230 7.097 1.00 91.81 362 GLN A O 1
ATOM 2806 N N . MET A 1 363 ? 19.689 -9.670 7.025 1.00 91.69 363 MET A N 1
ATOM 2807 C CA . MET A 1 363 ? 20.561 -8.530 6.720 1.00 91.69 363 MET A CA 1
ATOM 2808 C C . MET A 1 363 ? 20.954 -7.822 8.025 1.00 91.69 363 MET A C 1
ATOM 2810 O O . MET A 1 363 ? 20.059 -7.307 8.698 1.00 91.69 363 MET A O 1
ATOM 2814 N N . PRO A 1 364 ? 22.249 -7.744 8.385 1.00 90.94 364 PRO A N 1
ATOM 2815 C CA . PRO A 1 364 ? 22.690 -7.083 9.612 1.00 90.94 364 PRO A CA 1
ATOM 2816 C C . PRO A 1 364 ? 22.550 -5.556 9.525 1.00 90.94 364 PRO A C 1
ATOM 2818 O O . PRO A 1 364 ? 22.762 -4.979 8.455 1.00 90.94 364 PRO A O 1
ATOM 2821 N N . LYS A 1 365 ? 22.308 -4.890 10.667 1.00 88.62 365 LYS A N 1
ATOM 2822 C CA . LYS A 1 365 ? 22.208 -3.421 10.844 1.00 88.62 365 LYS A CA 1
ATOM 2823 C C . LYS A 1 365 ? 23.212 -2.588 10.035 1.00 88.62 365 LYS A C 1
ATOM 2825 O O . LYS A 1 365 ? 22.852 -1.548 9.490 1.00 88.62 365 LYS A O 1
ATOM 2830 N N . ALA A 1 366 ? 24.455 -3.058 9.899 1.00 90.62 366 ALA A N 1
ATOM 2831 C CA . ALA A 1 366 ? 25.518 -2.392 9.136 1.00 90.62 366 ALA A CA 1
ATOM 2832 C C . ALA A 1 366 ? 25.267 -2.300 7.612 1.00 90.62 366 ALA A C 1
ATOM 2834 O O . ALA A 1 366 ? 25.818 -1.416 6.960 1.00 90.62 366 ALA A O 1
ATOM 2835 N N . LEU A 1 367 ? 24.443 -3.187 7.045 1.00 91.62 367 LEU A N 1
ATOM 2836 C CA . LEU A 1 367 ? 24.043 -3.190 5.630 1.00 91.62 367 LEU A CA 1
ATOM 2837 C C . LEU A 1 367 ? 22.632 -2.614 5.406 1.00 91.62 367 LEU A C 1
ATOM 2839 O O . LEU A 1 367 ? 22.177 -2.525 4.264 1.00 91.62 367 LEU A O 1
ATOM 2843 N N . LEU A 1 368 ? 21.932 -2.213 6.473 1.00 91.12 368 LEU A N 1
ATOM 2844 C CA . LEU A 1 368 ? 20.611 -1.598 6.374 1.00 91.12 368 LEU A CA 1
ATOM 2845 C C . LEU A 1 368 ? 20.713 -0.136 5.917 1.00 91.12 368 LEU A C 1
ATOM 2847 O O . LEU A 1 368 ? 21.383 0.703 6.529 1.00 91.12 368 LEU A O 1
ATOM 2851 N N . THR A 1 369 ? 19.992 0.184 4.842 1.00 93.25 369 THR A N 1
ATOM 2852 C CA . THR A 1 369 ? 19.831 1.563 4.362 1.00 93.25 369 THR A CA 1
ATOM 2853 C C . THR A 1 369 ? 19.004 2.390 5.365 1.00 93.25 369 THR A C 1
ATOM 2855 O O . THR A 1 369 ? 18.297 1.813 6.201 1.00 93.25 369 THR A O 1
ATOM 2858 N N . PRO A 1 370 ? 19.042 3.738 5.305 1.00 92.31 370 PRO A N 1
ATOM 2859 C CA . PRO A 1 370 ? 18.208 4.600 6.150 1.00 92.31 370 PRO A CA 1
ATOM 2860 C C . PRO A 1 370 ? 16.723 4.199 6.216 1.00 92.31 370 PRO A C 1
ATOM 2862 O O . PRO A 1 370 ? 16.107 4.340 7.271 1.00 92.31 370 PRO A O 1
ATOM 2865 N N . ALA A 1 371 ? 16.174 3.608 5.147 1.00 89.88 371 ALA A N 1
ATOM 2866 C CA . ALA A 1 371 ? 14.790 3.130 5.076 1.00 89.88 371 ALA A CA 1
ATOM 2867 C C . ALA A 1 371 ? 14.366 2.134 6.166 1.00 89.88 371 ALA A C 1
ATOM 2869 O O . ALA A 1 371 ? 13.169 2.014 6.433 1.00 89.88 371 ALA A O 1
ATOM 2870 N N . PHE A 1 372 ? 15.318 1.414 6.767 1.00 89.69 372 PHE A N 1
ATOM 2871 C CA . PHE A 1 372 ? 15.058 0.392 7.785 1.00 89.69 372 PHE A CA 1
ATOM 2872 C C . PHE A 1 372 ? 15.462 0.836 9.203 1.00 89.69 372 PHE A C 1
ATOM 2874 O O . PHE A 1 372 ? 15.319 0.062 10.142 1.00 89.69 372 PHE A O 1
ATOM 2881 N N . LYS A 1 373 ? 15.937 2.081 9.380 1.00 86.56 373 LYS A N 1
ATOM 2882 C CA . LYS A 1 373 ? 16.434 2.594 10.672 1.00 86.56 373 LYS A CA 1
ATOM 2883 C C . LYS A 1 373 ? 15.362 3.206 11.586 1.00 86.56 373 LYS A C 1
ATOM 2885 O O . LYS A 1 373 ? 15.692 3.557 12.710 1.00 86.56 373 LYS A O 1
ATOM 2890 N N . LEU A 1 374 ? 14.118 3.358 11.111 1.00 85.19 374 LEU A N 1
ATOM 2891 C CA . LEU A 1 374 ? 12.963 3.895 11.861 1.00 85.19 374 LEU A CA 1
ATOM 2892 C C . LEU A 1 374 ? 13.261 5.140 12.728 1.00 85.19 374 LEU A C 1
ATOM 2894 O O . LEU A 1 374 ? 12.818 5.256 13.866 1.00 85.19 374 LEU A O 1
ATOM 2898 N N . THR A 1 375 ? 13.994 6.108 12.175 1.00 86.75 375 THR A N 1
ATOM 2899 C CA . THR A 1 375 ? 14.304 7.384 12.850 1.00 86.75 375 THR A CA 1
ATOM 2900 C C . THR A 1 375 ? 13.161 8.408 12.789 1.00 86.75 375 THR A C 1
ATOM 2902 O O . THR A 1 375 ? 13.322 9.528 13.259 1.00 86.75 375 THR A O 1
ATOM 2905 N N . SER A 1 376 ? 12.033 8.052 12.170 1.00 89.38 376 SER A N 1
ATOM 2906 C CA . SER A 1 376 ? 10.824 8.865 12.007 1.00 89.38 376 SER A CA 1
ATOM 2907 C C . SER A 1 376 ? 9.618 7.941 11.818 1.00 89.38 376 SER A C 1
ATOM 2909 O O . SER A 1 376 ? 9.760 6.846 11.264 1.00 89.38 376 SER A O 1
ATOM 2911 N N . TRP A 1 377 ? 8.436 8.403 12.233 1.00 92.69 377 TRP A N 1
ATOM 2912 C CA . TRP A 1 377 ? 7.154 7.731 12.003 1.00 92.69 377 TRP A CA 1
ATOM 2913 C C . TRP A 1 377 ? 6.585 7.940 10.588 1.00 92.69 377 TRP A C 1
ATOM 2915 O O . TRP A 1 377 ? 5.572 7.338 10.249 1.00 92.69 377 TRP A O 1
ATOM 2925 N N . GLU A 1 378 ? 7.237 8.746 9.744 1.00 92.44 378 GLU A N 1
ATOM 2926 C CA . GLU A 1 378 ? 6.772 9.110 8.398 1.00 92.44 378 GLU A CA 1
ATOM 2927 C C . GLU A 1 378 ? 6.566 7.902 7.458 1.00 92.44 378 GLU A C 1
ATOM 2929 O O . GLU A 1 378 ? 7.507 7.195 7.080 1.00 92.44 378 GLU A O 1
ATOM 2934 N N . GLU A 1 379 ? 5.304 7.677 7.085 1.00 91.19 379 GLU A N 1
ATOM 2935 C CA . GLU A 1 379 ? 4.775 6.482 6.414 1.00 91.19 379 GLU A CA 1
ATOM 2936 C C . GLU A 1 379 ? 5.113 5.144 7.117 1.00 91.19 379 GLU A C 1
ATOM 2938 O O . GLU A 1 379 ? 5.206 4.098 6.468 1.00 91.19 379 GLU A O 1
ATOM 2943 N N . ARG A 1 380 ? 5.298 5.154 8.449 1.00 91.81 380 ARG A N 1
ATOM 2944 C CA . ARG A 1 380 ? 5.650 3.987 9.290 1.00 91.81 380 ARG A CA 1
ATOM 2945 C C . ARG A 1 380 ? 4.562 3.564 10.278 1.00 91.81 380 ARG A C 1
ATOM 2947 O O . ARG A 1 380 ? 4.861 2.798 11.189 1.00 91.81 380 ARG A O 1
ATOM 2954 N N . ILE A 1 381 ? 3.323 4.018 10.121 1.00 95.69 381 ILE A N 1
ATOM 2955 C CA . ILE A 1 381 ? 2.177 3.573 10.928 1.00 95.69 381 ILE A CA 1
ATOM 2956 C C . ILE A 1 381 ? 1.154 2.913 9.995 1.00 95.69 381 ILE A C 1
ATOM 2958 O O . ILE A 1 381 ? 0.341 3.589 9.365 1.00 95.69 381 ILE A O 1
ATOM 2962 N N . ASP A 1 382 ? 1.217 1.584 9.865 1.00 93.19 382 ASP A N 1
ATOM 2963 C CA . ASP A 1 382 ? 0.288 0.812 9.028 1.00 93.19 382 ASP A CA 1
ATOM 2964 C C . ASP A 1 382 ? -1.038 0.520 9.752 1.00 93.19 382 ASP A C 1
ATOM 2966 O O . ASP A 1 382 ? -2.077 0.421 9.101 1.00 93.19 382 ASP A O 1
ATOM 2970 N N . SER A 1 383 ? -1.012 0.391 11.083 1.00 94.44 383 SER A N 1
ATOM 2971 C CA . SER A 1 383 ? -2.189 0.137 11.924 1.00 94.44 383 SER A CA 1
ATOM 2972 C C . SER A 1 383 ? -2.032 0.671 13.355 1.00 94.44 383 SER A C 1
ATOM 2974 O O . SER A 1 383 ? -0.932 1.041 13.766 1.00 94.44 383 SER A O 1
ATOM 2976 N N . LEU A 1 384 ? -3.141 0.739 14.097 1.00 96.69 384 LEU A N 1
ATOM 2977 C CA . LEU A 1 384 ? -3.258 1.353 15.424 1.00 96.69 384 LEU A CA 1
ATOM 2978 C C . LEU A 1 384 ? -4.337 0.623 16.242 1.00 96.69 384 LEU A C 1
ATOM 2980 O O . LEU A 1 384 ? -5.352 0.231 15.672 1.00 96.69 384 LEU A O 1
ATOM 2984 N N . ILE A 1 385 ? -4.138 0.478 17.555 1.00 96.38 385 ILE A N 1
ATOM 2985 C CA . ILE A 1 385 ? -5.171 0.102 18.539 1.00 96.38 385 ILE A CA 1
ATOM 2986 C C . ILE A 1 385 ? -5.004 0.911 19.833 1.00 96.38 385 ILE A C 1
ATOM 2988 O O . ILE A 1 385 ? -3.873 1.178 20.235 1.00 96.38 385 ILE A O 1
ATOM 2992 N N . GLY A 1 386 ? -6.107 1.273 20.493 1.00 95.62 386 GLY A N 1
ATOM 2993 C CA . GLY A 1 386 ? -6.121 1.863 21.839 1.00 95.62 386 GLY A CA 1
ATOM 2994 C C . GLY A 1 386 ? -6.628 0.891 22.912 1.00 95.62 386 GLY A C 1
ATOM 2995 O O . GLY A 1 386 ? -7.257 -0.130 22.602 1.00 95.62 386 GLY A O 1
ATOM 2996 N N . TYR A 1 387 ? -6.347 1.218 24.176 1.00 94.00 387 TYR A N 1
ATOM 2997 C CA . TYR A 1 387 ? -6.668 0.392 25.344 1.00 94.00 387 TYR A CA 1
ATOM 2998 C C . TYR A 1 387 ? -7.650 1.107 26.294 1.00 94.00 387 TYR A C 1
ATOM 3000 O O . TYR A 1 387 ? -7.251 2.062 26.964 1.00 94.00 387 TYR A O 1
ATOM 3008 N N . PRO A 1 388 ? -8.918 0.654 26.398 1.00 91.25 388 PRO A N 1
ATOM 3009 C CA . PRO A 1 388 ? -9.902 1.220 27.322 1.00 91.25 388 PRO A CA 1
ATOM 3010 C C . PRO A 1 388 ? -9.398 1.287 28.767 1.00 91.25 388 PRO A C 1
ATOM 3012 O O . PRO A 1 388 ? -8.741 0.369 29.252 1.00 91.25 388 PRO A O 1
ATOM 3015 N N . GLY A 1 389 ? -9.699 2.384 29.460 1.00 92.62 389 GLY A N 1
ATOM 3016 C CA . GLY A 1 389 ? -9.257 2.656 30.832 1.00 92.62 389 GLY A CA 1
ATOM 3017 C C . GLY A 1 389 ? -7.786 3.072 30.978 1.00 92.62 389 GLY A C 1
ATOM 3018 O O . GLY A 1 389 ? -7.446 3.746 31.949 1.00 92.62 389 GLY A O 1
ATOM 3019 N N . ALA A 1 390 ? -6.915 2.750 30.018 1.00 94.00 390 ALA A N 1
ATOM 3020 C CA . ALA A 1 390 ? -5.487 3.054 30.068 1.00 94.00 390 ALA A CA 1
ATOM 3021 C C . ALA A 1 390 ? -5.168 4.360 29.314 1.00 94.00 390 ALA A C 1
ATOM 3023 O O . ALA A 1 390 ? -4.717 4.355 28.170 1.00 94.00 390 ALA A O 1
ATOM 3024 N N . SER A 1 391 ? -5.432 5.501 29.960 1.00 94.38 391 SER A N 1
ATOM 3025 C CA . SER A 1 391 ? -5.206 6.838 29.381 1.00 94.38 391 SER A CA 1
ATOM 3026 C C . SER A 1 391 ? -3.776 7.011 28.855 1.00 94.38 391 SER A C 1
ATOM 3028 O O . SER A 1 391 ? -2.813 6.764 29.575 1.00 94.38 391 SER A O 1
ATOM 3030 N N . GLY A 1 392 ? -3.643 7.436 27.594 1.00 93.19 392 GLY A N 1
ATOM 3031 C CA . GLY A 1 392 ? -2.352 7.585 26.914 1.00 93.19 392 GLY A CA 1
ATOM 3032 C C . GLY A 1 392 ? -1.741 6.284 26.378 1.00 93.19 392 GLY A C 1
ATOM 3033 O O . GLY A 1 392 ? -0.739 6.358 25.664 1.00 93.19 392 GLY A O 1
ATOM 3034 N N . ALA A 1 393 ? -2.328 5.114 26.656 1.00 96.38 393 ALA A N 1
ATOM 3035 C CA . ALA A 1 393 ? -1.820 3.836 26.176 1.00 96.38 393 ALA A CA 1
ATOM 3036 C C . ALA A 1 393 ? -2.422 3.429 24.824 1.00 96.38 393 ALA A C 1
ATOM 3038 O O . ALA A 1 393 ? -3.639 3.311 24.658 1.00 96.38 393 ALA A O 1
ATOM 3039 N N . PHE A 1 394 ? -1.550 3.150 23.857 1.00 97.38 394 PHE A N 1
ATOM 3040 C CA . PHE A 1 394 ? -1.923 2.626 22.544 1.00 97.38 394 PHE A CA 1
ATOM 3041 C C . PHE A 1 394 ? -0.747 1.893 21.888 1.00 97.38 394 PHE A C 1
ATOM 3043 O O . PHE A 1 394 ? 0.409 2.061 22.281 1.00 97.38 394 PHE A O 1
ATOM 3050 N N . SER A 1 395 ? -1.039 1.087 20.868 1.00 96.94 395 SER A N 1
ATOM 3051 C CA . SER A 1 395 ? -0.020 0.388 20.078 1.00 96.94 395 SER A CA 1
ATOM 3052 C C . SER A 1 395 ? -0.134 0.727 18.600 1.00 96.94 395 SER A C 1
ATOM 3054 O O . SER A 1 395 ? -1.222 0.671 18.026 1.00 96.94 395 SER A O 1
ATOM 3056 N N . VAL A 1 396 ? 1.001 1.014 17.965 1.00 96.94 396 VAL A N 1
ATOM 3057 C CA . VAL A 1 396 ? 1.131 1.169 16.512 1.00 96.94 396 VAL A CA 1
ATOM 3058 C C . VAL A 1 396 ? 1.775 -0.071 15.903 1.00 96.94 396 VAL A C 1
ATOM 3060 O O . VAL A 1 396 ? 2.726 -0.633 16.443 1.00 96.94 396 VAL A O 1
ATOM 3063 N N . GLY A 1 397 ? 1.252 -0.505 14.762 1.00 93.94 397 GLY A N 1
ATOM 3064 C CA . GLY A 1 397 ? 1.740 -1.655 14.011 1.00 93.94 397 GLY A CA 1
ATOM 3065 C C . GLY A 1 397 ? 2.311 -1.223 12.669 1.00 93.94 397 GLY A C 1
ATOM 3066 O O . GLY A 1 397 ? 1.706 -0.408 11.966 1.00 93.94 397 GLY A O 1
ATOM 3067 N N . ASN A 1 398 ? 3.465 -1.774 12.300 1.00 90.19 398 ASN A N 1
ATOM 3068 C CA . ASN A 1 398 ? 4.025 -1.631 10.964 1.00 90.19 398 ASN A CA 1
ATOM 3069 C C . ASN A 1 398 ? 4.816 -2.865 10.509 1.00 90.19 398 ASN A C 1
ATOM 3071 O O . ASN A 1 398 ? 4.990 -3.855 11.223 1.00 90.19 398 ASN A O 1
ATOM 3075 N N . ILE A 1 399 ? 5.332 -2.787 9.286 1.00 81.12 399 ILE A N 1
ATOM 3076 C CA . ILE A 1 399 ? 6.122 -3.832 8.622 1.00 81.12 399 ILE A CA 1
ATOM 3077 C C . ILE A 1 399 ? 7.329 -4.385 9.428 1.00 81.12 399 ILE A C 1
ATOM 3079 O O . ILE A 1 399 ? 7.789 -5.486 9.123 1.00 81.12 399 ILE A O 1
ATOM 3083 N N . PHE A 1 400 ? 7.822 -3.665 10.445 1.00 84.44 400 PHE A N 1
ATOM 3084 C CA . PHE A 1 400 ? 8.942 -4.029 11.329 1.00 84.44 400 PHE A CA 1
ATOM 3085 C C . PHE A 1 400 ? 8.522 -4.543 12.715 1.00 84.44 400 PHE A C 1
ATOM 3087 O O . PHE A 1 400 ? 9.348 -5.117 13.427 1.00 84.44 400 PHE A O 1
ATOM 3094 N N . GLY A 1 401 ? 7.269 -4.326 13.117 1.00 89.62 401 GLY A N 1
ATOM 3095 C CA . GLY A 1 401 ? 6.759 -4.791 14.400 1.00 89.62 401 GLY A CA 1
ATOM 3096 C C . GLY A 1 401 ? 5.595 -3.992 14.959 1.00 89.62 401 GLY A C 1
ATOM 3097 O O . GLY A 1 401 ? 5.025 -3.136 14.283 1.00 89.62 401 GLY A O 1
ATOM 3098 N N . MET A 1 402 ? 5.240 -4.329 16.194 1.00 93.25 402 MET A N 1
ATOM 3099 C CA . MET A 1 402 ? 4.274 -3.606 17.013 1.00 93.25 402 MET A CA 1
ATOM 3100 C C . MET A 1 402 ? 5.041 -2.851 18.098 1.00 93.25 402 MET A C 1
ATOM 3102 O O . MET A 1 402 ? 5.989 -3.384 18.682 1.00 93.25 402 MET A O 1
ATOM 3106 N N . PHE A 1 403 ? 4.651 -1.603 18.329 1.00 95.38 403 PHE A N 1
ATOM 3107 C CA . PHE A 1 403 ? 5.287 -0.703 19.282 1.00 95.38 403 PHE A CA 1
ATOM 3108 C C . PHE A 1 403 ? 4.210 -0.088 20.162 1.00 95.38 403 PHE A C 1
ATOM 3110 O O . PHE A 1 403 ? 3.208 0.413 19.649 1.00 95.38 403 PHE A O 1
ATOM 3117 N N . THR A 1 404 ? 4.414 -0.126 21.471 1.00 95.81 404 THR A N 1
ATOM 3118 C CA . THR A 1 404 ? 3.416 0.272 22.466 1.00 95.81 404 THR A CA 1
ATOM 3119 C C . THR A 1 404 ? 3.941 1.424 23.299 1.00 95.81 404 THR A C 1
ATOM 3121 O O . THR A 1 404 ? 5.102 1.439 23.704 1.00 95.81 404 THR A O 1
ATOM 3124 N N . THR A 1 405 ? 3.067 2.388 23.549 1.00 97.44 405 THR A N 1
ATOM 3125 C CA . THR A 1 405 ? 3.285 3.506 24.462 1.00 97.44 405 THR A CA 1
ATOM 3126 C C . THR A 1 405 ? 2.265 3.435 25.597 1.00 97.44 405 THR A C 1
ATOM 3128 O O . THR A 1 405 ? 1.192 2.851 25.431 1.00 97.44 405 THR A O 1
ATOM 3131 N N . ALA A 1 406 ? 2.603 4.025 26.742 1.00 96.81 406 ALA A N 1
ATOM 3132 C CA . ALA A 1 406 ? 1.713 4.220 27.888 1.00 96.81 406 ALA A CA 1
ATOM 3133 C C . ALA A 1 406 ? 1.541 5.710 28.257 1.00 96.81 406 ALA A C 1
ATOM 3135 O O . ALA A 1 406 ? 0.899 6.026 29.253 1.00 96.81 406 ALA A O 1
ATOM 3136 N N . ASP A 1 407 ? 2.140 6.627 27.488 1.00 96.56 407 ASP A N 1
ATOM 3137 C CA . ASP A 1 407 ? 2.308 8.043 27.846 1.00 96.56 407 ASP A CA 1
ATOM 3138 C C . ASP A 1 407 ? 1.967 9.014 26.696 1.00 96.56 407 ASP A C 1
ATOM 3140 O O . ASP A 1 407 ? 2.443 10.149 26.651 1.00 96.56 407 ASP A O 1
ATOM 3144 N N . GLY A 1 408 ? 1.128 8.578 25.751 1.00 95.81 408 GLY A N 1
ATOM 3145 C CA . GLY A 1 408 ? 0.726 9.377 24.592 1.00 95.81 408 GLY A CA 1
ATOM 3146 C C . GLY A 1 408 ? 1.745 9.387 23.446 1.00 95.81 408 GLY A C 1
ATOM 3147 O O . GLY A 1 408 ? 1.630 10.212 22.540 1.00 95.81 408 GLY A O 1
ATOM 3148 N N . GLY A 1 409 ? 2.732 8.486 23.467 1.00 96.44 409 GLY A N 1
ATOM 3149 C CA . GLY A 1 409 ? 3.778 8.364 22.450 1.00 96.44 409 GLY A CA 1
ATOM 3150 C C . GLY A 1 409 ? 5.084 9.081 22.793 1.00 96.44 409 GLY A C 1
ATOM 3151 O O . GLY A 1 409 ? 5.872 9.347 21.885 1.00 96.44 409 GLY A O 1
ATOM 3152 N N . LYS A 1 410 ? 5.328 9.419 24.068 1.00 96.62 410 LYS A N 1
ATOM 3153 C CA . LYS A 1 410 ? 6.589 10.027 24.532 1.00 96.62 410 LYS A CA 1
ATOM 3154 C C . LYS A 1 410 ? 7.678 8.983 24.779 1.00 96.62 410 LYS A C 1
ATOM 3156 O O . LYS A 1 410 ? 8.847 9.273 24.520 1.00 96.62 410 LYS A O 1
ATOM 3161 N N . SER A 1 411 ? 7.302 7.773 25.179 1.00 95.94 411 SER A N 1
ATOM 3162 C CA . SER A 1 411 ? 8.148 6.580 25.221 1.00 95.94 411 SER A CA 1
ATOM 3163 C C . SER A 1 411 ? 7.504 5.412 24.466 1.00 95.94 411 SER A C 1
ATOM 3165 O O . SER A 1 411 ? 6.292 5.387 24.232 1.00 95.94 411 SER A O 1
ATOM 3167 N N . TRP A 1 412 ? 8.340 4.456 24.049 1.00 96.00 412 TRP A N 1
ATOM 3168 C CA . TRP A 1 412 ? 7.948 3.322 23.213 1.00 96.00 412 TRP A CA 1
ATOM 3169 C C . TRP A 1 412 ? 8.685 2.045 23.613 1.00 96.00 412 TRP A C 1
ATOM 3171 O O . TRP A 1 412 ? 9.915 2.004 23.572 1.00 96.00 412 TRP A O 1
ATOM 3181 N N . ALA A 1 413 ? 7.932 0.986 23.898 1.00 93.56 413 ALA A N 1
ATOM 3182 C CA . ALA A 1 413 ? 8.425 -0.386 23.935 1.00 93.56 413 ALA A CA 1
ATOM 3183 C C . ALA A 1 413 ? 8.163 -1.081 22.588 1.00 93.56 413 ALA A C 1
ATOM 3185 O O . ALA A 1 413 ? 7.195 -0.762 21.894 1.00 93.56 413 ALA A O 1
ATOM 3186 N N . ARG A 1 414 ? 9.002 -2.054 22.221 1.00 93.38 414 ARG A N 1
ATOM 3187 C CA . ARG A 1 414 ? 8.726 -2.996 21.126 1.00 93.38 414 ARG A CA 1
ATOM 3188 C C . ARG A 1 414 ? 8.083 -4.248 21.718 1.00 93.38 414 ARG A C 1
ATOM 3190 O O . ARG A 1 414 ? 8.553 -4.740 22.735 1.00 93.38 414 ARG A O 1
ATOM 3197 N N . GLU A 1 415 ? 7.027 -4.752 21.092 1.00 92.19 415 GLU A N 1
ATOM 3198 C CA . GLU A 1 415 ? 6.360 -5.979 21.543 1.00 92.19 415 GLU A CA 1
ATOM 3199 C C . GLU A 1 415 ? 7.143 -7.228 21.108 1.00 92.19 415 GLU A C 1
ATOM 3201 O O . GLU A 1 415 ? 7.686 -7.296 19.997 1.00 92.19 415 GLU A O 1
ATOM 3206 N N . GLU A 1 416 ? 7.147 -8.242 21.969 1.00 88.88 416 GLU A N 1
ATOM 3207 C CA . GLU A 1 416 ? 7.803 -9.534 21.758 1.00 88.88 416 GLU A CA 1
ATOM 3208 C C . GLU A 1 416 ? 6.810 -10.682 21.980 1.00 88.88 416 GLU A C 1
ATOM 3210 O O . GLU A 1 416 ? 5.774 -10.509 22.616 1.00 88.88 416 GLU A O 1
ATOM 3215 N N . ASP A 1 417 ? 7.099 -11.858 21.423 1.00 83.56 417 ASP A N 1
ATOM 3216 C CA . ASP A 1 417 ? 6.356 -13.077 21.740 1.00 83.56 417 ASP A CA 1
ATOM 3217 C C . ASP A 1 417 ? 6.812 -13.693 23.074 1.00 83.56 417 ASP A C 1
ATOM 3219 O O . ASP A 1 417 ? 7.850 -13.317 23.622 1.00 83.56 417 ASP A O 1
ATOM 3223 N N . GLY A 1 418 ? 6.084 -14.705 23.563 1.00 76.44 418 GLY A N 1
ATOM 3224 C CA . GLY A 1 418 ? 6.406 -15.433 24.804 1.00 76.44 418 GLY A CA 1
ATOM 3225 C C . GLY A 1 418 ? 7.709 -16.254 24.773 1.00 76.44 418 GLY A C 1
ATOM 3226 O O . GLY A 1 418 ? 7.871 -17.216 25.523 1.00 76.44 418 GLY A O 1
ATOM 3227 N N . LYS A 1 419 ? 8.633 -15.936 23.859 1.00 82.25 419 LYS A N 1
ATOM 3228 C CA . LYS A 1 419 ? 10.006 -16.452 23.776 1.00 82.25 419 LYS A CA 1
ATOM 3229 C C . LYS A 1 419 ? 11.042 -15.320 23.693 1.00 82.25 419 LYS A C 1
ATOM 3231 O O . LYS A 1 419 ? 12.194 -15.604 23.369 1.00 82.25 419 LYS A O 1
ATOM 3236 N N . GLY A 1 420 ? 10.649 -14.068 23.951 1.00 82.94 420 GLY A N 1
ATOM 3237 C CA . GLY A 1 420 ? 11.525 -12.893 23.867 1.00 82.94 420 GLY A CA 1
ATOM 3238 C C . GLY A 1 420 ? 11.983 -12.599 22.436 1.00 82.94 420 GLY A C 1
ATOM 3239 O O . GLY A 1 420 ? 13.145 -12.271 22.200 1.00 82.94 420 GLY A O 1
ATOM 3240 N N . ARG A 1 421 ? 11.115 -12.842 21.442 1.00 83.94 421 ARG A N 1
ATOM 3241 C CA . ARG A 1 421 ? 11.415 -12.586 20.025 1.00 83.94 421 ARG A CA 1
ATOM 3242 C C . ARG A 1 421 ? 10.507 -11.470 19.518 1.00 83.94 421 ARG A C 1
ATOM 3244 O O . ARG A 1 421 ? 9.291 -11.607 19.641 1.00 83.94 421 ARG A O 1
ATOM 3251 N N . PRO A 1 422 ? 11.034 -10.413 18.879 1.00 86.00 422 PRO A N 1
ATOM 3252 C CA . PRO A 1 422 ? 10.202 -9.310 18.422 1.00 86.00 422 PRO A CA 1
ATOM 3253 C C . PRO A 1 422 ? 9.046 -9.731 17.510 1.00 86.00 422 PRO A C 1
ATOM 3255 O O . PRO A 1 422 ? 9.220 -10.467 16.532 1.00 86.00 422 PRO A O 1
ATOM 3258 N N . VAL A 1 423 ? 7.866 -9.191 17.794 1.00 86.06 423 VAL A N 1
ATOM 3259 C CA . VAL A 1 423 ? 6.668 -9.305 16.958 1.00 86.06 423 VAL A CA 1
ATOM 3260 C C . VAL A 1 423 ? 6.902 -8.472 15.687 1.00 86.06 423 VAL A C 1
ATOM 3262 O O . VAL A 1 423 ? 7.402 -7.351 15.756 1.00 86.06 423 VAL A O 1
ATOM 3265 N N . ASN A 1 424 ? 6.624 -9.030 14.501 1.00 83.00 424 ASN A N 1
ATOM 3266 C CA . ASN A 1 424 ? 7.078 -8.509 13.197 1.00 83.00 424 ASN A CA 1
ATOM 3267 C C . ASN A 1 424 ? 5.970 -8.562 12.123 1.00 83.00 424 ASN A C 1
ATOM 3269 O O . ASN A 1 424 ? 5.206 -9.520 12.071 1.00 83.00 424 ASN A O 1
ATOM 3273 N N . GLY A 1 425 ? 5.951 -7.604 11.183 1.00 79.19 425 GLY A N 1
ATOM 3274 C CA . GLY A 1 425 ? 5.072 -7.655 9.997 1.00 79.19 425 GLY A CA 1
ATOM 3275 C C . GLY A 1 425 ? 3.627 -7.183 10.224 1.00 79.19 425 GLY A C 1
ATOM 3276 O O . GLY A 1 425 ? 2.695 -7.673 9.579 1.00 79.19 425 GLY A O 1
ATOM 3277 N N . ILE A 1 426 ? 3.438 -6.216 11.117 1.00 87.19 426 ILE A N 1
ATOM 3278 C CA . ILE A 1 426 ? 2.167 -5.838 11.745 1.00 87.19 426 ILE A CA 1
ATOM 3279 C C . ILE A 1 426 ? 1.421 -4.803 10.893 1.00 87.19 426 ILE A C 1
ATOM 3281 O O . ILE A 1 426 ? 1.202 -3.654 11.261 1.00 87.19 426 ILE A O 1
ATOM 3285 N N . ASN A 1 427 ? 1.053 -5.231 9.685 1.00 84.62 427 ASN A N 1
ATOM 3286 C CA . ASN A 1 427 ? 0.381 -4.389 8.691 1.00 84.62 427 ASN A CA 1
ATOM 3287 C C . ASN A 1 427 ? -1.100 -4.110 9.037 1.00 84.62 427 ASN A C 1
ATOM 3289 O O . ASN A 1 427 ? -1.707 -3.231 8.428 1.00 84.62 427 ASN A O 1
ATOM 3293 N N . ARG A 1 428 ? -1.696 -4.885 9.954 1.00 88.81 428 ARG A N 1
ATOM 3294 C CA . ARG A 1 428 ? -3.050 -4.690 10.489 1.00 88.81 428 ARG A CA 1
ATOM 3295 C C . ARG A 1 428 ? -3.184 -5.347 11.867 1.00 88.81 428 ARG A C 1
ATOM 3297 O O . ARG A 1 428 ? -2.735 -6.476 12.061 1.00 88.81 428 ARG A O 1
ATOM 3304 N N . MET A 1 429 ? -3.863 -4.656 12.776 1.00 92.31 429 MET A N 1
ATOM 3305 C CA . MET A 1 429 ? -4.278 -5.137 14.095 1.00 92.31 429 MET A CA 1
ATOM 3306 C C . MET A 1 429 ? -5.774 -4.878 14.284 1.00 92.31 429 MET A C 1
ATOM 3308 O O . MET A 1 429 ? -6.321 -3.979 13.644 1.00 92.31 429 MET A O 1
ATOM 3312 N N . ARG A 1 430 ? -6.409 -5.622 15.190 1.00 91.69 430 ARG A N 1
ATOM 3313 C CA . ARG A 1 430 ? -7.691 -5.278 15.822 1.00 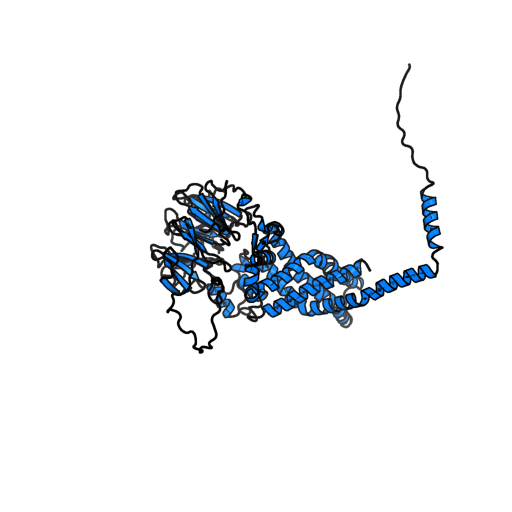91.69 430 ARG A CA 1
ATOM 3314 C C . ARG A 1 430 ? -7.650 -5.656 17.301 1.00 91.69 430 ARG A C 1
ATOM 3316 O O . ARG A 1 430 ? -6.880 -6.533 17.687 1.00 91.69 430 ARG A O 1
ATOM 3323 N N . ARG A 1 431 ? -8.510 -5.038 18.110 1.00 91.56 431 ARG A N 1
ATOM 3324 C CA . ARG A 1 431 ? -8.806 -5.481 19.479 1.00 91.56 431 ARG A CA 1
ATOM 3325 C C . ARG A 1 431 ? -10.181 -6.155 19.496 1.00 91.56 431 ARG A C 1
ATOM 3327 O O . ARG A 1 431 ? -11.118 -5.620 18.910 1.00 91.56 431 ARG A O 1
ATOM 3334 N N . VAL A 1 432 ? -10.301 -7.318 20.136 1.00 90.19 432 VAL A N 1
ATOM 3335 C CA . VAL A 1 432 ? -11.569 -8.050 20.314 1.00 90.19 432 VAL A CA 1
ATOM 3336 C C . VAL A 1 432 ? -11.660 -8.498 21.770 1.00 90.19 432 VAL A C 1
ATOM 3338 O O . VAL A 1 432 ? -10.886 -9.347 22.206 1.00 90.19 432 VAL A O 1
ATOM 3341 N N . GLY A 1 433 ? -12.570 -7.891 22.539 1.00 86.31 433 GLY A N 1
ATOM 3342 C CA . GLY A 1 433 ? -12.477 -7.933 24.002 1.00 86.31 433 GLY A CA 1
ATOM 3343 C C . GLY A 1 433 ? -11.143 -7.328 24.447 1.00 86.31 433 GLY A C 1
ATOM 3344 O O . GLY A 1 433 ? -10.772 -6.249 23.978 1.00 86.31 433 GLY A O 1
ATOM 3345 N N . ASP A 1 434 ? -10.393 -8.050 25.271 1.00 86.12 434 ASP A N 1
ATOM 3346 C CA . ASP A 1 434 ? -9.047 -7.651 25.705 1.00 86.12 434 ASP A CA 1
ATOM 3347 C C . ASP A 1 434 ? -7.929 -8.227 24.812 1.00 86.12 434 ASP A C 1
ATOM 3349 O O . ASP A 1 434 ? -6.772 -7.806 24.888 1.00 86.12 434 ASP A O 1
ATOM 3353 N N . ARG A 1 435 ? -8.272 -9.138 23.888 1.00 91.44 435 ARG A N 1
ATOM 3354 C CA . ARG A 1 435 ? -7.324 -9.779 22.966 1.00 91.44 435 ARG A CA 1
ATOM 3355 C C . ARG A 1 435 ? -6.904 -8.834 21.844 1.00 91.44 435 ARG A C 1
ATOM 3357 O O . ARG A 1 435 ? -7.739 -8.191 21.201 1.00 91.44 435 ARG A O 1
ATOM 3364 N N . VAL A 1 436 ? -5.605 -8.815 21.542 1.00 93.50 436 VAL A N 1
ATOM 3365 C CA . VAL A 1 436 ? -5.055 -8.143 20.351 1.00 93.50 436 VAL A CA 1
ATOM 3366 C C . VAL A 1 436 ? -4.859 -9.173 19.249 1.00 93.50 436 VAL A C 1
ATOM 3368 O O . VAL A 1 436 ? -4.111 -10.131 19.421 1.00 93.50 436 VAL A O 1
ATOM 3371 N N . VAL A 1 437 ? -5.509 -8.971 18.106 1.00 93.44 437 VAL A N 1
ATOM 3372 C CA . VAL A 1 437 ? -5.450 -9.880 16.958 1.00 93.44 437 VAL A CA 1
ATOM 3373 C C . VAL A 1 437 ? -4.651 -9.236 15.827 1.00 93.44 437 VAL A C 1
ATOM 3375 O O . VAL A 1 437 ? -5.018 -8.182 15.303 1.00 93.44 437 VAL A O 1
ATOM 3378 N N . VAL A 1 438 ? -3.553 -9.879 15.437 1.00 90.38 438 VAL A N 1
ATOM 3379 C CA . VAL A 1 438 ? -2.639 -9.437 14.378 1.00 90.38 438 VAL A CA 1
ATOM 3380 C C . VAL A 1 438 ? -2.969 -10.159 13.077 1.00 90.38 438 VAL A C 1
ATOM 3382 O O . VAL A 1 438 ? -2.853 -11.382 12.969 1.00 90.38 438 VAL A O 1
ATOM 3385 N N . ILE A 1 439 ? -3.312 -9.387 12.047 1.00 85.56 439 ILE A N 1
ATOM 3386 C CA . ILE A 1 439 ? -3.638 -9.899 10.712 1.00 85.56 439 ILE A CA 1
ATOM 3387 C C . ILE A 1 439 ? -2.407 -9.708 9.820 1.00 85.56 439 ILE A C 1
ATOM 3389 O O . ILE A 1 439 ? -2.236 -8.704 9.122 1.00 85.56 439 ILE A O 1
ATOM 3393 N N . SER A 1 440 ? -1.505 -10.683 9.891 1.00 68.00 440 SER A N 1
ATOM 3394 C CA . SER A 1 440 ? -0.215 -10.657 9.203 1.00 68.00 440 SER A CA 1
ATOM 3395 C C . SER A 1 440 ? -0.342 -10.814 7.685 1.00 68.00 440 SER A C 1
ATOM 3397 O O . SER A 1 440 ? -0.661 -11.879 7.157 1.00 68.00 440 SER A O 1
ATOM 3399 N N . GLY A 1 441 ? -0.020 -9.746 6.956 1.00 57.44 441 GLY A N 1
ATOM 3400 C CA . GLY A 1 441 ? 0.102 -9.770 5.498 1.00 57.44 441 GLY A CA 1
ATOM 3401 C C . GLY A 1 441 ? 1.485 -10.226 5.010 1.00 57.44 441 GLY A C 1
ATOM 3402 O O . GLY A 1 441 ? 2.499 -10.008 5.670 1.00 57.44 441 GLY A O 1
ATOM 3403 N N . ASN A 1 442 ? 1.552 -10.732 3.773 1.00 46.72 442 ASN A N 1
ATOM 3404 C CA . ASN A 1 442 ? 2.783 -11.155 3.072 1.00 46.72 442 ASN A CA 1
ATOM 3405 C C . ASN A 1 442 ? 3.455 -12.447 3.595 1.00 46.72 442 ASN A C 1
ATOM 3407 O O . ASN A 1 442 ? 4.674 -12.582 3.477 1.00 46.72 442 ASN A O 1
ATOM 3411 N N . GLY A 1 443 ? 2.691 -13.406 4.130 1.00 47.88 443 GLY A N 1
ATOM 3412 C CA . GLY A 1 443 ? 3.217 -14.733 4.490 1.00 47.88 443 GLY A CA 1
ATOM 3413 C C . GLY A 1 443 ? 3.958 -14.806 5.831 1.00 47.88 443 GLY A C 1
ATOM 3414 O O . GLY A 1 443 ? 4.662 -15.780 6.083 1.00 47.88 443 GLY A O 1
ATOM 3415 N N . ALA A 1 444 ? 3.800 -13.795 6.689 1.00 61.31 444 ALA A N 1
ATOM 3416 C CA . ALA A 1 444 ? 3.916 -13.986 8.133 1.00 61.31 444 ALA A CA 1
ATOM 3417 C C . ALA A 1 444 ? 2.585 -14.567 8.668 1.00 61.31 444 ALA A C 1
ATOM 3419 O O . ALA A 1 444 ? 1.539 -14.299 8.069 1.00 61.31 444 ALA A O 1
ATOM 3420 N N . PRO A 1 445 ? 2.597 -15.371 9.744 1.00 71.38 445 PRO A N 1
ATOM 3421 C CA . PRO A 1 445 ? 1.391 -15.990 10.286 1.00 71.38 445 PRO A CA 1
ATOM 3422 C C . PRO A 1 445 ? 0.593 -15.006 11.150 1.00 71.38 445 PRO A C 1
ATOM 3424 O O . PRO A 1 445 ? 1.153 -14.048 11.687 1.00 71.38 445 PRO A O 1
ATOM 3427 N N . ALA A 1 446 ? -0.717 -15.224 11.279 1.00 85.12 446 ALA A N 1
ATOM 3428 C CA . ALA A 1 446 ? -1.551 -14.435 12.184 1.00 85.12 446 ALA A CA 1
ATOM 3429 C C . ALA A 1 446 ? -1.210 -14.748 13.647 1.00 85.12 446 ALA A C 1
ATOM 3431 O O . ALA A 1 446 ? -0.866 -15.886 13.970 1.00 85.12 446 ALA A O 1
ATOM 3432 N N . LEU A 1 447 ? -1.319 -13.741 14.515 1.00 89.44 447 LEU A N 1
ATOM 3433 C CA . LEU A 1 447 ? -1.034 -13.869 15.945 1.00 89.44 447 LEU A CA 1
ATOM 3434 C C . LEU A 1 447 ? -2.230 -13.392 16.772 1.00 89.44 447 LEU A C 1
ATOM 3436 O O . LEU A 1 447 ? -2.959 -12.491 16.351 1.00 89.44 447 LEU A O 1
ATOM 3440 N N . ILE A 1 448 ? -2.383 -13.946 17.969 1.00 91.25 448 ILE A N 1
ATOM 3441 C CA . ILE A 1 448 ? -3.246 -13.411 19.028 1.00 91.25 448 ILE A CA 1
ATOM 3442 C C . ILE A 1 448 ? -2.360 -13.132 20.238 1.00 91.25 448 ILE A C 1
ATOM 3444 O O . ILE A 1 448 ? -1.520 -13.965 20.568 1.00 91.25 448 ILE A O 1
ATOM 3448 N N . ARG A 1 449 ? -2.549 -11.981 20.893 1.00 91.88 449 ARG A N 1
ATOM 3449 C CA . ARG A 1 449 ? -2.044 -11.735 22.248 1.00 91.88 449 ARG A CA 1
ATOM 3450 C C . ARG A 1 449 ? -3.092 -12.199 23.257 1.00 91.88 449 ARG A C 1
ATOM 3452 O O . ARG A 1 449 ? -4.217 -11.692 23.218 1.00 91.88 449 ARG A O 1
ATOM 3459 N N . GLY A 1 450 ? -2.737 -13.171 24.094 1.00 81.88 450 GLY A N 1
ATOM 3460 C CA . GLY A 1 450 ? -3.608 -13.753 25.120 1.00 81.88 450 GLY A CA 1
ATOM 3461 C C . GLY A 1 450 ? -3.768 -12.874 26.366 1.00 81.88 450 GLY A C 1
ATOM 3462 O O . GLY A 1 450 ? -3.160 -11.808 26.473 1.00 81.88 450 GLY A O 1
ATOM 3463 N N . ASP A 1 451 ? -4.556 -13.345 27.337 1.00 79.88 451 ASP A N 1
ATOM 3464 C CA . ASP A 1 451 ? -4.783 -12.651 28.625 1.00 79.88 451 ASP A CA 1
ATOM 3465 C C . ASP A 1 451 ? -3.521 -12.633 29.516 1.00 79.88 451 ASP A C 1
ATOM 3467 O O . ASP A 1 451 ? -3.383 -11.819 30.424 1.00 79.88 451 ASP A O 1
ATOM 3471 N N . ASN A 1 452 ? -2.571 -13.523 29.222 1.00 79.62 452 ASN A N 1
ATOM 3472 C CA . ASN A 1 452 ? -1.205 -13.563 29.747 1.00 79.62 452 ASN A CA 1
ATOM 3473 C C . ASN A 1 452 ? -0.250 -12.559 29.072 1.00 79.62 452 ASN A C 1
ATOM 3475 O O . ASN A 1 452 ? 0.929 -12.542 29.406 1.00 79.62 452 ASN A O 1
ATOM 3479 N N . PHE A 1 453 ? -0.729 -11.748 28.125 1.00 81.00 453 PHE A N 1
ATOM 3480 C CA . PHE A 1 453 ? 0.050 -10.814 27.298 1.00 81.00 453 PHE A CA 1
ATOM 3481 C C . PHE A 1 453 ? 1.088 -11.449 26.347 1.00 81.00 453 PHE A C 1
ATOM 3483 O O . PHE A 1 453 ? 1.695 -10.723 25.562 1.00 81.00 453 PHE A O 1
ATOM 3490 N N . ASP A 1 454 ? 1.244 -12.776 26.312 1.00 85.69 454 ASP A N 1
ATOM 3491 C CA . ASP A 1 454 ? 2.063 -13.452 25.296 1.00 85.69 454 ASP A CA 1
ATOM 3492 C C . ASP A 1 454 ? 1.359 -13.488 23.929 1.00 85.69 454 ASP A C 1
ATOM 3494 O O . ASP A 1 454 ? 0.143 -13.683 23.846 1.00 85.69 454 ASP A O 1
ATOM 3498 N N . PHE A 1 455 ? 2.131 -13.388 22.841 1.00 88.31 455 PHE A N 1
ATOM 3499 C CA . PHE A 1 455 ? 1.650 -13.698 21.489 1.00 88.31 455 PHE A CA 1
ATOM 3500 C C . PHE A 1 455 ? 1.841 -15.176 21.130 1.00 88.31 455 PHE A C 1
ATOM 3502 O O . PHE A 1 455 ? 2.952 -15.705 21.233 1.00 88.31 455 PHE A O 1
ATOM 3509 N N . HIS A 1 456 ? 0.798 -15.805 20.583 1.00 87.00 456 HIS A N 1
ATOM 3510 C CA . HIS A 1 456 ? 0.860 -17.139 19.973 1.00 87.00 456 HIS A CA 1
ATOM 3511 C C . HIS A 1 456 ? 0.402 -17.146 18.507 1.00 87.00 456 HIS A C 1
ATOM 3513 O O . HIS A 1 456 ? -0.276 -16.234 18.036 1.00 87.00 456 HIS A O 1
ATOM 3519 N N . GLU A 1 457 ? 0.818 -18.178 17.767 1.00 87.06 457 GLU A N 1
ATOM 3520 C CA . GLU A 1 457 ? 0.591 -18.317 16.322 1.00 87.06 457 GLU A CA 1
ATOM 3521 C C . GLU A 1 457 ? -0.739 -19.025 16.015 1.00 87.06 457 GLU A C 1
ATOM 3523 O O . GLU A 1 457 ? -1.021 -20.091 16.563 1.00 87.06 457 GLU A O 1
ATOM 3528 N N . VAL A 1 458 ? -1.545 -18.461 15.109 1.00 84.31 458 VAL A N 1
ATOM 3529 C CA . VAL A 1 458 ? -2.876 -18.984 14.761 1.00 84.31 458 VAL A CA 1
ATOM 3530 C C . VAL A 1 458 ? -2.841 -19.799 13.467 1.00 84.31 458 VAL A C 1
ATOM 3532 O O . VAL A 1 458 ? -2.543 -19.279 12.389 1.00 84.31 458 VAL A O 1
ATOM 3535 N N . THR A 1 459 ? -3.230 -21.075 13.553 1.00 81.56 459 THR A N 1
ATOM 3536 C CA . THR A 1 459 ? -3.331 -21.982 12.396 1.00 81.56 459 THR A CA 1
ATOM 3537 C C . THR A 1 459 ? -4.773 -22.071 11.891 1.00 81.56 459 THR A C 1
ATOM 3539 O O . THR A 1 459 ? -5.581 -22.835 12.406 1.00 81.56 459 THR A O 1
ATOM 3542 N N . LEU A 1 460 ? -5.090 -21.323 10.830 1.00 76.38 460 LEU A N 1
ATOM 3543 C CA . LEU A 1 460 ? -6.432 -21.256 10.219 1.00 76.38 460 LEU A CA 1
ATOM 3544 C C . LEU A 1 460 ? -6.709 -22.367 9.180 1.00 76.38 460 LEU A C 1
ATOM 3546 O O . LEU A 1 460 ? -7.447 -22.163 8.213 1.00 76.38 460 LEU A O 1
ATOM 3550 N N . ALA A 1 461 ? -6.083 -23.534 9.337 1.00 67.31 461 ALA A N 1
ATOM 3551 C CA . ALA A 1 461 ? -6.318 -24.689 8.470 1.00 67.31 461 ALA A CA 1
ATOM 3552 C C . ALA A 1 461 ? -7.672 -25.365 8.793 1.00 67.31 461 ALA A C 1
ATOM 3554 O O . ALA A 1 461 ? -8.182 -25.212 9.904 1.00 67.31 461 ALA A O 1
ATOM 3555 N N . PRO A 1 462 ? -8.278 -26.126 7.860 1.00 55.47 462 PRO A N 1
ATOM 3556 C CA . PRO A 1 462 ? -9.407 -26.992 8.194 1.00 55.47 462 PRO A CA 1
ATOM 3557 C C . PRO A 1 462 ? -8.984 -28.065 9.213 1.00 55.47 462 PRO A C 1
ATOM 3559 O O . PRO A 1 462 ? -7.855 -28.554 9.117 1.00 55.47 462 PRO A O 1
ATOM 3562 N N . PRO A 1 463 ? -9.871 -28.491 10.130 1.00 51.06 463 PRO A N 1
ATOM 3563 C CA . PRO A 1 463 ? -9.642 -29.686 10.936 1.00 51.06 463 PRO A CA 1
ATOM 3564 C C . PRO A 1 463 ? -9.391 -30.920 10.058 1.00 51.06 463 PRO A C 1
ATOM 3566 O O . PRO A 1 463 ? -9.986 -31.065 8.980 1.00 51.06 463 PRO A O 1
ATOM 3569 N N . GLU A 1 464 ? -8.544 -31.835 10.533 1.00 45.34 464 GLU A N 1
ATOM 3570 C CA . GLU A 1 464 ? -8.338 -33.124 9.870 1.00 45.34 464 GLU A CA 1
ATOM 3571 C C . GLU A 1 464 ? -9.681 -33.863 9.721 1.00 45.34 464 GLU A C 1
ATOM 3573 O O . GLU A 1 464 ? -10.501 -33.896 10.637 1.00 45.34 464 GLU A O 1
ATOM 3578 N N . GLY A 1 465 ? -9.934 -34.409 8.528 1.00 45.12 465 GLY A N 1
ATOM 3579 C CA . GLY A 1 465 ? -11.206 -35.051 8.172 1.00 45.12 465 GLY A CA 1
ATOM 3580 C C . GLY A 1 465 ? -12.174 -34.204 7.330 1.00 45.12 465 GLY A C 1
ATOM 3581 O O . GLY A 1 465 ? -13.022 -34.782 6.659 1.00 45.12 465 GLY A O 1
ATOM 3582 N N . MET A 1 466 ? -12.027 -32.872 7.252 1.00 45.75 466 MET A N 1
ATOM 3583 C CA . MET A 1 466 ? -12.862 -32.031 6.359 1.00 45.75 466 MET A CA 1
ATOM 3584 C C . MET A 1 466 ? -12.311 -31.883 4.922 1.00 45.75 466 MET A C 1
ATOM 3586 O O . MET A 1 466 ? -12.908 -31.207 4.083 1.00 45.75 466 MET A O 1
ATOM 3590 N N . GLY A 1 467 ? -11.174 -32.514 4.613 1.00 36.28 467 GLY A N 1
ATOM 3591 C CA . GLY A 1 467 ? -10.501 -32.448 3.310 1.00 36.28 467 GLY A CA 1
ATOM 3592 C C . GLY A 1 467 ? -11.125 -33.348 2.237 1.00 36.28 467 GLY A C 1
ATOM 3593 O O . GLY A 1 467 ? -10.566 -34.389 1.900 1.00 36.28 467 GLY A O 1
ATOM 3594 N N . GLY A 1 468 ? -12.266 -32.949 1.676 1.00 33.03 468 GLY A N 1
ATOM 3595 C CA . GLY A 1 468 ? -12.906 -33.686 0.583 1.00 33.03 468 GLY A CA 1
ATOM 3596 C C . GLY A 1 468 ? -12.097 -33.669 -0.724 1.00 33.03 468 GLY A C 1
ATOM 3597 O O . GLY A 1 468 ? -11.909 -32.612 -1.320 1.00 33.03 468 GLY A O 1
ATOM 3598 N N . GLY A 1 469 ? -11.696 -34.847 -1.218 1.00 33.78 469 GLY A N 1
ATOM 3599 C CA . GLY A 1 469 ? -11.334 -35.038 -2.631 1.00 33.78 469 GLY A CA 1
ATOM 3600 C C . GLY A 1 469 ? -9.864 -34.849 -3.033 1.00 33.78 469 GLY A C 1
ATOM 3601 O O . GLY A 1 469 ? -9.602 -34.329 -4.116 1.00 33.78 469 GLY A O 1
ATOM 3602 N N . ALA A 1 470 ? -8.897 -35.314 -2.236 1.00 30.52 470 ALA A N 1
ATOM 3603 C CA . ALA A 1 470 ? -7.554 -35.588 -2.761 1.00 30.52 470 ALA A CA 1
ATOM 3604 C C . ALA A 1 470 ? -7.541 -36.945 -3.498 1.00 30.52 470 ALA A C 1
ATOM 3606 O O . ALA A 1 470 ? -7.979 -37.954 -2.946 1.00 30.52 470 ALA A O 1
ATOM 3607 N N . HIS A 1 471 ? -7.052 -36.988 -4.742 1.00 30.64 471 HIS A N 1
ATOM 3608 C CA . HIS A 1 471 ? -6.968 -38.236 -5.512 1.00 30.64 471 HIS A CA 1
ATOM 3609 C C . HIS A 1 471 ? -5.983 -39.235 -4.884 1.00 30.64 471 HIS A C 1
ATOM 3611 O O . HIS A 1 471 ? -4.838 -38.888 -4.597 1.00 30.64 471 HIS A O 1
ATOM 3617 N N . HIS A 1 472 ? -6.401 -40.500 -4.778 1.00 26.84 472 HIS A N 1
ATOM 3618 C CA . HIS A 1 472 ? -5.496 -41.622 -4.524 1.00 26.84 472 HIS A CA 1
ATOM 3619 C C . HIS A 1 472 ? -4.413 -41.716 -5.613 1.00 26.84 472 HIS A C 1
ATOM 3621 O O . HIS A 1 472 ? -4.729 -41.863 -6.793 1.00 26.84 472 HIS A O 1
ATOM 3627 N N . MET A 1 473 ? -3.150 -41.762 -5.191 1.00 28.78 473 MET A N 1
ATOM 3628 C CA . MET A 1 473 ? -2.110 -42.580 -5.820 1.00 28.78 473 MET A CA 1
ATOM 3629 C C . MET A 1 473 ? -1.304 -43.279 -4.720 1.00 28.78 473 MET A C 1
ATOM 3631 O O . MET A 1 473 ? -1.206 -42.778 -3.600 1.00 28.78 473 MET A O 1
ATOM 3635 N N . GLU A 1 474 ? -0.817 -44.482 -5.013 1.00 27.27 474 GLU A N 1
ATOM 3636 C CA . GLU A 1 474 ? -0.368 -45.437 -3.995 1.00 27.27 474 GLU A CA 1
ATOM 3637 C C . GLU A 1 474 ? 1.065 -45.222 -3.485 1.00 27.27 474 GLU A C 1
ATOM 3639 O O . GLU A 1 474 ? 1.880 -44.498 -4.057 1.00 27.27 474 GLU A O 1
ATOM 3644 N N . ALA A 1 475 ? 1.364 -45.876 -2.361 1.00 28.30 475 ALA A N 1
ATOM 3645 C CA . ALA A 1 475 ? 2.599 -45.710 -1.610 1.00 28.30 475 ALA A CA 1
ATOM 3646 C C . ALA A 1 475 ? 3.831 -46.352 -2.278 1.00 28.30 475 ALA A C 1
ATOM 3648 O O . ALA A 1 475 ? 3.841 -47.539 -2.599 1.00 28.30 475 ALA A O 1
ATOM 3649 N N . GLY A 1 476 ? 4.934 -45.599 -2.328 1.00 24.72 476 GLY A N 1
ATOM 3650 C CA . GLY A 1 476 ? 6.289 -46.126 -2.511 1.00 24.72 476 GLY A CA 1
ATOM 3651 C C . GLY A 1 476 ? 7.094 -46.004 -1.213 1.00 24.72 476 GLY A C 1
ATOM 3652 O O . GLY A 1 476 ? 7.454 -44.900 -0.815 1.00 24.72 476 GLY A O 1
ATOM 3653 N N . LYS A 1 477 ? 7.379 -47.122 -0.532 1.00 30.02 477 LYS A N 1
ATOM 3654 C CA . LYS A 1 477 ? 8.126 -47.128 0.744 1.00 30.02 477 LYS A CA 1
ATOM 3655 C C . LYS A 1 477 ? 9.606 -46.764 0.557 1.00 30.02 477 LYS A C 1
ATOM 3657 O O . LYS A 1 477 ? 10.276 -47.426 -0.237 1.00 30.02 477 LYS A O 1
ATOM 3662 N N . ARG A 1 478 ? 10.166 -45.899 1.421 1.00 28.67 478 ARG A N 1
ATOM 3663 C CA . ARG A 1 478 ? 11.545 -46.087 1.929 1.00 28.67 478 ARG A CA 1
ATOM 3664 C C . ARG A 1 478 ? 11.889 -45.315 3.216 1.00 28.67 478 ARG A C 1
ATOM 3666 O O . ARG A 1 478 ? 11.794 -44.098 3.231 1.00 28.67 478 ARG A O 1
ATOM 3673 N N . SER A 1 479 ? 12.346 -46.091 4.209 1.00 27.38 479 SER A N 1
ATOM 3674 C CA . SER A 1 479 ? 13.307 -45.799 5.300 1.00 27.38 479 SER A CA 1
ATOM 3675 C C . SER A 1 479 ? 13.227 -44.481 6.081 1.00 27.38 479 SER A C 1
ATOM 3677 O O . SER A 1 479 ? 13.432 -43.405 5.521 1.00 27.38 479 SER A O 1
ATOM 3679 N N . GLU A 1 480 ? 13.116 -44.603 7.408 1.00 30.78 480 GLU A N 1
ATOM 3680 C CA . GLU A 1 480 ? 13.414 -43.524 8.351 1.00 30.78 480 GLU A CA 1
ATOM 3681 C C . GLU A 1 480 ? 14.872 -43.031 8.266 1.00 30.78 480 GLU A C 1
ATOM 3683 O O . GLU A 1 480 ? 15.799 -43.790 7.976 1.00 30.78 480 GLU A O 1
ATOM 3688 N N . ALA A 1 481 ? 15.068 -41.755 8.606 1.00 27.14 481 ALA A N 1
ATOM 3689 C CA . ALA A 1 481 ? 16.314 -41.208 9.133 1.00 27.14 481 ALA A CA 1
ATOM 3690 C C . ALA A 1 481 ? 15.958 -40.009 10.030 1.00 27.14 481 ALA A C 1
ATOM 3692 O O . ALA A 1 481 ? 15.227 -39.111 9.606 1.00 27.14 481 ALA A O 1
ATOM 3693 N N . GLU A 1 482 ? 16.421 -40.016 11.278 1.00 28.42 482 GLU A N 1
ATOM 3694 C CA . GLU A 1 482 ? 16.106 -38.982 12.270 1.00 28.42 482 GLU A CA 1
ATOM 3695 C C . GLU A 1 482 ? 16.893 -37.677 12.030 1.00 28.42 482 GLU A C 1
ATOM 3697 O O . GLU A 1 482 ? 17.872 -37.649 11.284 1.00 28.42 482 GLU A O 1
ATOM 3702 N N . GLY A 1 483 ? 16.498 -36.588 12.705 1.00 28.44 483 GLY A N 1
ATOM 3703 C CA . GLY A 1 483 ? 17.309 -35.362 12.771 1.00 28.44 483 GLY A CA 1
ATOM 3704 C C . GLY A 1 483 ? 16.851 -34.184 11.904 1.00 28.44 483 GLY A C 1
ATOM 3705 O O . GLY A 1 483 ? 17.685 -33.478 11.340 1.00 28.44 483 GLY A O 1
ATOM 3706 N N . ALA A 1 484 ? 15.544 -33.914 11.825 1.00 23.28 484 ALA A N 1
ATOM 3707 C CA . ALA A 1 484 ? 15.023 -32.660 11.274 1.00 23.28 484 ALA A CA 1
ATOM 3708 C C . ALA A 1 484 ? 14.087 -31.960 12.273 1.00 23.28 484 ALA A C 1
ATOM 3710 O O . ALA A 1 484 ? 13.092 -32.535 12.707 1.00 23.28 484 ALA A O 1
ATOM 3711 N N . ALA A 1 485 ? 14.389 -30.701 12.607 1.00 25.62 485 ALA A N 1
ATOM 3712 C CA . ALA A 1 485 ? 13.491 -29.836 13.374 1.00 25.62 485 ALA A CA 1
ATOM 3713 C C . ALA A 1 485 ? 12.139 -29.661 12.642 1.00 25.62 485 ALA A C 1
ATOM 3715 O O . ALA A 1 485 ? 12.117 -29.728 11.406 1.00 25.62 485 ALA A O 1
ATOM 3716 N N . PRO A 1 486 ? 11.020 -29.419 13.358 1.00 23.73 486 PRO A N 1
ATOM 3717 C CA . PRO A 1 486 ? 9.700 -29.309 12.742 1.00 23.73 486 PRO A CA 1
ATOM 3718 C C . PRO A 1 486 ? 9.695 -28.228 11.657 1.00 23.73 486 PRO A C 1
ATOM 3720 O O . PRO A 1 486 ? 9.884 -27.041 11.926 1.00 23.73 486 PRO A O 1
ATOM 3723 N N . ARG A 1 487 ? 9.494 -28.660 10.406 1.00 23.78 487 ARG A N 1
ATOM 3724 C CA . ARG A 1 487 ? 9.405 -27.776 9.240 1.00 23.78 487 ARG A CA 1
ATOM 3725 C C . ARG A 1 487 ? 8.199 -26.861 9.433 1.00 23.78 487 ARG A C 1
ATOM 3727 O O . ARG A 1 487 ? 7.071 -27.345 9.458 1.00 23.78 487 ARG A O 1
ATOM 3734 N N . SER A 1 488 ? 8.430 -25.557 9.568 1.00 25.41 488 SER A N 1
ATOM 3735 C CA . SER A 1 488 ? 7.351 -24.591 9.766 1.00 25.41 488 SER A CA 1
ATOM 3736 C C . SER A 1 488 ? 6.379 -24.629 8.583 1.00 25.41 488 SER A C 1
ATOM 3738 O O . SER A 1 488 ? 6.757 -24.381 7.436 1.00 25.41 488 SER A O 1
ATOM 3740 N N . ALA A 1 489 ? 5.111 -24.942 8.863 1.00 22.36 489 ALA A N 1
ATOM 3741 C CA . ALA A 1 489 ? 4.071 -25.224 7.867 1.00 22.36 489 ALA A CA 1
ATOM 3742 C C . ALA A 1 489 ? 3.560 -23.976 7.107 1.00 22.36 489 ALA A C 1
ATOM 3744 O O . ALA A 1 489 ? 2.451 -23.952 6.585 1.00 22.36 489 ALA A O 1
ATOM 3745 N N . ALA A 1 490 ? 4.389 -22.935 6.995 1.00 25.12 490 ALA A N 1
ATOM 3746 C CA . ALA A 1 490 ? 4.089 -21.676 6.319 1.00 25.12 490 ALA A CA 1
ATOM 3747 C C . ALA A 1 490 ? 4.309 -21.720 4.788 1.00 25.12 490 ALA A C 1
ATOM 3749 O O . ALA A 1 490 ? 4.181 -20.695 4.116 1.00 25.12 490 ALA A O 1
ATOM 3750 N N . GLN A 1 491 ? 4.624 -22.883 4.199 1.00 23.75 491 GLN A N 1
ATOM 3751 C CA . GLN A 1 491 ? 4.673 -23.073 2.737 1.00 23.75 491 GLN A CA 1
ATOM 3752 C C . GLN A 1 491 ? 3.264 -23.205 2.123 1.00 23.75 491 GLN A C 1
ATOM 3754 O O . GLN A 1 491 ? 2.955 -24.165 1.416 1.00 23.75 491 GLN A O 1
ATOM 3759 N N . PHE A 1 492 ? 2.405 -22.211 2.359 1.00 28.14 492 PHE A N 1
ATOM 3760 C CA . PHE A 1 492 ? 1.065 -22.160 1.779 1.00 28.14 492 PHE A CA 1
ATOM 3761 C C . PHE A 1 492 ? 1.099 -21.834 0.282 1.00 28.14 492 PHE A C 1
ATOM 3763 O O . PHE A 1 492 ? 1.012 -20.686 -0.152 1.00 28.14 492 PHE A O 1
ATOM 3770 N N . SER A 1 493 ? 1.144 -22.893 -0.524 1.00 23.31 493 SER A N 1
ATOM 3771 C CA . SER A 1 493 ? 0.519 -22.872 -1.844 1.00 23.31 493 SER A CA 1
ATOM 3772 C C . SER A 1 493 ? -0.988 -23.123 -1.680 1.00 23.31 493 SER A C 1
ATOM 3774 O O . SER A 1 493 ? -1.398 -24.081 -1.035 1.00 23.31 493 SER A O 1
ATOM 3776 N N . GLY A 1 494 ? -1.825 -22.232 -2.220 1.00 25.64 494 GLY A N 1
ATOM 3777 C CA . GLY A 1 494 ? -3.290 -22.387 -2.274 1.00 25.64 494 GLY A CA 1
ATOM 3778 C C . GLY A 1 494 ? -4.098 -21.740 -1.138 1.00 25.64 494 GLY A C 1
ATOM 3779 O O . GLY A 1 494 ? -5.170 -21.204 -1.405 1.00 25.64 494 GLY A O 1
ATOM 3780 N N . GLY A 1 495 ? -3.594 -21.718 0.101 1.00 31.88 495 GLY A N 1
ATOM 3781 C CA . GLY A 1 495 ? -4.260 -21.049 1.231 1.00 31.88 495 GLY A CA 1
ATOM 3782 C C . GLY A 1 495 ? -3.891 -19.566 1.334 1.00 31.88 495 GLY A C 1
ATOM 3783 O O . GLY A 1 495 ? -2.746 -19.235 1.628 1.00 31.88 495 GLY A O 1
ATOM 3784 N N . GLY A 1 496 ? -4.842 -18.659 1.099 1.00 51.94 496 GLY A N 1
ATOM 3785 C CA . GLY A 1 496 ? -4.604 -17.218 1.245 1.00 51.94 496 GLY A CA 1
ATOM 3786 C C . GLY A 1 496 ? -4.547 -16.788 2.714 1.00 51.94 496 GLY A C 1
ATOM 3787 O O . GLY A 1 496 ? -5.478 -17.080 3.462 1.00 51.94 496 GLY A O 1
ATOM 3788 N N . SER A 1 497 ? -3.492 -16.062 3.110 1.00 63.09 497 SER A N 1
ATOM 3789 C CA . SER A 1 497 ? -3.369 -15.453 4.446 1.00 63.09 497 SER A CA 1
ATOM 3790 C C . SER A 1 497 ? -4.626 -14.650 4.826 1.00 63.09 497 SER A C 1
ATOM 3792 O O . SER A 1 497 ? -5.243 -14.046 3.937 1.00 63.09 497 SER A O 1
ATOM 3794 N N . PRO A 1 498 ? -5.008 -14.598 6.118 1.00 78.00 498 PRO A N 1
ATOM 3795 C CA . PRO A 1 498 ? -6.148 -13.804 6.554 1.00 78.00 498 PRO A CA 1
ATOM 3796 C C . PRO A 1 498 ? -5.967 -12.331 6.174 1.00 78.00 498 PRO A C 1
ATOM 3798 O O . PRO A 1 498 ? -4.867 -11.780 6.199 1.00 78.00 498 PRO A O 1
ATOM 3801 N N . SER A 1 499 ? -7.075 -11.714 5.778 1.00 79.88 499 SER A N 1
ATOM 3802 C CA . SER A 1 499 ? -7.125 -10.369 5.194 1.00 79.88 499 SER A CA 1
ATOM 3803 C C . SER A 1 499 ? -7.934 -9.376 6.024 1.00 79.88 499 SER A C 1
ATOM 3805 O O . SER A 1 499 ? -7.685 -8.179 5.925 1.00 79.88 499 SER A O 1
ATOM 3807 N N . ASP A 1 500 ? -8.853 -9.865 6.860 1.00 87.69 500 ASP A N 1
ATOM 3808 C CA . ASP A 1 500 ? -9.425 -9.145 7.999 1.00 87.69 500 ASP A CA 1
ATOM 3809 C C . ASP A 1 500 ? -9.844 -10.148 9.091 1.00 87.69 500 ASP A C 1
ATOM 3811 O O . ASP A 1 500 ? -9.903 -11.354 8.820 1.00 87.69 500 ASP A O 1
ATOM 3815 N N . VAL A 1 501 ? -10.165 -9.652 10.288 1.00 91.38 501 VAL A N 1
ATOM 3816 C CA . VAL A 1 501 ? -10.847 -10.410 11.352 1.00 91.38 501 VAL A CA 1
ATOM 3817 C C . VAL A 1 501 ? -12.007 -9.588 11.928 1.00 91.38 501 VAL A C 1
ATOM 3819 O O . VAL A 1 501 ? -11.987 -8.364 11.838 1.00 91.38 501 VAL A O 1
ATOM 3822 N N . SER A 1 502 ? -12.995 -10.241 12.537 1.00 91.56 502 SER A N 1
ATOM 3823 C CA . SER A 1 502 ? -14.087 -9.612 13.296 1.00 91.56 502 SER A CA 1
ATOM 3824 C C . SER A 1 502 ? -14.463 -10.478 14.502 1.00 91.56 502 SER A C 1
ATOM 3826 O O . SER A 1 502 ? -14.230 -11.686 14.480 1.00 91.56 502 SER A O 1
ATOM 3828 N N . ALA A 1 503 ? -15.085 -9.890 15.526 1.00 92.19 503 ALA A N 1
ATOM 3829 C CA . ALA A 1 503 ? -15.779 -10.655 16.564 1.00 92.19 503 ALA A CA 1
ATOM 3830 C C . ALA A 1 503 ? -16.979 -11.409 15.957 1.00 92.19 503 ALA A C 1
ATOM 3832 O O . ALA A 1 503 ? -17.659 -10.863 15.083 1.00 92.19 503 ALA A O 1
ATOM 3833 N N . TYR A 1 504 ? -17.220 -12.656 16.380 1.00 91.88 504 TYR A N 1
ATOM 3834 C CA . TYR A 1 504 ? -18.321 -13.489 15.874 1.00 91.88 504 TYR A CA 1
ATOM 3835 C C . TYR A 1 504 ? -18.586 -14.716 16.766 1.00 91.88 504 TYR A C 1
ATOM 3837 O O . TYR A 1 504 ? -17.648 -15.440 17.079 1.00 91.88 504 TYR A O 1
ATOM 3845 N N . GLU A 1 505 ? -19.844 -14.987 17.143 1.00 89.19 505 GLU A N 1
ATOM 3846 C CA . GLU A 1 505 ? -20.261 -16.195 17.901 1.00 89.19 505 GLU A CA 1
ATOM 3847 C C . GLU A 1 505 ? -19.383 -16.522 19.141 1.00 89.19 505 GLU A C 1
ATOM 3849 O O . GLU A 1 505 ? -19.002 -17.673 19.373 1.00 89.19 505 GLU A O 1
ATOM 3854 N N . GLY A 1 506 ? -19.009 -15.508 19.934 1.00 88.88 506 GLY A N 1
ATOM 3855 C CA . GLY A 1 506 ? -18.119 -15.694 21.094 1.00 88.88 506 GLY A CA 1
ATOM 3856 C C . GLY A 1 506 ? -16.691 -16.128 20.720 1.00 88.88 506 GLY A C 1
ATOM 3857 O O . GLY A 1 506 ? -16.023 -16.830 21.477 1.00 88.88 506 GLY A O 1
ATOM 3858 N N . GLY A 1 507 ? -16.242 -15.771 19.520 1.00 92.75 507 GLY A N 1
ATOM 3859 C CA . GLY A 1 507 ? -14.928 -16.068 18.966 1.00 92.75 507 GLY A CA 1
ATOM 3860 C C . GLY A 1 507 ? -14.550 -15.075 17.867 1.00 92.75 507 GLY A C 1
ATOM 3861 O O . GLY A 1 507 ? -15.001 -13.925 17.868 1.00 92.75 507 GLY A O 1
ATOM 3862 N N . LEU A 1 508 ? -13.720 -15.520 16.923 1.00 93.69 508 LEU A N 1
ATOM 3863 C CA . LEU A 1 508 ? -13.208 -14.693 15.828 1.00 93.69 508 LEU A CA 1
ATOM 3864 C C . LEU A 1 508 ? -13.656 -15.240 14.469 1.00 93.69 508 LEU A C 1
ATOM 3866 O O . LEU A 1 508 ? -13.662 -16.450 14.248 1.00 93.69 508 LEU A O 1
ATOM 3870 N N . LEU A 1 509 ? -13.977 -14.345 13.534 1.00 92.06 509 LEU A N 1
ATOM 3871 C CA . LEU A 1 509 ? -14.208 -14.666 12.127 1.00 92.06 509 LEU A CA 1
ATOM 3872 C C . LEU A 1 509 ? -13.119 -14.049 11.249 1.00 92.06 509 LEU A C 1
ATOM 3874 O O . LEU A 1 509 ? -12.998 -12.830 11.168 1.00 92.06 509 LEU A O 1
ATOM 3878 N N . TRP A 1 510 ? -12.376 -14.890 10.539 1.00 90.25 510 TRP A N 1
ATOM 3879 C CA . TRP A 1 510 ? -11.237 -14.520 9.704 1.00 90.25 510 TRP A CA 1
ATOM 3880 C C . TRP A 1 510 ? -11.605 -14.546 8.217 1.00 90.25 510 TRP A C 1
ATOM 3882 O O . TRP A 1 510 ? -12.062 -15.570 7.706 1.00 90.25 510 TRP A O 1
ATOM 3892 N N . ARG A 1 511 ? -11.357 -13.456 7.480 1.00 86.12 511 ARG A N 1
ATOM 3893 C CA . ARG A 1 511 ? -11.575 -13.400 6.022 1.00 86.12 511 ARG A CA 1
ATOM 3894 C C . ARG A 1 511 ? -10.354 -13.936 5.272 1.00 86.12 511 ARG A C 1
ATOM 3896 O O . ARG A 1 511 ? -9.349 -13.231 5.158 1.00 86.12 511 ARG A O 1
ATOM 3903 N N . MET A 1 512 ? -10.451 -15.123 4.677 1.00 79.62 512 MET A N 1
ATOM 3904 C CA . MET A 1 512 ? -9.393 -15.763 3.880 1.00 79.62 512 MET A CA 1
ATOM 3905 C C . MET A 1 512 ? -9.809 -15.868 2.405 1.00 79.62 512 MET A C 1
ATOM 3907 O O . MET A 1 512 ? -10.344 -16.875 1.941 1.00 79.62 512 MET A O 1
ATOM 3911 N N . GLY A 1 513 ? -9.572 -14.793 1.646 1.00 73.44 513 GLY A N 1
ATOM 3912 C CA . GLY A 1 513 ? -9.885 -14.724 0.215 1.00 73.44 513 GLY A CA 1
ATOM 3913 C C . GLY A 1 513 ? -11.388 -14.816 -0.072 1.00 73.44 513 GLY A C 1
ATOM 3914 O O . GLY A 1 513 ? -12.095 -13.816 0.031 1.00 73.44 513 GLY A O 1
ATOM 3915 N N . ALA A 1 514 ? -11.855 -16.010 -0.452 1.00 71.69 514 ALA A N 1
ATOM 3916 C CA . ALA A 1 514 ? -13.262 -16.330 -0.723 1.00 71.69 514 ALA A CA 1
ATOM 3917 C C . ALA A 1 514 ? -13.919 -17.210 0.366 1.00 71.69 514 ALA A C 1
ATOM 3919 O O . ALA A 1 514 ? -15.062 -17.630 0.207 1.00 71.69 514 ALA A O 1
ATOM 3920 N N . LYS A 1 515 ? -13.221 -17.485 1.474 1.00 82.62 515 LYS A N 1
ATOM 3921 C CA . LYS A 1 515 ? -13.745 -18.215 2.637 1.00 82.62 515 LYS A CA 1
ATOM 3922 C C . LYS A 1 515 ? -13.710 -17.346 3.892 1.00 82.62 515 LYS A C 1
ATOM 3924 O O . LYS A 1 515 ? -12.906 -16.417 4.000 1.00 82.62 515 LYS A O 1
ATOM 3929 N N . LEU A 1 516 ? -14.578 -17.673 4.841 1.00 86.94 516 LEU A N 1
ATOM 3930 C CA . LEU A 1 516 ? -14.586 -17.135 6.195 1.00 86.94 516 LEU A CA 1
ATOM 3931 C C . LEU A 1 516 ? -14.314 -18.297 7.159 1.00 86.94 516 LEU A C 1
ATOM 3933 O O . LEU A 1 516 ? -14.957 -19.340 7.051 1.00 86.94 516 LEU A O 1
ATOM 3937 N N . VAL A 1 517 ? -13.367 -18.145 8.081 1.00 90.31 517 VAL A N 1
ATOM 3938 C CA . VAL A 1 517 ? -13.024 -19.177 9.076 1.00 90.31 517 VAL A CA 1
ATOM 3939 C C . VAL A 1 517 ? -13.460 -18.691 10.448 1.00 90.31 517 VAL A C 1
ATOM 3941 O O . VAL A 1 517 ? -13.082 -17.595 10.845 1.00 90.31 517 VAL A O 1
ATOM 3944 N N . VAL A 1 518 ? -14.254 -19.481 11.166 1.00 91.88 518 VAL A N 1
ATOM 3945 C CA . VAL A 1 518 ? -14.655 -19.206 12.552 1.00 91.88 518 VAL A CA 1
ATOM 3946 C C . VAL A 1 518 ? -13.709 -19.941 13.491 1.00 91.88 518 VAL A C 1
ATOM 3948 O O . VAL A 1 518 ? -13.506 -21.146 13.327 1.00 91.88 518 VAL A O 1
ATOM 3951 N N . THR A 1 519 ? -13.19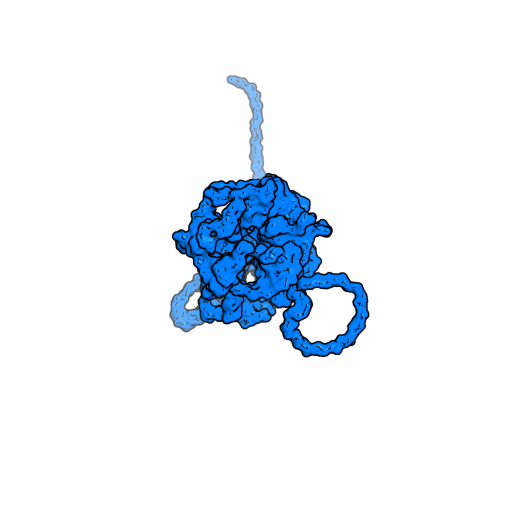4 -19.247 14.500 1.00 93.25 519 THR A N 1
ATOM 3952 C CA . THR A 1 519 ? -12.416 -19.818 15.607 1.00 93.25 519 THR A CA 1
ATOM 3953 C C . THR A 1 519 ? -13.053 -19.483 16.962 1.00 93.25 519 THR A C 1
ATOM 3955 O O . THR A 1 519 ? -14.067 -18.787 17.040 1.00 93.25 519 THR A O 1
ATOM 3958 N N . ASP A 1 520 ? -12.484 -19.965 18.064 1.00 92.88 520 ASP A N 1
ATOM 3959 C CA . ASP A 1 520 ? -12.605 -19.286 19.365 1.00 92.88 520 ASP A CA 1
ATOM 3960 C C . ASP A 1 520 ? -11.711 -18.025 19.435 1.00 92.88 520 ASP A C 1
ATOM 3962 O O . ASP A 1 520 ? -11.195 -17.557 18.415 1.00 92.88 520 ASP A O 1
ATOM 3966 N N . LEU A 1 521 ? -11.586 -17.448 20.635 1.00 91.69 521 LEU A N 1
ATOM 3967 C CA . LEU A 1 521 ? -10.754 -16.276 20.936 1.00 91.69 521 LEU A CA 1
ATOM 3968 C C . LEU A 1 521 ? -9.250 -16.594 21.033 1.00 91.69 521 LEU A C 1
ATOM 3970 O O . LEU A 1 521 ? -8.447 -15.665 21.092 1.00 91.69 521 LEU A O 1
ATOM 3974 N N . ASP A 1 522 ? -8.873 -17.875 21.026 1.00 89.94 522 ASP A N 1
ATOM 3975 C CA . ASP A 1 522 ? -7.487 -18.356 21.013 1.00 89.94 522 ASP A CA 1
ATOM 3976 C C . ASP A 1 522 ? -7.050 -18.827 19.614 1.00 89.94 522 ASP A C 1
ATOM 3978 O O . ASP A 1 522 ? -5.865 -19.048 19.369 1.00 89.94 522 ASP A O 1
ATOM 3982 N N . GLY A 1 523 ? -7.978 -18.904 18.658 1.00 89.19 523 GLY A N 1
ATOM 3983 C CA . GLY A 1 523 ? -7.697 -19.170 17.251 1.00 89.19 523 GLY A CA 1
ATOM 3984 C C . GLY A 1 523 ? -7.890 -20.623 16.809 1.00 89.19 523 GLY A C 1
ATOM 3985 O O . GLY A 1 523 ? -7.533 -20.945 15.675 1.00 89.19 523 GLY A O 1
ATOM 3986 N N . ALA A 1 524 ? -8.475 -21.499 17.634 1.00 89.62 524 ALA A N 1
ATOM 3987 C CA . ALA A 1 524 ? -8.750 -22.882 17.241 1.00 89.62 524 ALA A CA 1
ATOM 3988 C C . ALA A 1 524 ? -9.939 -22.956 16.248 1.00 89.62 524 ALA A C 1
ATOM 3990 O O . ALA A 1 524 ? -11.017 -22.433 16.554 1.00 89.62 524 ALA A O 1
ATOM 3991 N N . PRO A 1 525 ? -9.794 -23.580 15.059 1.00 88.31 525 PRO A N 1
ATOM 3992 C CA . PRO A 1 525 ? -10.857 -23.646 14.049 1.00 88.31 525 PRO A CA 1
ATOM 3993 C C . PRO A 1 525 ? -12.120 -24.395 14.507 1.00 88.31 525 PRO A C 1
ATOM 3995 O O . PRO A 1 525 ? -12.062 -25.563 14.882 1.00 88.31 525 PRO A O 1
ATOM 3998 N N . LYS A 1 526 ? -13.282 -23.737 14.390 1.00 90.94 526 LYS A N 1
ATOM 3999 C CA . LYS A 1 526 ? -14.616 -24.295 14.687 1.00 90.94 526 LYS A CA 1
ATOM 4000 C C . LYS A 1 526 ? -15.381 -24.709 13.426 1.00 90.94 526 LYS A C 1
ATOM 4002 O O . LYS A 1 526 ? -15.908 -25.814 13.355 1.00 90.94 526 LYS A O 1
ATOM 4007 N N . LYS A 1 527 ? -15.489 -23.808 12.442 1.00 89.81 527 LYS A N 1
ATOM 4008 C CA . LYS A 1 527 ? -16.219 -24.028 11.175 1.00 89.81 527 LYS A CA 1
ATOM 4009 C C . LYS A 1 527 ? -15.702 -23.108 10.067 1.00 89.81 527 LYS A C 1
ATOM 4011 O O . LYS A 1 527 ? -15.140 -22.052 10.348 1.00 89.81 527 LYS A O 1
ATOM 4016 N N . MET A 1 528 ? -15.921 -23.485 8.809 1.00 88.56 528 MET A N 1
ATOM 4017 C CA . MET A 1 528 ? -15.666 -22.627 7.645 1.00 88.56 528 MET A CA 1
ATOM 4018 C C . MET A 1 528 ? -16.972 -22.318 6.913 1.00 88.56 528 MET A C 1
ATOM 4020 O O . MET A 1 528 ? -17.847 -23.173 6.811 1.00 88.56 528 MET A O 1
ATOM 4024 N N . LEU A 1 529 ? -17.082 -21.094 6.403 1.00 86.12 529 LEU A N 1
ATOM 4025 C CA . LEU A 1 529 ? -18.222 -20.572 5.653 1.00 86.12 529 LEU A CA 1
ATOM 4026 C C . LEU A 1 529 ? -17.728 -19.994 4.317 1.00 86.12 529 LEU A C 1
ATOM 4028 O O . LEU A 1 529 ? -16.556 -19.628 4.172 1.00 86.12 529 LEU A O 1
ATOM 4032 N N . ASP A 1 530 ? -18.617 -19.872 3.337 1.00 82.50 530 ASP A N 1
ATOM 4033 C CA . ASP A 1 530 ? -18.329 -19.128 2.110 1.00 82.50 530 ASP A CA 1
ATOM 4034 C C . ASP A 1 530 ? -18.389 -17.615 2.349 1.00 82.50 530 ASP A C 1
ATOM 4036 O O . ASP A 1 530 ? -19.269 -17.111 3.047 1.00 82.50 530 ASP A O 1
ATOM 4040 N N . ALA A 1 531 ? 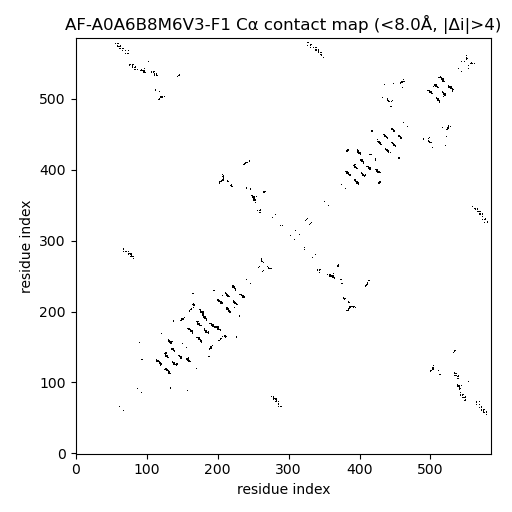-17.436 -16.878 1.772 1.00 77.12 531 ALA A N 1
ATOM 4041 C CA . ALA A 1 531 ? -17.424 -15.423 1.842 1.00 77.12 531 ALA A CA 1
ATOM 4042 C C . ALA A 1 531 ? -18.246 -14.841 0.689 1.00 77.12 531 ALA A C 1
ATOM 4044 O O . ALA A 1 531 ? -17.705 -14.568 -0.386 1.00 77.12 531 ALA A O 1
ATOM 4045 N N . THR A 1 532 ? -19.533 -14.595 0.924 1.00 82.38 532 THR A N 1
ATOM 4046 C CA . THR A 1 532 ? -20.283 -13.636 0.107 1.00 82.38 532 THR A CA 1
ATOM 4047 C C . THR A 1 532 ? -19.720 -12.228 0.331 1.00 82.38 532 THR A C 1
ATOM 4049 O O . THR A 1 532 ? -19.280 -11.878 1.430 1.00 82.38 532 THR A O 1
ATOM 4052 N N . GLN A 1 533 ? -19.640 -11.429 -0.733 1.00 79.44 533 GLN A N 1
ATOM 4053 C CA . GLN A 1 533 ? -18.936 -10.142 -0.740 1.00 79.44 533 GLN A CA 1
ATOM 4054 C C . GLN A 1 533 ? -19.647 -9.149 -1.662 1.00 79.44 533 GLN A C 1
ATOM 4056 O O . GLN A 1 533 ? -20.292 -9.587 -2.619 1.00 79.44 533 GLN A O 1
ATOM 4061 N N . PRO A 1 534 ? -19.507 -7.830 -1.431 1.00 87.94 534 PRO A N 1
ATOM 4062 C CA . PRO A 1 534 ? -19.998 -6.835 -2.371 1.00 87.94 534 PRO A CA 1
ATOM 4063 C C . PRO A 1 534 ? -19.295 -6.985 -3.723 1.00 87.94 534 PRO A C 1
ATOM 4065 O O . PRO A 1 534 ? -18.065 -6.989 -3.810 1.00 87.94 534 PRO A O 1
ATOM 4068 N N . SER A 1 535 ? -20.087 -7.085 -4.786 1.00 80.50 535 SER A N 1
ATOM 4069 C CA . SER A 1 535 ? -19.612 -6.999 -6.164 1.00 80.50 535 SER A CA 1
ATOM 4070 C C . SER A 1 535 ? -19.704 -5.561 -6.662 1.00 80.50 535 SER A C 1
ATOM 4072 O O . SER A 1 535 ? -20.744 -4.923 -6.504 1.00 80.50 535 SER A O 1
ATOM 4074 N N . GLU A 1 536 ? -18.673 -5.088 -7.353 1.00 83.00 536 GLU A N 1
ATOM 4075 C CA . GLU A 1 536 ? -18.724 -3.835 -8.105 1.00 83.00 536 GLU A CA 1
ATOM 4076 C C . GLU A 1 536 ? -18.115 -4.062 -9.501 1.00 83.00 536 GLU A C 1
ATOM 4078 O O . GLU A 1 536 ? -17.019 -4.628 -9.579 1.00 83.00 536 GLU A O 1
ATOM 4083 N N . PRO A 1 537 ? -18.795 -3.685 -10.603 1.00 83.50 537 PRO A N 1
ATOM 4084 C CA . PRO A 1 537 ? -18.355 -4.037 -11.954 1.00 83.50 537 PRO A CA 1
ATOM 4085 C C . PRO A 1 537 ? -16.964 -3.522 -12.353 1.00 83.50 537 PRO A C 1
ATOM 4087 O O . PRO A 1 537 ? -16.530 -2.437 -11.955 1.00 83.50 537 PRO A O 1
ATOM 4090 N N . GLY A 1 538 ? -16.297 -4.283 -13.224 1.00 90.75 538 GLY A N 1
ATOM 4091 C CA . GLY A 1 538 ? -15.035 -3.906 -13.860 1.00 90.75 538 GLY A CA 1
ATOM 4092 C C . GLY A 1 538 ? -13.796 -4.047 -12.968 1.00 90.75 538 GLY A C 1
ATOM 4093 O O . GLY A 1 538 ? -13.844 -3.957 -11.743 1.00 90.75 538 GLY A O 1
ATOM 4094 N N . VAL A 1 539 ? -12.642 -4.258 -13.601 1.00 94.50 539 VAL A N 1
ATOM 4095 C CA . VAL A 1 539 ? -11.350 -4.447 -12.920 1.00 94.50 539 VAL A CA 1
ATOM 4096 C C . VAL A 1 539 ? -10.683 -3.097 -12.644 1.00 94.50 539 VAL A C 1
ATOM 4098 O O . VAL A 1 539 ? -10.494 -2.344 -13.598 1.00 94.50 539 VAL A O 1
ATOM 4101 N N . PRO A 1 540 ? -10.234 -2.794 -11.409 1.00 95.12 540 PRO A N 1
ATOM 4102 C CA . PRO A 1 540 ? -9.436 -1.601 -11.124 1.00 95.12 540 PRO A CA 1
ATOM 4103 C C . PRO A 1 540 ? -8.187 -1.501 -12.003 1.00 95.12 540 PRO A C 1
ATOM 4105 O O . PRO A 1 540 ? -7.445 -2.479 -12.142 1.00 95.12 540 PRO A O 1
ATOM 4108 N N . ILE A 1 541 ? -7.895 -0.310 -12.531 1.00 96.81 541 ILE A N 1
ATOM 4109 C CA . ILE A 1 541 ? -6.706 -0.041 -13.355 1.00 96.81 541 ILE A CA 1
ATOM 4110 C C . ILE A 1 541 ? -5.428 -0.513 -12.643 1.00 96.81 541 ILE A C 1
ATOM 4112 O O . ILE A 1 541 ? -4.577 -1.129 -13.276 1.00 96.81 541 ILE A O 1
ATOM 4116 N N . PHE A 1 542 ? -5.316 -0.342 -11.323 1.00 94.88 542 PHE A N 1
ATOM 4117 C CA . PHE A 1 542 ? -4.210 -0.862 -10.512 1.00 94.88 542 PHE A CA 1
ATOM 4118 C C . PHE A 1 542 ? -4.031 -2.384 -10.645 1.00 94.88 542 PHE A C 1
ATOM 4120 O O . PHE A 1 542 ? -2.914 -2.869 -10.822 1.00 94.88 542 PHE A O 1
ATOM 4127 N N . MET A 1 543 ? -5.121 -3.157 -10.587 1.00 94.12 543 MET A N 1
ATOM 4128 C CA . MET A 1 543 ? -5.067 -4.619 -10.708 1.00 94.12 543 MET A CA 1
ATOM 4129 C C . MET A 1 543 ? -4.726 -5.060 -12.132 1.00 94.12 543 MET A C 1
ATOM 4131 O O . MET A 1 543 ? -3.958 -6.006 -12.305 1.00 94.12 543 MET A O 1
ATOM 4135 N N . TRP A 1 544 ? -5.240 -4.350 -13.137 1.00 96.50 544 TRP A N 1
ATOM 4136 C CA . TRP A 1 544 ? -4.928 -4.581 -14.546 1.00 96.50 544 TRP A CA 1
ATOM 4137 C C . TRP A 1 544 ? -3.460 -4.267 -14.875 1.00 96.50 544 TRP A C 1
ATOM 4139 O O . TRP A 1 544 ? -2.747 -5.132 -15.383 1.00 96.50 544 TRP A O 1
ATOM 4149 N N . LEU A 1 545 ? -2.959 -3.094 -14.472 1.00 97.06 545 LEU A N 1
ATOM 4150 C CA . LEU A 1 545 ? -1.547 -2.713 -14.596 1.00 97.06 545 LEU A CA 1
ATOM 4151 C C . LEU A 1 545 ? -0.623 -3.702 -13.872 1.00 97.06 545 LEU A C 1
ATOM 4153 O O . LEU A 1 545 ? 0.415 -4.074 -14.417 1.00 97.06 545 LEU A O 1
ATOM 4157 N N . ARG A 1 546 ? -1.010 -4.191 -12.683 1.00 94.81 546 ARG A N 1
ATOM 4158 C CA . ARG A 1 546 ? -0.261 -5.230 -11.956 1.00 94.81 546 ARG A CA 1
ATOM 4159 C C . ARG A 1 546 ? -0.224 -6.546 -12.732 1.00 94.81 546 ARG A C 1
ATOM 4161 O O . ARG A 1 546 ? 0.817 -7.202 -12.768 1.00 94.81 546 ARG A O 1
ATOM 4168 N N . SER A 1 547 ? -1.339 -6.935 -13.347 1.00 94.38 547 SER A N 1
ATOM 4169 C CA . SER A 1 547 ? -1.436 -8.167 -14.136 1.00 94.38 547 SER A CA 1
ATOM 4170 C C . SER A 1 547 ? -0.651 -8.088 -15.453 1.00 94.38 547 SER A C 1
ATOM 4172 O O . SER A 1 547 ? -0.109 -9.095 -15.898 1.00 94.38 547 SER A O 1
ATOM 4174 N N . ILE A 1 548 ? -0.487 -6.889 -16.023 1.00 96.00 548 ILE A N 1
ATOM 4175 C CA . ILE A 1 548 ? 0.452 -6.634 -17.126 1.00 96.00 548 ILE A CA 1
ATOM 4176 C C . ILE A 1 548 ? 1.904 -6.707 -16.638 1.00 96.00 548 ILE A C 1
ATOM 4178 O O . ILE A 1 548 ? 2.704 -7.415 -17.237 1.00 96.00 548 ILE A O 1
ATOM 4182 N N . HIS A 1 549 ? 2.250 -6.020 -15.544 1.00 95.88 549 HIS A N 1
ATOM 4183 C CA . HIS A 1 549 ? 3.625 -5.950 -15.027 1.00 95.88 549 HIS A CA 1
ATOM 4184 C C . HIS A 1 549 ? 4.180 -7.327 -14.624 1.00 95.88 549 HIS A C 1
ATOM 4186 O O . HIS A 1 549 ? 5.304 -7.680 -14.962 1.00 95.88 549 HIS A O 1
ATOM 4192 N N . THR A 1 550 ? 3.359 -8.141 -13.957 1.00 92.31 550 THR A N 1
ATOM 4193 C CA . THR A 1 550 ? 3.673 -9.547 -13.621 1.00 92.31 550 THR A CA 1
ATOM 4194 C C . THR A 1 550 ? 3.445 -10.516 -14.788 1.00 92.31 550 THR A C 1
ATOM 4196 O O . THR A 1 550 ? 3.633 -11.720 -14.639 1.00 92.31 550 THR A O 1
ATOM 4199 N N . GLY A 1 551 ? 2.951 -10.027 -15.931 1.00 91.50 551 GLY A N 1
ATOM 4200 C CA . GLY A 1 551 ? 2.616 -10.830 -17.108 1.00 91.50 551 GLY A CA 1
ATOM 4201 C C . GLY A 1 551 ? 1.459 -11.825 -16.950 1.00 91.50 551 GLY A C 1
ATOM 4202 O O . GLY A 1 551 ? 1.067 -12.470 -17.924 1.00 91.50 551 GLY A O 1
ATOM 4203 N N . THR A 1 552 ? 0.879 -11.929 -15.753 1.00 90.19 552 THR A N 1
ATOM 4204 C CA . THR A 1 552 ? -0.225 -12.842 -15.418 1.00 90.19 552 THR A CA 1
ATOM 4205 C C . THR A 1 552 ? -1.492 -12.612 -16.245 1.00 90.19 552 THR A C 1
ATOM 4207 O O . THR A 1 552 ? -2.308 -13.521 -16.339 1.00 90.19 552 THR A O 1
ATOM 4210 N N . LEU A 1 553 ? -1.635 -11.451 -16.900 1.00 91.75 553 LEU A N 1
ATOM 4211 C CA . LEU A 1 553 ? -2.697 -11.192 -17.879 1.00 91.75 553 LEU A CA 1
ATOM 4212 C C . LEU A 1 553 ? -2.589 -12.109 -19.112 1.00 91.75 553 LEU A C 1
ATOM 4214 O O . LEU A 1 553 ? -3.603 -12.451 -19.714 1.00 91.75 553 LEU A O 1
ATOM 4218 N N . PHE A 1 554 ? -1.365 -12.490 -19.492 1.00 91.62 554 PHE A N 1
ATOM 4219 C CA . PHE A 1 554 ? -1.075 -13.290 -20.683 1.00 91.62 554 PHE A CA 1
ATOM 4220 C C . PHE A 1 554 ? -0.892 -14.771 -20.346 1.00 91.62 554 PHE A C 1
ATOM 4222 O O . PHE A 1 554 ? -1.412 -15.637 -21.047 1.00 91.62 554 PHE A O 1
ATOM 4229 N N . TRP A 1 555 ? -0.126 -15.073 -19.291 1.00 89.88 555 TRP A N 1
ATOM 4230 C CA . TRP A 1 555 ? 0.192 -16.445 -18.894 1.00 89.88 555 TRP A CA 1
ATOM 4231 C C . TRP A 1 555 ? 0.703 -16.514 -17.451 1.00 89.88 555 TRP A C 1
ATOM 4233 O O . TRP A 1 555 ? 1.521 -15.697 -17.032 1.00 89.88 555 TRP A O 1
ATOM 4243 N N . LYS A 1 556 ? 0.295 -17.546 -16.701 1.00 85.06 556 LYS A N 1
ATOM 4244 C CA . LYS A 1 556 ? 0.693 -17.741 -15.293 1.00 85.06 556 LYS A CA 1
ATOM 4245 C C . LYS A 1 556 ? 2.208 -17.892 -15.068 1.00 85.06 556 LYS A C 1
ATOM 4247 O O . LYS A 1 556 ? 2.690 -17.598 -13.983 1.00 85.06 556 LYS A O 1
ATOM 4252 N N . GLU A 1 557 ? 2.954 -18.341 -16.081 1.00 90.31 557 GLU A N 1
ATOM 4253 C CA . GLU A 1 557 ? 4.417 -18.484 -16.024 1.00 90.31 557 GLU A CA 1
ATOM 4254 C C . GLU A 1 557 ? 5.154 -17.356 -16.784 1.00 90.31 557 GLU A C 1
ATOM 4256 O O . GLU A 1 557 ? 6.352 -17.469 -17.035 1.00 90.31 557 GLU A O 1
ATOM 4261 N N . TRP A 1 558 ? 4.488 -16.245 -17.140 1.00 93.12 558 TRP A N 1
ATOM 4262 C CA . TRP A 1 558 ? 5.135 -15.120 -17.845 1.00 93.12 558 TRP A CA 1
ATOM 4263 C C . TRP A 1 558 ? 6.284 -14.473 -17.051 1.00 93.12 558 TRP A C 1
ATOM 4265 O O . TRP A 1 558 ? 7.137 -13.821 -17.643 1.00 93.12 558 TRP A O 1
ATOM 4275 N N . ARG A 1 559 ? 6.389 -14.726 -15.743 1.00 90.62 559 ARG A N 1
ATOM 4276 C CA . ARG A 1 559 ? 7.599 -14.465 -14.944 1.00 90.62 559 ARG A CA 1
ATOM 4277 C C . ARG A 1 559 ? 8.907 -14.819 -15.670 1.00 90.62 559 ARG A C 1
ATOM 4279 O O . ARG A 1 559 ? 9.725 -13.934 -15.855 1.00 90.62 559 ARG A O 1
ATOM 4286 N N . TRP A 1 560 ? 9.035 -16.006 -16.274 1.00 93.38 560 TRP A N 1
ATOM 4287 C CA . TRP A 1 560 ? 10.254 -16.374 -17.020 1.00 93.38 560 TRP A CA 1
ATOM 4288 C C . TRP A 1 560 ? 10.544 -15.450 -18.221 1.00 93.38 560 TRP A C 1
ATOM 4290 O O . TRP A 1 560 ? 11.691 -15.288 -18.636 1.00 93.38 560 TRP A O 1
ATOM 4300 N N . VAL A 1 561 ? 9.509 -14.820 -18.787 1.00 93.88 561 VAL A N 1
ATOM 4301 C CA . VAL A 1 561 ? 9.632 -13.789 -19.827 1.00 93.88 561 VAL A CA 1
ATOM 4302 C C . VAL A 1 561 ? 10.071 -12.455 -19.205 1.00 93.88 561 VAL A C 1
ATOM 4304 O O . VAL A 1 561 ? 10.969 -11.807 -19.750 1.00 93.88 561 VAL A O 1
ATOM 4307 N N . ASN A 1 562 ? 9.531 -12.074 -18.039 1.00 94.00 562 ASN A N 1
ATOM 4308 C CA . ASN A 1 562 ? 10.055 -10.961 -17.235 1.00 94.00 562 ASN A CA 1
ATOM 4309 C C . ASN A 1 562 ? 11.540 -11.158 -16.898 1.00 94.00 562 ASN A C 1
ATOM 4311 O O . ASN A 1 562 ? 12.316 -10.228 -17.099 1.00 94.00 562 ASN A O 1
ATOM 4315 N N . ASP A 1 563 ? 11.961 -12.351 -16.471 1.00 93.56 563 ASP A N 1
ATOM 4316 C CA . ASP A 1 563 ? 13.348 -12.658 -16.100 1.00 93.56 563 ASP A CA 1
ATOM 4317 C C . ASP A 1 563 ? 14.314 -12.508 -17.277 1.00 93.56 563 ASP A C 1
ATOM 4319 O O . ASP A 1 563 ? 15.405 -11.947 -17.131 1.00 93.56 563 ASP A O 1
ATOM 4323 N N . VAL A 1 564 ? 13.900 -12.939 -18.475 1.00 95.69 564 VAL A N 1
ATOM 4324 C CA . VAL A 1 564 ? 14.646 -12.696 -19.717 1.00 95.69 564 VAL A CA 1
ATOM 4325 C C . VAL A 1 564 ? 14.788 -11.195 -19.967 1.00 95.69 564 VAL A C 1
ATOM 4327 O O . VAL A 1 564 ? 15.894 -10.726 -20.240 1.00 95.69 564 VAL A O 1
ATOM 4330 N N . PHE A 1 565 ? 13.718 -10.407 -19.837 1.00 96.19 565 PHE A N 1
ATOM 4331 C CA . PHE A 1 565 ? 13.788 -8.962 -20.067 1.00 96.19 565 PHE A CA 1
ATOM 4332 C C . PHE A 1 565 ? 14.553 -8.200 -18.973 1.00 96.19 565 PHE A C 1
ATOM 4334 O O . PHE A 1 565 ? 15.308 -7.284 -19.301 1.00 96.19 565 PHE A O 1
ATOM 4341 N N . ALA A 1 566 ? 14.461 -8.604 -17.707 1.00 94.81 566 ALA A N 1
ATOM 4342 C CA . ALA A 1 566 ? 15.267 -8.076 -16.608 1.00 94.81 566 ALA A CA 1
ATOM 4343 C C . ALA A 1 566 ? 16.759 -8.403 -16.804 1.00 94.81 566 ALA A C 1
ATOM 4345 O O . ALA A 1 566 ? 17.616 -7.526 -16.685 1.00 94.81 566 ALA A O 1
ATOM 4346 N N . THR A 1 567 ? 17.077 -9.628 -17.228 1.00 94.88 567 THR A N 1
ATOM 4347 C CA . THR A 1 567 ? 18.437 -10.032 -17.615 1.00 94.88 567 THR A CA 1
ATOM 4348 C C . THR A 1 567 ? 18.951 -9.200 -18.797 1.00 94.88 567 THR A C 1
ATOM 4350 O O . THR A 1 567 ? 20.080 -8.703 -18.766 1.00 94.88 567 THR A O 1
ATOM 4353 N N . LEU A 1 568 ? 18.118 -8.954 -19.817 1.00 95.00 568 LEU A N 1
ATOM 4354 C CA . LEU A 1 568 ? 18.455 -8.045 -20.918 1.00 95.00 568 LEU A CA 1
ATOM 4355 C C . LEU A 1 568 ? 18.658 -6.599 -20.434 1.00 95.00 568 LEU A C 1
ATOM 4357 O O . LEU A 1 568 ? 19.549 -5.928 -20.953 1.00 95.00 568 LEU A O 1
ATOM 4361 N N . ALA A 1 569 ? 17.911 -6.124 -19.432 1.00 96.12 569 ALA A N 1
ATOM 4362 C CA . ALA A 1 569 ? 18.107 -4.804 -18.828 1.00 96.12 569 ALA A CA 1
ATOM 4363 C C . ALA A 1 569 ? 19.467 -4.689 -18.115 1.00 96.12 569 ALA A C 1
ATOM 4365 O O . ALA A 1 569 ? 20.182 -3.708 -18.334 1.00 96.12 569 ALA A O 1
ATOM 4366 N N . LEU A 1 570 ? 19.880 -5.709 -17.350 1.00 95.38 570 LEU A N 1
ATOM 4367 C CA . LEU A 1 570 ? 21.221 -5.772 -16.748 1.00 95.38 570 LEU A CA 1
ATOM 4368 C C . LEU A 1 570 ? 22.315 -5.694 -17.829 1.00 95.38 570 LEU A C 1
ATOM 4370 O O . LEU A 1 570 ? 23.215 -4.851 -17.749 1.00 95.38 570 LEU A O 1
ATOM 4374 N N . PHE A 1 571 ? 22.205 -6.498 -18.894 1.00 94.31 571 PHE A N 1
ATOM 4375 C CA . PHE A 1 571 ? 23.133 -6.429 -20.029 1.00 94.31 571 PHE A CA 1
ATOM 4376 C C . PHE A 1 571 ? 23.106 -5.066 -20.735 1.00 94.31 571 PHE A C 1
ATOM 4378 O O . PHE A 1 571 ? 24.163 -4.575 -21.141 1.00 94.31 571 PHE A O 1
ATOM 4385 N N . LEU A 1 572 ? 21.940 -4.431 -20.880 1.00 96.12 572 LEU A N 1
ATOM 4386 C CA . LEU A 1 572 ? 21.784 -3.117 -21.510 1.00 96.12 572 LEU A CA 1
ATOM 4387 C C . LEU A 1 572 ? 22.470 -2.004 -20.720 1.00 96.12 572 LEU A C 1
ATOM 4389 O O . LEU A 1 572 ? 23.187 -1.207 -21.329 1.00 96.12 572 LEU A O 1
ATOM 4393 N N . VAL A 1 573 ? 22.319 -1.975 -19.392 1.00 96.06 573 VAL A N 1
ATOM 4394 C CA . VAL A 1 573 ? 22.994 -0.986 -18.537 1.00 96.06 573 VAL A CA 1
ATOM 4395 C C . VAL A 1 573 ? 24.509 -1.181 -18.586 1.00 96.06 573 VAL A C 1
ATOM 4397 O O . VAL A 1 573 ? 25.234 -0.241 -18.914 1.00 96.06 573 VAL A O 1
ATOM 4400 N N . LEU A 1 574 ? 25.000 -2.405 -18.357 1.00 94.19 574 LEU A N 1
ATOM 4401 C CA . LEU A 1 574 ? 26.439 -2.696 -18.355 1.00 94.19 574 LEU A CA 1
ATOM 4402 C C . LEU A 1 574 ? 27.089 -2.375 -19.711 1.00 94.19 574 LEU A C 1
ATOM 4404 O O . LEU A 1 574 ? 28.080 -1.645 -19.782 1.00 94.19 574 LEU A O 1
ATOM 4408 N N . SER A 1 575 ? 26.502 -2.848 -20.814 1.00 94.25 575 SER A N 1
ATOM 4409 C CA . SER A 1 575 ? 26.994 -2.543 -22.166 1.00 94.25 575 SER A CA 1
ATOM 4410 C C . SER A 1 575 ? 26.840 -1.062 -22.541 1.00 94.25 575 SER A C 1
ATOM 4412 O O . SER A 1 575 ? 27.671 -0.532 -23.280 1.00 94.25 575 SER A O 1
ATOM 4414 N N . GLY A 1 576 ? 25.821 -0.375 -22.017 1.00 92.69 576 GLY A N 1
ATOM 4415 C CA . GLY A 1 576 ? 25.613 1.064 -22.175 1.00 92.69 576 GLY A CA 1
ATOM 4416 C C . GLY A 1 576 ? 26.737 1.874 -21.534 1.00 92.69 576 GLY A C 1
ATOM 4417 O O . GLY A 1 576 ? 27.366 2.686 -22.214 1.00 92.69 576 GLY A O 1
ATOM 4418 N N . LEU A 1 577 ? 27.064 1.581 -20.272 1.00 92.62 577 LEU A N 1
ATOM 4419 C CA . LEU A 1 577 ? 28.162 2.215 -19.537 1.00 92.62 577 LEU A CA 1
ATOM 4420 C C . LEU A 1 577 ? 29.522 1.980 -20.214 1.00 92.62 577 LEU A C 1
ATOM 4422 O O . LEU A 1 577 ? 30.277 2.935 -20.399 1.00 92.62 577 LEU A O 1
ATOM 4426 N N . VAL A 1 578 ? 29.816 0.755 -20.674 1.00 89.69 578 VAL A N 1
ATOM 4427 C CA . VAL A 1 578 ? 31.053 0.460 -21.432 1.00 89.69 578 VAL A CA 1
ATOM 4428 C C . VAL A 1 578 ? 31.133 1.268 -22.735 1.00 89.69 578 VAL A C 1
ATOM 4430 O O . VAL A 1 578 ? 32.201 1.778 -23.089 1.00 89.69 578 VAL A O 1
ATOM 4433 N N . ARG A 1 579 ? 30.015 1.422 -23.459 1.00 88.75 579 ARG A N 1
ATOM 4434 C CA . ARG A 1 579 ? 29.960 2.222 -24.695 1.00 88.75 579 ARG A CA 1
ATOM 4435 C C . ARG A 1 579 ? 30.132 3.718 -24.421 1.00 88.75 579 ARG A C 1
ATOM 4437 O O . ARG A 1 579 ? 30.905 4.358 -25.133 1.00 88.75 579 ARG A O 1
ATOM 4444 N N . TRP A 1 580 ? 29.462 4.253 -23.399 1.00 89.50 580 TRP A N 1
ATOM 4445 C CA . TRP A 1 580 ? 29.593 5.648 -22.964 1.00 89.50 580 TRP A CA 1
ATOM 4446 C C . TRP A 1 580 ? 31.022 5.968 -22.522 1.00 89.50 580 TRP A C 1
ATOM 4448 O O . TRP A 1 580 ? 31.601 6.947 -22.991 1.00 89.50 580 TRP A O 1
ATOM 4458 N N . TRP A 1 581 ? 31.618 5.114 -21.683 1.00 87.25 581 TRP A N 1
ATOM 4459 C CA . TRP A 1 581 ? 32.982 5.302 -21.194 1.00 87.25 581 TRP A CA 1
ATOM 4460 C C . TRP A 1 581 ? 33.987 5.326 -22.348 1.00 87.25 581 TRP A C 1
ATOM 4462 O O . TRP A 1 581 ? 34.799 6.246 -22.419 1.00 87.25 581 TRP A O 1
ATOM 4472 N N . ARG A 1 582 ? 33.872 4.398 -23.314 1.00 82.19 582 ARG A N 1
ATOM 4473 C CA . ARG A 1 582 ? 34.676 4.454 -24.544 1.00 82.19 582 ARG A CA 1
ATOM 4474 C C . ARG A 1 582 ? 34.479 5.781 -25.274 1.00 82.19 582 ARG A C 1
ATOM 4476 O O . ARG A 1 582 ? 35.451 6.483 -25.499 1.00 82.19 582 ARG A O 1
ATOM 4483 N N . GLN A 1 583 ? 33.241 6.141 -25.611 1.00 80.69 583 GLN A N 1
ATOM 4484 C CA . GLN A 1 583 ? 32.957 7.325 -26.430 1.00 80.69 583 GLN A CA 1
ATOM 4485 C C . GLN A 1 583 ? 33.303 8.662 -25.736 1.00 80.69 583 GLN A C 1
ATOM 4487 O O . GLN A 1 583 ? 33.390 9.688 -26.408 1.00 80.69 583 GLN A O 1
ATOM 4492 N N . LYS A 1 584 ? 33.513 8.663 -24.412 1.00 77.75 584 LYS A N 1
ATOM 4493 C CA . LYS A 1 584 ? 33.969 9.827 -23.638 1.00 77.75 584 LYS A CA 1
ATOM 4494 C C . LYS A 1 584 ? 35.495 9.896 -23.451 1.00 77.75 584 LYS A C 1
ATOM 4496 O O . LYS A 1 584 ? 36.006 10.999 -23.282 1.00 77.75 584 LYS A O 1
ATOM 4501 N N . TRP A 1 585 ? 36.210 8.765 -23.463 1.00 70.94 585 TRP A N 1
ATOM 4502 C CA . TRP A 1 585 ? 37.615 8.693 -23.022 1.00 70.94 585 TRP A CA 1
ATOM 4503 C C . TRP A 1 585 ? 38.595 7.952 -23.968 1.00 70.94 585 TRP A C 1
ATOM 4505 O O . TRP A 1 585 ? 39.776 7.861 -23.625 1.00 70.94 585 TRP A O 1
ATOM 4515 N N . MET A 1 586 ? 38.162 7.412 -25.123 1.00 52.44 586 MET A N 1
ATOM 4516 C CA . MET A 1 586 ? 39.007 6.655 -26.081 1.00 52.44 586 MET A CA 1
ATOM 4517 C C . MET A 1 586 ? 38.706 6.922 -27.563 1.00 52.44 586 MET A C 1
ATOM 4519 O O . MET A 1 586 ? 39.698 7.001 -28.323 1.00 52.44 586 MET A O 1
#